Protein AF-A0A5B6WIE9-F1 (afdb_monomer)

Sequence (367 aa):
MVDPPTPPFPHLPLPFPPTQNRHFYPQRWPLRQPPPSRRHHPHALPRRHLQHPHHNLAHRILPSLPSRCLRESHARPPVVYVNPTRDMIIKRPHPHVSPSGLVSIPYLQNWIYPSSNLVDLVVNLGSAFSHDPPLYSQRRSNPNPNPPNYGQQQQPPPPRVAAAGYPPSPYGRAQPSQTEDAAEVYKRNAVNKLVEMVHGDIIKMRKKKGKLKWKAQGVLRKREEEVNKGLKEMQDEKEALEQQLQVVLMSTDVLAGWVRENEGKIKNLGKNNDNVDVDEVFHCADVLSKQMLDCTAADLAIEDVVYSLDKALQEGAVPFDQYLRNVRLLSREQFFHKATAAKVRAAQMQAQVASMAARAPHSHYAP

Nearest PDB structures (foldseek):
  3g67-assembly1_B  TM=3.457E-01  e=8.663E+00  Thermotoga maritima

Radius of gyration: 49.23 Å; Cα contacts (8 Å, |Δi|>4): 116; chains: 1; bounding box: 125×63×139 Å

Secondary structure (DSSP, 8-state):
--PPPPPPPPP---------------------PPPPPPP--------------------S------TTSSGGGTTSPPP-B----TTEEE-SSBTTB-TT-BB--HHHHT--TTT--HHHHHHHHHHHHHHS-SEEE-PPPP-------------------------PPPP--------S-HHHHHHHHHHHHHHHHHHHHHHHHHHHHHHHHHHHHHHHHHHHHHHHHHHHHHHHHHHHHHHHHHHHHHHHHHHHHHHHHHHHHHHHHHTS-SS--GGGTS--SSHHHHHHHHHHHHHHHHHHHHHHHHHHHHTTSS-HHHHHHHHHHHHHHHHHHHHHHHHHHHHHHHHHHHHHHHHS-------

Solvent-accessible surface area (backbone atoms only — not comparable to full-atom values): 23953 Å² total; per-residue (Å²): 141,80,87,85,86,83,85,84,84,85,86,81,86,86,82,86,89,90,87,79,92,79,90,82,88,87,85,82,87,82,90,80,86,86,85,85,88,84,88,87,85,88,88,82,87,86,88,84,84,91,74,86,83,76,90,84,87,87,86,81,86,77,83,87,72,72,82,83,62,56,80,80,45,58,74,46,62,81,89,49,71,56,84,69,54,99,52,38,43,72,46,80,92,42,96,43,38,46,99,87,24,42,54,54,51,70,71,57,76,68,53,43,61,85,86,43,54,72,68,62,48,52,54,53,49,52,53,52,40,70,77,52,62,58,64,44,78,60,80,79,84,80,88,78,91,78,83,89,83,82,83,84,87,81,90,89,94,92,88,92,82,89,82,91,84,87,84,89,81,86,88,85,83,86,86,91,82,84,91,71,62,69,67,56,56,50,47,51,52,51,49,50,51,49,51,51,51,50,52,50,48,52,51,50,50,52,52,51,53,50,53,52,51,50,53,53,50,53,52,51,51,52,50,49,53,52,50,54,49,52,52,49,53,53,49,55,50,49,55,52,49,53,51,51,48,50,53,51,52,54,53,47,52,55,50,53,51,53,49,53,54,47,52,50,51,50,52,63,59,43,74,80,37,94,64,78,58,72,76,74,73,64,74,62,96,42,73,61,55,43,53,38,50,53,23,52,52,51,38,54,50,49,53,55,49,51,56,50,49,55,51,33,41,76,72,61,78,40,58,69,74,58,49,55,53,50,52,55,52,50,53,55,52,38,48,52,26,55,52,48,35,53,50,44,52,51,51,51,52,51,51,50,52,50,54,52,60,73,66,52,78,82,79,85,78,77,136

Mean predicted aligned error: 23.04 Å

Foldseek 3Di:
DDDDDDDDDDDDDDDDDDDDDDDDDDDDDDDDDDDDDDDDDDDDDDDDDDDDDDDDDDDDDDPDDDPVVPPVPLQAQDWDFDDDDPQKAFDPPDPQADNRRTGHDVLNVPRHPPVRDVVVVVVRVVVRCVVPPRMDGHDDDDDDDDDDDDDDDDYYYDDDDDDDDDDDDDDDDDDDDDDDPPVVVVVVVVVVVVVVVVVVVVVVVVVVVVVVVVVVVVVVVVVVVVVVVVVVVVVVVVVVVVVVVVVVVVVVVVVVVVVVVVVVVVVVVPVVPVDDDPVVVDDDPDPLVVLLVVLVVLLVVLVVVLVVLVVCVVVVVDDPVRNVVSNVVSVVVSVVSVVSNVVSVVVVVVVVVVVVVVPDPPPPDDD

InterPro domains:
  IPR008883 Ubiquitin E2 variant, N-terminal [PF05743] (76-135)
  IPR008883 Ubiquitin E2 variant, N-terminal [PS51322] (1-139)
  IPR016135 Ubiquitin-conjugating enzyme/RWD-like [G3DSA:3.10.110.10] (48-138)
  IPR016135 Ubiquitin-conjugating enzyme/RWD-like [SSF54495] (76-138)
  IPR017916 Steadiness box (SB) domain [PF09454] (280-343)
  IPR017916 Steadiness box (SB) domain [PS51312] (286-354)
  IPR037202 ESCRT assembly domain [SSF140111] (286-346)
  IPR052070 ESCRT-I complex UEV domain-containing protein [PTHR23306] (76-352)

Organism: NCBI:txid47621

Structure (mmCIF, N/CA/C/O backbone):
data_AF-A0A5B6WIE9-F1
#
_entry.id   AF-A0A5B6WIE9-F1
#
loop_
_atom_site.group_PDB
_atom_site.id
_atom_site.type_symbol
_atom_site.label_atom_id
_atom_site.label_alt_id
_atom_site.label_comp_id
_atom_site.label_asym_id
_atom_site.label_entity_id
_atom_site.label_seq_id
_atom_site.pdbx_PDB_ins_code
_atom_site.Cartn_x
_atom_site.Cartn_y
_atom_site.Cartn_z
_atom_site.occupancy
_atom_site.B_iso_or_equiv
_atom_site.auth_seq_id
_atom_site.auth_comp_id
_atom_site.auth_asym_id
_atom_site.auth_atom_id
_atom_site.pdbx_PDB_model_num
ATOM 1 N N . MET A 1 1 ? 30.392 -15.941 18.564 1.00 46.34 1 MET A N 1
ATOM 2 C CA . MET A 1 1 ? 30.085 -16.204 17.144 1.00 46.34 1 MET A CA 1
ATOM 3 C C . MET A 1 1 ? 29.423 -14.953 16.618 1.00 46.34 1 MET A C 1
ATOM 5 O O . MET A 1 1 ? 28.345 -14.620 17.083 1.00 46.34 1 MET A O 1
ATOM 9 N N . VAL A 1 2 ? 30.172 -14.185 15.834 1.00 41.00 2 VAL A N 1
ATOM 10 C CA . VAL A 1 2 ? 29.819 -12.846 15.349 1.00 41.00 2 VAL A CA 1
ATOM 11 C C . VAL A 1 2 ? 29.526 -12.988 13.858 1.00 41.00 2 VAL A C 1
ATOM 13 O O . VAL A 1 2 ? 30.335 -13.590 13.152 1.00 41.00 2 VAL A O 1
ATOM 16 N N . ASP A 1 3 ? 28.371 -12.494 13.415 1.00 42.97 3 ASP A N 1
ATOM 17 C CA . ASP A 1 3 ? 27.930 -12.538 12.017 1.00 42.97 3 ASP A CA 1
ATOM 18 C C . ASP A 1 3 ? 28.814 -11.662 11.104 1.00 42.97 3 ASP A C 1
ATOM 20 O O . ASP A 1 3 ? 29.302 -10.615 11.544 1.00 42.97 3 ASP A O 1
ATOM 24 N N . PRO A 1 4 ? 29.033 -12.049 9.832 1.00 57.81 4 PRO A N 1
ATOM 25 C CA . PRO A 1 4 ? 29.828 -11.260 8.894 1.00 57.81 4 PRO A CA 1
ATOM 26 C C . PRO A 1 4 ? 29.032 -10.080 8.290 1.00 57.81 4 PRO A C 1
ATOM 28 O O . PRO A 1 4 ? 27.811 -10.167 8.145 1.00 57.81 4 PRO A O 1
ATOM 31 N N . PRO A 1 5 ? 29.704 -8.978 7.894 1.00 50.72 5 PRO A N 1
ATOM 32 C CA . PRO A 1 5 ? 29.047 -7.775 7.387 1.00 50.72 5 PRO A CA 1
ATOM 33 C C . PRO A 1 5 ? 28.686 -7.852 5.891 1.00 50.72 5 PRO A C 1
ATOM 35 O O . PRO A 1 5 ? 29.426 -8.389 5.067 1.00 50.72 5 PRO A O 1
ATOM 38 N N . THR A 1 6 ? 27.550 -7.244 5.550 1.00 57.22 6 THR A N 1
ATOM 39 C CA . THR A 1 6 ? 26.978 -7.087 4.203 1.00 57.22 6 THR A CA 1
ATOM 40 C C . THR A 1 6 ? 27.828 -6.163 3.306 1.00 57.22 6 THR A C 1
ATOM 42 O O . THR A 1 6 ? 28.265 -5.113 3.784 1.00 57.22 6 THR A O 1
ATOM 45 N N . PRO A 1 7 ? 28.043 -6.471 2.009 1.00 49.34 7 PRO A N 1
ATOM 46 C CA . PRO A 1 7 ? 28.810 -5.602 1.108 1.00 49.34 7 PRO A CA 1
ATOM 47 C C . PRO A 1 7 ? 27.985 -4.417 0.545 1.00 49.34 7 PRO A C 1
ATOM 49 O O . PRO A 1 7 ? 26.763 -4.530 0.414 1.00 49.34 7 PRO A O 1
ATOM 52 N N . PRO A 1 8 ? 28.630 -3.284 0.183 1.00 51.81 8 PRO A N 1
ATOM 53 C CA . PRO A 1 8 ? 27.960 -2.075 -0.305 1.00 51.81 8 PRO A CA 1
ATOM 54 C C .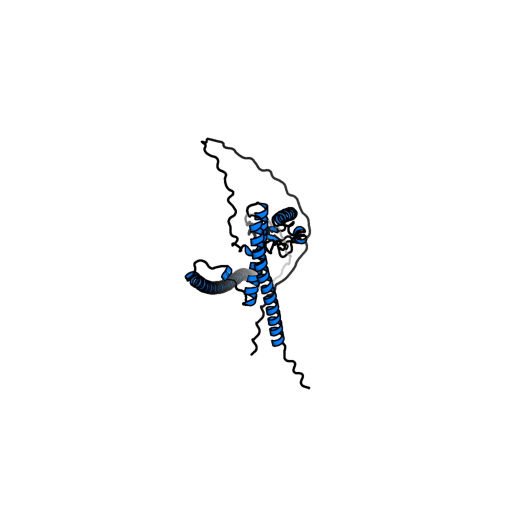 PRO A 1 8 ? 27.700 -2.084 -1.825 1.00 51.81 8 PRO A C 1
ATOM 56 O O . PRO A 1 8 ? 28.451 -2.668 -2.606 1.00 51.81 8 PRO A O 1
ATOM 59 N N . PHE A 1 9 ? 26.639 -1.385 -2.245 1.00 42.34 9 PHE A N 1
ATOM 60 C CA . PHE A 1 9 ? 26.243 -1.185 -3.647 1.00 42.34 9 PHE A CA 1
ATOM 61 C C . PHE A 1 9 ? 27.248 -0.314 -4.434 1.00 42.34 9 PHE A C 1
ATOM 63 O O . PHE A 1 9 ? 27.735 0.681 -3.891 1.00 42.34 9 PHE A O 1
ATOM 70 N N . PRO A 1 10 ? 27.521 -0.602 -5.725 1.00 39.88 10 PRO A N 1
ATOM 71 C CA . PRO A 1 10 ? 28.406 0.221 -6.539 1.00 39.88 10 PRO A CA 1
ATOM 72 C C . PRO A 1 10 ? 27.671 1.418 -7.164 1.00 39.88 10 PRO A C 1
ATOM 74 O O . PRO A 1 10 ? 26.645 1.280 -7.830 1.00 39.88 10 PRO A O 1
ATOM 77 N N . HIS A 1 11 ? 28.247 2.605 -6.977 1.00 44.09 11 HIS A N 1
ATOM 78 C CA . HIS A 1 11 ? 27.909 3.831 -7.694 1.00 44.09 11 HIS A CA 1
ATOM 79 C C . HIS A 1 11 ? 28.489 3.790 -9.117 1.00 44.09 11 HIS A C 1
ATOM 81 O O . HIS A 1 11 ? 29.667 3.479 -9.289 1.00 44.09 11 HIS A O 1
ATOM 87 N N . LEU A 1 12 ? 27.695 4.156 -10.127 1.00 37.78 12 LEU A N 1
ATOM 88 C CA . LEU A 1 12 ? 28.166 4.380 -11.500 1.00 37.78 12 LEU A CA 1
ATOM 89 C C . LEU A 1 12 ? 28.141 5.884 -11.853 1.00 37.78 12 LEU A C 1
ATOM 91 O O . LEU A 1 12 ? 27.233 6.592 -11.406 1.00 37.78 12 LEU A O 1
ATOM 95 N N . PRO A 1 13 ? 29.127 6.383 -12.627 1.00 35.50 13 PRO A N 1
ATOM 96 C CA . PRO A 1 13 ? 29.377 7.805 -12.836 1.00 35.50 13 PRO A CA 1
ATOM 97 C C . PRO A 1 13 ? 28.668 8.380 -14.075 1.00 35.50 13 PRO A C 1
ATOM 99 O O . PRO A 1 13 ? 28.456 7.702 -15.078 1.00 35.50 13 PRO A O 1
ATOM 102 N N . LEU A 1 14 ? 28.362 9.678 -14.008 1.00 45.59 14 LEU A N 1
ATOM 103 C CA . LEU A 1 14 ? 27.932 10.527 -15.126 1.00 45.59 14 LEU A CA 1
ATOM 104 C C . LEU A 1 14 ? 29.136 10.992 -15.969 1.00 45.59 14 LEU A C 1
ATOM 106 O O . LEU A 1 14 ? 30.186 11.280 -15.391 1.00 45.59 14 LEU A O 1
ATOM 110 N N . PRO A 1 15 ? 28.964 11.238 -17.282 1.00 42.66 15 PRO A N 1
ATOM 111 C CA . PRO A 1 15 ? 29.828 12.143 -18.029 1.00 42.66 15 PRO A CA 1
ATOM 112 C C . PRO A 1 15 ? 29.139 13.484 -18.386 1.00 42.66 15 PRO A C 1
ATOM 114 O O . PRO A 1 15 ? 27.974 13.536 -18.772 1.00 42.66 15 PRO A O 1
ATOM 117 N N . PHE A 1 16 ? 29.932 14.551 -18.222 1.00 32.62 16 PHE A N 1
ATOM 118 C CA . PHE A 1 16 ? 29.810 15.991 -18.560 1.00 32.62 16 PHE A CA 1
ATOM 119 C C . PHE A 1 16 ? 29.544 16.291 -20.070 1.00 32.62 16 PHE A C 1
ATOM 121 O O . PHE A 1 16 ? 29.469 15.316 -20.817 1.00 32.62 16 PHE A O 1
ATOM 128 N N . PRO A 1 17 ? 29.534 17.554 -20.613 1.00 43.38 17 PRO A N 1
ATOM 129 C CA . PRO A 1 17 ? 29.736 18.923 -20.056 1.00 43.38 17 PRO A CA 1
ATOM 130 C C . PRO A 1 17 ? 28.742 20.020 -20.576 1.00 43.38 17 PRO A C 1
ATOM 132 O O . PRO A 1 17 ? 27.791 19.702 -21.290 1.00 43.38 17 PRO A O 1
ATOM 135 N N . PRO A 1 18 ? 28.948 21.325 -20.242 1.00 50.28 18 PRO A N 1
ATOM 136 C CA . PRO A 1 18 ? 28.026 22.427 -20.535 1.00 50.28 18 PRO A CA 1
ATOM 137 C C . PRO A 1 18 ? 28.488 23.364 -21.670 1.00 50.28 18 PRO A C 1
ATOM 139 O O . PRO A 1 18 ? 29.670 23.647 -21.810 1.00 50.28 18 PRO A O 1
ATOM 142 N N . THR A 1 19 ? 27.530 23.947 -22.394 1.00 31.75 19 THR A N 1
ATOM 143 C CA . THR A 1 19 ? 27.644 25.166 -23.231 1.00 31.75 19 THR A CA 1
ATOM 144 C C . THR A 1 19 ? 26.218 25.593 -23.601 1.00 31.75 19 THR A C 1
ATOM 146 O O . THR A 1 19 ? 25.361 24.730 -23.734 1.00 31.75 19 THR A O 1
ATOM 149 N N . GLN A 1 20 ? 25.820 26.829 -23.871 1.00 30.16 20 GLN A N 1
ATOM 150 C CA . GLN A 1 20 ? 26.334 28.178 -23.689 1.00 30.16 20 GLN A CA 1
ATOM 151 C C . GLN A 1 20 ? 25.125 29.085 -23.995 1.00 30.16 20 GLN A C 1
ATOM 153 O O . GLN A 1 20 ? 24.283 28.778 -24.837 1.00 30.16 20 GLN A O 1
ATOM 158 N N . ASN A 1 21 ? 25.047 30.189 -23.272 1.00 29.56 21 ASN A N 1
ATOM 159 C CA . ASN A 1 21 ? 24.047 31.245 -23.336 1.00 29.56 21 ASN A CA 1
ATOM 160 C C . ASN A 1 21 ? 23.792 31.780 -24.769 1.00 29.56 21 ASN A C 1
ATOM 162 O O . ASN A 1 21 ? 24.739 32.201 -25.433 1.00 29.56 21 ASN A O 1
ATOM 166 N N . ARG A 1 22 ? 22.526 31.863 -25.212 1.00 27.61 22 ARG A N 1
ATOM 167 C CA . ARG A 1 22 ? 22.078 32.836 -26.230 1.00 27.61 22 ARG A CA 1
ATOM 168 C C . ARG A 1 22 ? 20.649 33.306 -25.955 1.00 27.61 22 ARG A C 1
ATOM 170 O O . ARG A 1 22 ? 19.681 32.571 -26.118 1.00 27.61 22 ARG A O 1
ATOM 177 N N . HIS A 1 23 ? 20.550 34.570 -25.563 1.00 29.64 23 HIS A N 1
ATOM 178 C CA . HIS A 1 23 ? 19.341 35.384 -25.611 1.00 29.64 23 HIS A CA 1
ATOM 179 C C . HIS A 1 23 ? 18.900 35.631 -27.065 1.00 29.64 23 HIS A C 1
ATOM 181 O O . HIS A 1 23 ? 19.759 35.820 -27.921 1.00 29.64 23 HIS A O 1
ATOM 187 N N . PHE A 1 24 ? 17.587 35.649 -27.334 1.00 26.66 24 PHE A N 1
ATOM 188 C CA . PHE A 1 24 ? 16.821 36.813 -27.832 1.00 26.66 24 PHE A CA 1
ATOM 189 C C . PHE A 1 24 ? 15.403 36.404 -28.303 1.00 26.66 24 PHE A C 1
ATOM 191 O O . PHE A 1 24 ? 15.247 35.648 -29.252 1.00 26.66 24 PHE A O 1
ATOM 198 N N . TYR A 1 25 ? 14.415 36.917 -27.558 1.00 30.72 25 TYR A N 1
ATOM 199 C CA . TYR A 1 25 ? 13.066 37.450 -27.846 1.00 30.72 25 TYR A CA 1
ATOM 200 C C . TYR A 1 25 ? 12.206 37.064 -29.089 1.00 30.72 25 TYR A C 1
ATOM 202 O O . TYR A 1 25 ? 12.707 36.667 -30.135 1.00 30.72 25 TYR A O 1
ATOM 210 N N . PRO A 1 26 ? 10.861 37.205 -28.960 1.00 36.16 26 PRO A N 1
ATOM 211 C CA . PRO A 1 26 ? 9.834 36.453 -29.678 1.00 36.16 26 PRO A CA 1
ATOM 212 C C . PRO A 1 26 ? 9.264 37.212 -30.881 1.00 36.16 26 PRO A C 1
ATOM 214 O O . PRO A 1 26 ? 9.279 38.442 -30.900 1.00 36.16 26 PRO A O 1
ATOM 217 N N . GLN A 1 27 ? 8.637 36.501 -31.825 1.00 28.88 27 GLN A N 1
ATOM 218 C CA . GLN A 1 27 ? 7.676 37.134 -32.730 1.00 28.88 27 GLN A CA 1
ATOM 219 C C . GLN A 1 27 ? 6.402 36.321 -32.974 1.00 28.88 27 GLN A C 1
ATOM 221 O O . GLN A 1 27 ? 6.391 35.095 -33.039 1.00 28.88 27 GLN A O 1
ATOM 226 N N . ARG A 1 28 ? 5.332 37.114 -33.046 1.00 27.53 28 ARG A N 1
ATOM 227 C CA . ARG A 1 28 ? 3.891 36.853 -33.090 1.00 27.53 28 ARG A CA 1
ATOM 228 C C . ARG A 1 28 ? 3.390 35.934 -34.212 1.00 27.53 28 ARG A C 1
ATOM 230 O O . ARG A 1 28 ? 3.901 35.916 -35.324 1.00 27.53 28 ARG A O 1
ATOM 237 N N . TRP A 1 29 ? 2.267 35.292 -33.890 1.00 29.02 29 TRP A N 1
ATOM 238 C CA . TRP A 1 29 ? 1.333 34.575 -34.762 1.00 29.02 29 TRP A CA 1
ATOM 239 C C . TRP A 1 29 ? 0.602 35.488 -35.761 1.00 29.02 29 TRP A C 1
ATOM 241 O O . TRP A 1 29 ? 0.368 36.660 -35.455 1.00 29.02 29 TRP A O 1
ATOM 251 N N . PRO A 1 30 ? 0.038 34.902 -36.831 1.00 31.44 30 PRO A N 1
ATOM 252 C CA . PRO A 1 30 ? -1.250 35.346 -37.356 1.00 31.44 30 PRO A CA 1
ATOM 253 C C . PRO A 1 30 ? -2.332 34.255 -37.263 1.00 31.44 30 PRO A C 1
ATOM 255 O O . PRO A 1 30 ? -2.134 33.108 -37.663 1.00 31.44 30 PRO A O 1
ATOM 258 N N . LEU A 1 31 ? -3.503 34.660 -36.756 1.00 34.19 31 LEU A N 1
ATOM 259 C CA . LEU A 1 31 ? -4.770 33.926 -36.786 1.00 34.19 31 LEU A CA 1
ATOM 260 C C . LEU A 1 31 ? -5.202 33.617 -38.231 1.00 34.19 31 LEU A C 1
ATOM 262 O O . LEU A 1 31 ? -5.142 34.490 -39.098 1.00 34.19 31 LEU A O 1
ATOM 266 N N . ARG A 1 32 ? -5.776 32.428 -38.459 1.00 29.06 32 ARG A N 1
ATOM 267 C CA . ARG A 1 32 ? -6.614 32.147 -39.636 1.00 29.06 32 ARG A CA 1
ATOM 268 C C . ARG A 1 32 ? -7.925 31.482 -39.208 1.00 29.06 32 ARG A C 1
ATOM 270 O O . ARG A 1 32 ? -7.918 30.530 -38.435 1.00 29.06 32 ARG A O 1
ATOM 277 N N . GLN A 1 33 ? -9.028 32.053 -39.688 1.00 30.81 33 GLN A N 1
ATOM 278 C CA . GLN A 1 33 ? -10.423 31.690 -39.412 1.00 30.81 33 GLN A CA 1
ATOM 279 C C . GLN A 1 33 ? -10.843 30.369 -40.099 1.00 30.81 33 GLN A C 1
ATOM 281 O O . GLN A 1 33 ? -10.246 30.015 -41.120 1.00 30.81 33 GLN A O 1
ATOM 286 N N . PRO A 1 34 ? -11.879 29.662 -39.598 1.00 35.41 34 PRO A N 1
ATOM 287 C CA 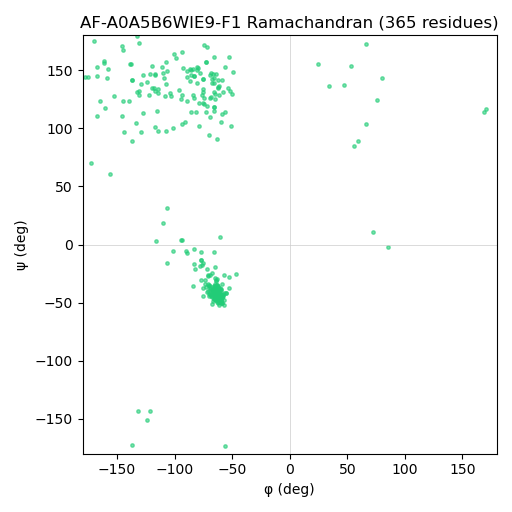. PRO A 1 34 ? -12.387 28.431 -40.207 1.00 35.41 34 PRO A CA 1
ATOM 288 C C . PRO A 1 34 ? -13.483 28.701 -41.265 1.00 35.41 34 PRO A C 1
ATOM 290 O O . PRO A 1 34 ? -14.255 29.647 -41.103 1.00 35.41 34 PRO A O 1
ATOM 293 N N . PRO A 1 35 ? -13.618 27.869 -42.320 1.00 33.88 35 PRO A N 1
ATOM 294 C CA . PRO A 1 35 ? -14.780 27.886 -43.212 1.00 33.88 35 PRO A CA 1
ATOM 295 C C . PRO A 1 35 ? -15.882 26.875 -42.792 1.00 33.88 35 PRO A C 1
ATOM 297 O O . PRO A 1 35 ? -15.632 26.008 -41.954 1.00 33.88 35 PRO A O 1
ATOM 300 N N . PRO A 1 36 ? -17.114 26.998 -43.338 1.00 33.41 36 PRO A N 1
ATOM 301 C CA . PRO A 1 36 ? -18.353 26.660 -42.633 1.00 33.41 36 PRO A CA 1
ATOM 302 C C . PRO A 1 36 ? -18.990 25.300 -42.978 1.00 33.41 36 PRO A C 1
ATOM 304 O O . PRO A 1 36 ? -18.735 24.684 -44.012 1.00 33.41 36 PRO A O 1
ATOM 307 N N . SER A 1 37 ? -19.896 24.893 -42.086 1.00 29.36 37 SER A N 1
ATOM 308 C CA . SER A 1 37 ? -20.723 23.682 -42.077 1.00 29.36 37 SER A CA 1
ATOM 309 C C . SER A 1 37 ? -21.699 23.553 -43.258 1.00 29.36 37 SER A C 1
ATOM 311 O O . SER A 1 37 ? -22.390 24.510 -43.609 1.00 29.36 37 SER A O 1
ATOM 313 N N . ARG A 1 38 ? -21.881 22.326 -43.774 1.00 30.38 38 ARG A N 1
ATOM 314 C CA . ARG A 1 38 ? -23.056 21.929 -44.576 1.00 30.38 38 ARG A CA 1
ATOM 315 C C . ARG A 1 38 ? -24.021 21.084 -43.742 1.00 30.38 38 ARG A C 1
ATOM 317 O O . ARG A 1 38 ? -23.628 20.090 -43.140 1.00 30.38 38 ARG A O 1
ATOM 324 N N . ARG A 1 39 ? -25.286 21.513 -43.735 1.00 28.09 39 ARG A N 1
ATOM 325 C CA . ARG A 1 39 ? -26.458 20.848 -43.147 1.00 28.09 39 ARG A CA 1
ATOM 326 C C . ARG A 1 39 ? -27.018 19.798 -44.108 1.00 28.09 39 ARG A C 1
ATOM 328 O O . ARG A 1 39 ? -27.120 20.084 -45.295 1.00 28.09 39 ARG A O 1
ATOM 335 N N . HIS A 1 40 ? -27.527 18.694 -43.568 1.00 26.39 40 HIS A N 1
ATOM 336 C CA . HIS A 1 40 ? -28.691 17.989 -44.112 1.00 26.39 40 HIS A CA 1
ATOM 337 C C . HIS A 1 40 ? -29.614 17.572 -42.949 1.00 26.39 40 HIS A C 1
ATOM 339 O O . HIS A 1 40 ? -29.156 17.245 -41.859 1.00 26.39 40 HIS A O 1
ATOM 345 N N . HIS A 1 41 ? -30.919 17.667 -43.188 1.00 29.08 41 HIS A N 1
ATOM 346 C CA . HIS A 1 41 ? -32.071 17.511 -42.284 1.00 29.08 41 HIS A CA 1
ATOM 347 C C . HIS A 1 41 ? -33.199 16.863 -43.141 1.00 29.08 41 HIS A C 1
ATOM 349 O O . HIS A 1 41 ? -33.085 16.917 -44.366 1.00 29.08 41 HIS A O 1
ATOM 355 N N . PRO A 1 42 ? -34.341 16.401 -42.592 1.00 41.66 42 PRO A N 1
ATOM 356 C CA . PRO A 1 42 ? -34.539 15.250 -41.699 1.00 41.66 42 PRO A CA 1
ATOM 357 C C . PRO A 1 42 ? -35.698 14.331 -42.188 1.00 41.66 42 PRO A C 1
ATOM 359 O O . PRO A 1 42 ? -36.423 14.697 -43.097 1.00 41.66 42 PRO A O 1
ATOM 362 N N . HIS A 1 43 ? -35.923 13.167 -41.567 1.00 26.44 43 HIS A N 1
ATOM 363 C CA . HIS A 1 43 ? -37.202 12.409 -41.526 1.00 26.44 43 HIS A CA 1
ATOM 364 C C . HIS A 1 43 ? -36.971 11.170 -40.635 1.00 26.44 43 HIS A C 1
ATOM 366 O O . HIS A 1 43 ? -35.901 10.583 -40.724 1.00 26.44 43 HIS A O 1
ATOM 372 N N . ALA A 1 44 ? -37.860 10.627 -39.802 1.00 28.80 44 ALA A N 1
ATOM 373 C CA . ALA A 1 44 ? -38.961 11.091 -38.957 1.00 28.80 44 ALA A CA 1
ATOM 374 C C . ALA A 1 44 ? -39.143 9.988 -37.871 1.00 28.80 44 ALA A C 1
ATOM 376 O O . ALA A 1 44 ? -38.814 8.830 -38.116 1.00 28.80 44 ALA A O 1
ATOM 377 N N . LEU A 1 45 ? -39.613 10.348 -36.670 1.00 28.19 45 LEU A N 1
ATOM 378 C CA . LEU A 1 45 ? -39.799 9.464 -35.495 1.00 28.19 45 LEU A CA 1
ATOM 379 C C . LEU A 1 45 ? -40.984 8.475 -35.666 1.00 28.19 45 LEU A C 1
ATOM 381 O O . LEU A 1 45 ? -41.830 8.693 -36.534 1.00 28.19 45 LEU A O 1
ATOM 385 N N . PRO A 1 46 ? -41.145 7.479 -34.764 1.00 33.22 46 PRO A N 1
ATOM 386 C CA . PRO A 1 46 ? -42.056 7.726 -33.641 1.00 33.22 46 PRO A CA 1
ATOM 387 C C . PRO A 1 46 ? -41.582 7.237 -32.255 1.00 33.22 46 PRO A C 1
ATOM 389 O O . PRO A 1 46 ? -40.779 6.328 -32.088 1.00 33.22 46 PRO A O 1
ATOM 392 N N . ARG A 1 47 ? -42.155 7.928 -31.262 1.00 26.75 47 ARG A N 1
ATOM 393 C CA . ARG A 1 47 ? -41.994 7.903 -29.799 1.00 26.75 47 ARG A CA 1
ATOM 394 C C . ARG A 1 47 ? -42.059 6.519 -29.132 1.00 26.75 47 ARG A C 1
ATOM 396 O O . ARG A 1 47 ? -42.981 5.769 -29.434 1.00 26.75 47 ARG A O 1
ATOM 403 N N . ARG A 1 48 ? -41.314 6.349 -28.024 1.00 26.16 48 ARG A N 1
ATOM 404 C CA . ARG A 1 48 ? -41.897 6.219 -26.665 1.00 26.16 48 ARG A CA 1
ATOM 405 C C . ARG A 1 48 ? -40.857 6.140 -25.528 1.00 26.16 48 ARG A C 1
ATOM 407 O O . ARG A 1 48 ? -39.836 5.486 -25.648 1.00 26.16 48 ARG A O 1
ATOM 414 N N . HIS A 1 49 ? -41.265 6.757 -24.419 1.00 27.98 49 HIS A N 1
ATOM 415 C CA . HIS A 1 49 ? -40.876 6.585 -23.016 1.00 27.98 49 HIS A CA 1
ATOM 416 C C . HIS A 1 49 ? -39.542 7.132 -22.474 1.00 27.98 49 HIS A C 1
ATOM 418 O O . HIS A 1 49 ? -38.444 6.871 -22.942 1.00 27.98 49 HIS A O 1
ATOM 424 N N . LEU A 1 50 ? -39.747 7.938 -21.430 1.00 29.47 50 LEU A N 1
ATOM 425 C CA . LEU A 1 50 ? -38.829 8.666 -20.573 1.00 29.47 50 LEU A CA 1
ATOM 426 C C . LEU A 1 50 ? -38.088 7.672 -19.661 1.00 29.47 50 LEU A C 1
ATOM 428 O O . LEU A 1 50 ? -38.732 7.015 -18.850 1.00 29.47 50 LEU A O 1
ATOM 432 N N . GLN A 1 51 ? -36.761 7.591 -19.745 1.00 27.83 51 GLN A N 1
ATOM 433 C CA . GLN A 1 51 ? -35.939 7.043 -18.662 1.00 27.83 51 GLN A CA 1
ATOM 434 C C . GLN A 1 51 ? -34.542 7.678 -18.720 1.00 27.83 51 GLN A C 1
ATOM 436 O O . GLN A 1 51 ? -33.903 7.723 -19.769 1.00 27.83 51 GLN A O 1
ATOM 441 N N . HIS A 1 52 ? -34.109 8.221 -17.586 1.00 30.44 52 HIS A N 1
ATOM 442 C CA . HIS A 1 52 ? -32.835 8.904 -17.372 1.00 30.44 52 HIS A CA 1
ATOM 443 C C . HIS A 1 52 ? -31.617 8.059 -17.802 1.00 30.44 52 HIS A C 1
ATOM 445 O O . HIS A 1 52 ? -31.533 6.897 -17.400 1.00 30.44 52 HIS A O 1
ATOM 451 N N . PRO A 1 53 ? -30.621 8.615 -18.522 1.00 30.64 53 PRO A N 1
ATOM 452 C CA . PRO A 1 53 ? -29.344 7.945 -18.696 1.00 30.64 53 PRO A CA 1
ATOM 453 C C . PRO A 1 53 ? -28.422 8.255 -17.515 1.00 30.64 53 PRO A C 1
ATOM 455 O O . PRO A 1 53 ? -27.985 9.386 -17.303 1.00 30.64 53 PRO A O 1
ATOM 458 N N . HIS A 1 54 ? -28.133 7.200 -16.760 1.00 28.84 54 HIS A N 1
ATOM 459 C CA . HIS A 1 54 ? -27.058 7.122 -15.786 1.00 28.84 54 HIS A CA 1
ATOM 460 C C . HIS A 1 54 ? -25.716 7.540 -16.403 1.00 28.84 54 HIS A C 1
ATOM 462 O O . HIS A 1 54 ? -25.315 7.045 -17.459 1.00 28.84 54 HIS A O 1
ATOM 468 N N . HIS A 1 55 ? -24.996 8.405 -15.688 1.00 32.53 55 HIS A N 1
ATOM 469 C CA . HIS A 1 55 ? -23.570 8.627 -15.878 1.00 32.53 55 HIS A CA 1
ATOM 470 C C . HIS A 1 55 ? -22.819 7.309 -15.676 1.00 32.53 55 HIS A C 1
ATOM 472 O O . HIS A 1 55 ? -22.750 6.778 -14.571 1.00 32.53 55 HIS A O 1
ATOM 478 N N . ASN A 1 56 ? -22.243 6.796 -16.756 1.00 28.66 56 ASN A N 1
ATOM 479 C CA . ASN A 1 56 ? -21.328 5.669 -16.747 1.00 28.66 56 ASN A CA 1
ATOM 480 C C . ASN A 1 56 ? -19.965 6.200 -17.200 1.00 28.66 56 ASN A C 1
ATOM 482 O O . ASN A 1 56 ? -19.773 6.390 -18.395 1.00 28.66 56 ASN A O 1
ATOM 486 N N . LEU A 1 57 ? -19.066 6.507 -16.256 1.00 31.05 57 LEU A N 1
ATOM 487 C CA . LEU A 1 57 ? -17.607 6.417 -16.439 1.00 31.05 57 LEU A CA 1
ATOM 488 C C . LEU A 1 57 ? -16.863 6.662 -15.106 1.00 31.05 57 LEU A C 1
ATOM 490 O O . LEU A 1 57 ? -16.214 7.685 -14.915 1.00 31.05 57 LEU A O 1
ATOM 494 N N . ALA A 1 58 ? -16.948 5.725 -14.161 1.00 35.22 58 ALA A N 1
ATOM 495 C CA . ALA A 1 58 ? -16.042 5.699 -13.007 1.00 35.22 58 ALA A CA 1
ATOM 496 C C . ALA A 1 58 ? -15.924 4.288 -12.413 1.00 35.22 58 ALA A C 1
ATOM 498 O O . ALA A 1 58 ? -16.236 4.064 -11.254 1.00 35.22 58 ALA A O 1
ATOM 499 N N . HIS A 1 59 ? -15.454 3.320 -13.199 1.00 36.34 59 HIS A N 1
ATOM 500 C CA . HIS A 1 59 ? -14.943 2.069 -12.638 1.00 36.34 59 HIS A CA 1
ATOM 501 C C . HIS A 1 59 ? -13.661 1.668 -13.354 1.00 36.34 59 HIS A C 1
ATOM 503 O O . HIS A 1 59 ? -13.667 0.928 -14.333 1.00 36.34 59 HIS A O 1
ATOM 509 N N . ARG A 1 60 ? -12.536 2.159 -12.832 1.00 31.88 60 ARG A N 1
ATOM 510 C CA . ARG A 1 60 ? -11.253 1.469 -12.949 1.00 31.88 60 ARG A CA 1
ATOM 511 C C . ARG A 1 60 ? -10.443 1.660 -11.665 1.00 31.88 60 ARG A C 1
ATOM 513 O O . ARG A 1 60 ? -9.769 2.661 -11.487 1.00 31.88 60 ARG A O 1
ATOM 520 N N . ILE A 1 61 ? -10.564 0.640 -10.816 1.00 36.69 61 ILE A N 1
ATOM 521 C CA . ILE A 1 61 ? -9.513 0.049 -9.981 1.00 36.69 61 ILE A CA 1
ATOM 522 C C . ILE A 1 61 ? -8.834 1.014 -8.994 1.00 36.69 61 ILE A C 1
ATOM 524 O O . ILE A 1 61 ? -7.761 1.549 -9.253 1.00 36.69 61 ILE A O 1
ATOM 528 N N . LEU A 1 62 ? -9.415 1.117 -7.800 1.00 32.91 62 LEU A N 1
ATOM 529 C CA . LEU A 1 62 ? -8.637 1.202 -6.564 1.00 32.91 62 LEU A CA 1
ATOM 530 C C . LEU A 1 62 ? -8.941 -0.075 -5.769 1.00 32.91 62 LEU A C 1
ATOM 532 O O . LEU A 1 62 ? -10.119 -0.422 -5.652 1.00 32.91 62 LEU A O 1
ATOM 536 N N . PRO A 1 63 ? -7.930 -0.811 -5.275 1.00 39.72 63 PRO A N 1
ATOM 537 C CA . PRO A 1 63 ? -8.181 -1.928 -4.383 1.00 39.72 63 PRO A CA 1
ATOM 538 C C . PRO A 1 63 ? -8.847 -1.391 -3.114 1.00 39.72 63 PRO A C 1
ATOM 540 O O . PRO A 1 63 ? -8.443 -0.365 -2.566 1.00 39.72 63 PRO A O 1
ATOM 543 N N . SER A 1 64 ? -9.896 -2.085 -2.691 1.00 39.47 64 SER A N 1
ATOM 544 C CA . SER A 1 64 ? -10.607 -1.886 -1.436 1.00 39.47 64 SER A CA 1
ATOM 545 C C . SER A 1 64 ? -9.620 -1.856 -0.268 1.00 39.47 64 SER A C 1
ATOM 547 O O . SER A 1 64 ? -9.128 -2.896 0.167 1.00 39.47 64 SER A O 1
ATOM 549 N N . LEU A 1 65 ? -9.316 -0.656 0.226 1.00 38.19 65 LEU A N 1
ATOM 550 C CA . LEU A 1 65 ? -8.644 -0.471 1.504 1.00 38.19 65 LEU A CA 1
ATOM 551 C C . LEU A 1 65 ? -9.668 -0.728 2.622 1.00 38.19 65 LEU A C 1
ATOM 553 O O . LEU A 1 65 ? -10.776 -0.190 2.553 1.00 38.19 65 LEU A O 1
ATOM 557 N N . PRO A 1 66 ? -9.333 -1.542 3.637 1.00 37.31 66 PRO A N 1
ATOM 558 C CA . PRO A 1 66 ? -10.237 -1.850 4.734 1.00 37.31 66 PRO A CA 1
ATOM 559 C C . PRO A 1 66 ? -10.584 -0.579 5.515 1.00 37.31 66 PRO A C 1
ATOM 561 O O . PRO A 1 66 ? -9.722 0.230 5.865 1.00 37.31 66 PRO A O 1
ATOM 564 N N . SER A 1 67 ? -11.869 -0.428 5.831 1.00 44.72 67 SER A N 1
ATOM 565 C CA . SER A 1 67 ? -12.510 0.725 6.481 1.00 44.72 67 SER A CA 1
ATOM 566 C C . SER A 1 67 ? -11.991 1.068 7.894 1.00 44.72 67 SER A C 1
ATOM 568 O O . SER A 1 67 ? -12.538 1.951 8.553 1.00 44.72 67 SER A O 1
ATOM 570 N N . ARG A 1 68 ? -10.927 0.410 8.375 1.00 39.19 68 ARG A N 1
ATOM 571 C CA . ARG A 1 68 ? -10.307 0.605 9.698 1.00 39.19 68 ARG A CA 1
ATOM 572 C C . ARG A 1 68 ? -9.137 1.607 9.694 1.00 39.19 68 ARG A C 1
ATOM 574 O O . ARG A 1 68 ? -8.545 1.846 10.735 1.00 39.19 68 ARG A O 1
ATOM 581 N N . CYS A 1 69 ? -8.833 2.259 8.569 1.00 33.28 69 CYS A N 1
ATOM 582 C CA . CYS A 1 69 ? -7.873 3.377 8.544 1.00 33.28 69 CYS A CA 1
ATOM 583 C C . CYS A 1 69 ? -8.524 4.771 8.501 1.00 33.28 69 CYS A C 1
ATOM 585 O O . CYS A 1 69 ? -7.804 5.760 8.598 1.00 33.28 69 CYS A O 1
ATOM 587 N N . LEU A 1 70 ? -9.855 4.888 8.374 1.00 41.22 70 LEU A N 1
ATOM 588 C CA . LEU A 1 70 ? -10.485 6.205 8.204 1.00 41.22 70 LEU A CA 1
ATOM 589 C C . LEU A 1 70 ? -10.756 6.960 9.516 1.00 41.22 70 LEU A C 1
ATOM 591 O O . LEU A 1 70 ? -10.593 8.176 9.530 1.00 41.22 70 LEU A O 1
ATOM 595 N N . ARG A 1 71 ? -11.111 6.301 10.631 1.00 41.38 71 ARG A N 1
ATOM 596 C CA . ARG A 1 71 ? -11.538 7.046 11.839 1.00 41.38 71 ARG A CA 1
ATOM 597 C C . ARG A 1 71 ? -10.413 7.821 12.537 1.00 41.38 71 ARG A C 1
ATOM 599 O O . ARG A 1 71 ? -10.642 8.957 12.933 1.00 41.38 71 ARG A O 1
ATOM 606 N N . GLU A 1 72 ? -9.194 7.282 12.584 1.00 39.50 72 GLU A N 1
ATOM 607 C CA . GLU A 1 72 ? -8.020 7.980 13.150 1.00 39.50 72 GLU A CA 1
ATOM 608 C C . GLU A 1 72 ? -7.452 9.057 12.194 1.00 39.50 72 GLU A C 1
ATOM 610 O O . GLU A 1 72 ? -6.636 9.894 12.579 1.00 39.50 72 GLU A O 1
ATOM 615 N N . SER A 1 73 ? -7.870 9.056 10.920 1.00 52.31 73 SER A N 1
ATOM 616 C CA . SER A 1 73 ? -7.247 9.875 9.870 1.00 52.31 73 SER A CA 1
ATOM 617 C C . SER A 1 73 ? -7.732 11.325 9.814 1.00 52.31 73 SER A C 1
ATOM 619 O O . SER A 1 73 ? -7.024 12.176 9.286 1.00 52.31 73 SER A O 1
ATOM 621 N N . HIS A 1 74 ? -8.911 11.641 10.358 1.00 56.56 74 HIS A N 1
ATOM 622 C CA . HIS A 1 74 ? -9.522 12.964 10.172 1.00 56.56 74 HIS A CA 1
ATOM 623 C C . HIS A 1 74 ? -8.999 14.036 11.141 1.00 56.56 74 HIS A C 1
ATOM 625 O O . HIS A 1 74 ? -9.142 15.228 10.869 1.00 56.56 74 HIS A O 1
ATOM 631 N N . ALA A 1 75 ? -8.343 13.633 12.234 1.00 66.31 75 ALA A N 1
ATOM 632 C CA . ALA A 1 75 ? -7.733 14.555 13.193 1.00 66.31 75 ALA A CA 1
ATOM 633 C C . ALA A 1 75 ? -6.409 15.166 12.694 1.00 66.31 75 ALA A C 1
ATOM 635 O O . ALA A 1 75 ? -5.961 16.179 13.228 1.00 66.31 75 ALA A O 1
ATOM 636 N N . ARG A 1 76 ? -5.773 14.568 11.677 1.00 76.25 76 ARG A N 1
ATOM 637 C CA . ARG A 1 76 ? -4.505 15.039 11.100 1.00 76.25 76 ARG A CA 1
ATOM 638 C C . ARG A 1 76 ? -4.697 15.430 9.631 1.00 76.25 76 ARG A C 1
ATOM 640 O O . ARG A 1 76 ? -5.491 14.793 8.943 1.00 76.25 76 ARG A O 1
ATOM 647 N N . PRO A 1 77 ? -3.967 16.442 9.126 1.00 84.12 77 PRO A N 1
ATOM 648 C CA . PRO A 1 77 ? -4.033 16.794 7.715 1.00 84.12 77 PRO A CA 1
ATOM 649 C C . PRO A 1 77 ? -3.579 15.615 6.840 1.00 84.12 77 PRO A C 1
ATOM 651 O O . PRO A 1 77 ? -2.557 14.987 7.139 1.00 84.12 77 PRO A O 1
ATOM 654 N N . PRO A 1 78 ? -4.292 15.317 5.742 1.00 86.25 78 PRO A N 1
ATOM 655 C CA . PRO A 1 78 ? -3.874 14.292 4.797 1.00 86.25 78 PRO A CA 1
ATOM 656 C C . PRO A 1 78 ? -2.620 14.735 4.035 1.00 86.25 78 PRO A C 1
ATOM 658 O O . PRO A 1 78 ? -2.447 15.908 3.701 1.00 86.25 78 PRO A O 1
ATOM 661 N N . VAL A 1 79 ? -1.754 13.779 3.703 1.00 88.31 79 VAL A N 1
ATOM 662 C CA . VAL A 1 79 ? -0.573 14.034 2.869 1.00 88.31 79 VAL A CA 1
ATOM 663 C C . VAL A 1 79 ? -0.952 13.859 1.399 1.00 88.31 79 VAL A C 1
ATOM 665 O O . VAL A 1 79 ? -1.436 12.798 1.007 1.00 88.31 79 VAL A O 1
ATOM 668 N N . VAL A 1 80 ? -0.729 14.889 0.578 1.00 88.94 80 VAL A N 1
ATOM 669 C CA . VAL A 1 80 ? -1.158 14.924 -0.830 1.00 88.94 80 VAL A CA 1
ATOM 670 C C . VAL A 1 80 ? 0.050 15.033 -1.760 1.00 88.94 80 VAL A C 1
ATOM 672 O O . VAL A 1 80 ? 0.942 15.853 -1.539 1.00 88.94 80 VAL A O 1
ATOM 675 N N . TYR A 1 81 ? 0.056 14.232 -2.830 1.00 89.31 81 TYR A N 1
ATOM 676 C CA . TYR A 1 81 ? 1.099 14.232 -3.856 1.00 89.31 81 TYR A CA 1
ATOM 677 C C . TYR A 1 81 ? 0.515 14.385 -5.261 1.00 89.31 81 TYR A C 1
ATOM 679 O O . TYR A 1 81 ? -0.542 13.840 -5.576 1.00 89.31 81 TYR A O 1
ATOM 687 N N . VAL A 1 82 ? 1.254 15.071 -6.128 1.00 89.19 82 VAL A N 1
ATOM 688 C CA . VAL A 1 82 ? 1.043 15.089 -7.574 1.00 89.19 82 VAL A CA 1
ATOM 689 C C . VAL A 1 82 ? 1.946 14.036 -8.205 1.00 89.19 82 VAL A C 1
ATOM 691 O O . VAL A 1 82 ? 3.160 14.063 -8.011 1.00 89.19 82 VAL A O 1
ATOM 694 N N . ASN A 1 83 ? 1.363 13.128 -8.986 1.00 85.94 83 ASN A N 1
ATOM 695 C CA . ASN A 1 83 ? 2.101 12.067 -9.665 1.00 85.94 83 ASN A CA 1
ATOM 696 C C . ASN A 1 83 ? 2.180 12.345 -11.181 1.00 85.94 83 ASN A C 1
ATOM 698 O O . ASN A 1 83 ? 1.203 12.089 -11.891 1.00 85.94 83 ASN A O 1
ATOM 702 N N . PRO A 1 84 ? 3.288 12.911 -11.698 1.00 87.56 84 PRO A N 1
ATOM 703 C CA . PRO A 1 84 ? 3.439 13.158 -13.129 1.00 87.56 84 PRO A CA 1
ATOM 704 C C . PRO A 1 84 ? 3.502 11.844 -13.924 1.00 87.56 84 PRO A C 1
ATOM 706 O O . PRO A 1 84 ? 4.174 10.890 -13.541 1.00 87.56 84 PRO A O 1
ATOM 709 N N . THR A 1 85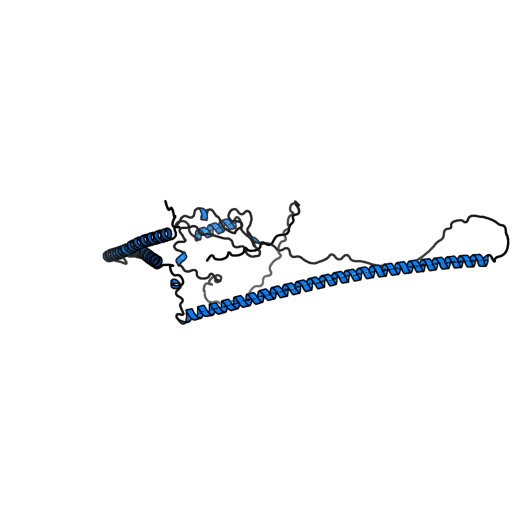 ? 2.832 11.803 -15.077 1.00 85.50 85 THR A N 1
ATOM 710 C CA . THR A 1 85 ? 3.001 10.712 -16.055 1.00 85.50 85 THR A CA 1
ATOM 711 C C . THR A 1 85 ? 4.332 10.838 -16.813 1.00 85.50 85 THR A C 1
ATOM 713 O O . THR A 1 85 ? 5.022 11.848 -16.701 1.00 85.50 85 THR A O 1
ATOM 716 N N . ARG A 1 86 ? 4.705 9.822 -17.615 1.00 80.31 86 ARG A N 1
ATOM 717 C CA . ARG A 1 86 ? 6.001 9.753 -18.334 1.00 80.31 86 ARG A CA 1
ATOM 718 C C . ARG A 1 86 ? 6.326 10.980 -19.194 1.00 80.31 86 ARG A C 1
ATOM 720 O O . ARG A 1 86 ? 7.498 11.266 -19.406 1.00 80.31 86 ARG A O 1
ATOM 727 N N . ASP A 1 87 ? 5.306 11.682 -19.680 1.00 84.38 87 ASP A N 1
ATOM 728 C CA . ASP A 1 87 ? 5.455 12.874 -20.517 1.00 84.38 87 ASP A CA 1
ATOM 729 C C . ASP A 1 87 ? 5.026 14.159 -19.779 1.00 84.38 87 ASP A C 1
ATOM 731 O O . ASP A 1 87 ? 4.749 15.173 -20.416 1.00 84.38 87 ASP A O 1
ATOM 735 N N . MET A 1 88 ? 4.952 14.143 -18.443 1.00 86.38 88 MET A N 1
ATOM 736 C CA . MET A 1 88 ? 4.638 15.307 -17.609 1.00 86.38 88 MET A CA 1
ATOM 737 C C . MET A 1 88 ? 5.804 15.665 -16.689 1.00 86.38 88 MET A C 1
ATOM 739 O O . MET A 1 88 ? 6.509 14.799 -16.179 1.00 86.38 88 MET A O 1
ATOM 743 N N . ILE A 1 89 ? 5.982 16.959 -16.440 1.00 88.00 89 ILE A N 1
ATOM 744 C CA . ILE A 1 89 ? 6.994 17.485 -15.522 1.00 88.00 89 ILE A CA 1
ATOM 745 C C . ILE A 1 89 ? 6.341 18.453 -14.545 1.00 88.00 89 ILE A C 1
ATOM 747 O O . ILE A 1 89 ? 5.511 19.275 -14.934 1.00 88.00 89 ILE A O 1
ATOM 751 N N . ILE A 1 90 ? 6.742 18.361 -13.276 1.00 89.44 90 ILE A N 1
ATOM 752 C CA . ILE A 1 90 ? 6.336 19.303 -12.231 1.00 89.44 90 ILE A CA 1
ATOM 753 C C . ILE A 1 90 ? 6.994 20.662 -12.488 1.00 89.44 90 ILE A C 1
ATOM 755 O O . ILE A 1 90 ? 8.219 20.749 -12.612 1.00 89.44 90 ILE A O 1
ATOM 759 N N . LYS A 1 91 ? 6.186 21.725 -12.542 1.00 83.94 91 LYS A N 1
ATOM 760 C CA . LYS A 1 91 ? 6.643 23.113 -12.685 1.00 83.94 91 LYS A CA 1
ATOM 761 C C . LYS A 1 91 ? 7.591 23.482 -11.539 1.00 83.94 91 LYS A C 1
ATOM 763 O O . LYS A 1 91 ? 7.277 23.259 -10.373 1.00 83.94 91 LYS A O 1
ATOM 768 N N . ARG A 1 92 ? 8.749 24.075 -11.856 1.00 85.19 92 ARG A N 1
ATOM 769 C CA . ARG A 1 92 ? 9.720 24.565 -10.862 1.00 85.19 92 ARG A CA 1
ATOM 770 C C . ARG A 1 92 ? 10.140 26.007 -11.180 1.00 85.19 92 ARG A C 1
ATOM 772 O O . ARG A 1 92 ? 10.525 26.251 -12.323 1.00 85.19 92 ARG A O 1
ATOM 779 N N . PRO A 1 93 ? 10.136 26.930 -10.199 1.00 80.38 93 PRO A N 1
ATOM 780 C CA . PRO A 1 93 ? 9.560 26.805 -8.851 1.00 80.38 93 PRO A CA 1
ATOM 781 C C . PRO A 1 93 ? 8.021 26.910 -8.877 1.00 80.38 93 PRO A C 1
ATOM 783 O O . PRO A 1 93 ? 7.476 27.702 -9.643 1.00 80.38 93 PRO A O 1
ATOM 786 N N . HIS A 1 94 ? 7.324 26.126 -8.047 1.00 83.31 94 HIS A N 1
ATOM 787 C CA . HIS A 1 94 ? 5.869 26.216 -7.863 1.00 83.31 94 HIS A CA 1
ATOM 788 C C . HIS A 1 94 ? 5.548 26.537 -6.392 1.00 83.31 94 HIS A C 1
ATOM 790 O O . HIS A 1 94 ? 6.129 25.904 -5.507 1.00 83.31 94 HIS A O 1
ATOM 796 N N . PRO A 1 95 ? 4.638 27.487 -6.100 1.00 85.25 95 PRO A N 1
ATOM 797 C CA . PRO A 1 95 ? 4.381 27.961 -4.735 1.00 85.25 95 PRO A CA 1
ATOM 798 C C . PRO A 1 95 ? 3.805 26.886 -3.804 1.00 85.25 95 PRO A C 1
ATOM 800 O O . PRO A 1 95 ? 4.071 26.903 -2.607 1.00 85.25 95 PRO A O 1
ATOM 803 N N . HIS A 1 96 ? 3.044 25.935 -4.350 1.00 86.50 96 HIS A N 1
ATOM 804 C CA . HIS A 1 96 ? 2.323 24.927 -3.562 1.00 86.50 96 HIS A CA 1
ATOM 805 C C . HIS A 1 96 ? 2.777 23.485 -3.800 1.00 86.50 96 HIS A C 1
ATOM 807 O O . HIS A 1 96 ? 2.159 22.567 -3.270 1.00 86.50 96 HIS A O 1
ATOM 813 N N . VAL A 1 97 ? 3.808 23.251 -4.624 1.00 88.50 97 VAL A N 1
ATOM 814 C CA . VAL A 1 97 ? 4.232 21.888 -4.995 1.00 88.50 97 VAL A CA 1
ATOM 815 C C . VAL A 1 97 ? 5.753 21.792 -5.017 1.00 88.50 97 VAL A C 1
ATOM 817 O O . VAL A 1 97 ? 6.432 22.533 -5.724 1.00 88.50 97 VAL A O 1
ATOM 820 N N . SER A 1 98 ? 6.281 20.857 -4.231 1.00 85.19 98 SER A N 1
ATOM 821 C CA . SER A 1 98 ? 7.709 20.547 -4.142 1.00 85.19 98 SER A CA 1
ATOM 822 C C . SER A 1 98 ? 8.211 19.799 -5.392 1.00 85.19 98 SER A C 1
ATOM 824 O O . SER A 1 98 ? 7.438 19.086 -6.034 1.00 85.19 98 SER A O 1
ATOM 826 N N . PRO A 1 99 ? 9.522 19.846 -5.712 1.00 82.12 99 PRO A N 1
ATOM 827 C CA . PRO A 1 99 ? 10.170 18.963 -6.686 1.00 82.12 99 PRO A CA 1
ATOM 828 C C . PRO A 1 99 ? 9.851 17.466 -6.564 1.00 82.12 99 PRO A C 1
ATOM 830 O O . PRO A 1 99 ? 9.962 16.765 -7.570 1.00 82.12 99 PRO A O 1
ATOM 833 N N . SER A 1 100 ? 9.485 16.995 -5.364 1.00 82.69 100 SER A N 1
ATOM 834 C CA . SER A 1 100 ? 9.070 15.615 -5.070 1.00 82.69 100 SER A CA 1
ATOM 835 C C . SER A 1 100 ? 7.594 15.321 -5.373 1.00 82.69 100 SER A C 1
ATOM 837 O O . SER A 1 100 ? 7.152 14.192 -5.190 1.00 82.69 100 SER A O 1
ATOM 839 N N . GLY A 1 101 ? 6.817 16.323 -5.790 1.00 83.50 101 GLY A N 1
ATOM 840 C CA . GLY A 1 101 ? 5.373 16.215 -5.996 1.00 83.50 101 GLY A CA 1
ATOM 841 C C . GLY A 1 101 ? 4.540 16.432 -4.733 1.00 83.50 101 GLY A C 1
ATOM 842 O O . GLY A 1 101 ? 3.319 16.436 -4.833 1.00 83.50 101 GLY A O 1
ATOM 843 N N . LEU A 1 102 ? 5.155 16.649 -3.562 1.00 86.75 102 LEU A N 1
ATOM 844 C CA . LEU A 1 102 ? 4.430 16.947 -2.320 1.00 86.75 102 LEU A CA 1
ATOM 845 C C . LEU A 1 102 ? 3.688 18.286 -2.428 1.00 86.75 102 LEU A C 1
ATOM 847 O O . LEU A 1 102 ? 4.301 19.303 -2.768 1.00 86.75 102 LEU A O 1
ATOM 851 N N . VAL A 1 103 ? 2.397 18.284 -2.099 1.00 89.69 103 VAL A N 1
ATOM 852 C CA . VAL A 1 103 ? 1.537 19.471 -2.119 1.00 89.69 103 VAL A CA 1
ATOM 853 C C . VAL A 1 103 ? 1.505 20.133 -0.744 1.00 89.69 103 VAL A C 1
ATOM 855 O O . VAL A 1 103 ? 1.222 19.487 0.261 1.00 89.69 103 VAL A O 1
ATOM 858 N N . SER A 1 104 ? 1.758 21.440 -0.708 1.00 89.12 104 SER A N 1
ATOM 859 C CA . SER A 1 104 ? 1.683 22.283 0.486 1.00 89.12 104 SER A CA 1
ATOM 860 C C . SER A 1 104 ? 0.831 23.514 0.178 1.00 89.12 104 SER A C 1
ATOM 862 O O . SER A 1 104 ? 1.295 24.485 -0.422 1.00 89.12 104 SER A O 1
ATOM 864 N N . ILE A 1 105 ? -0.449 23.448 0.550 1.00 90.31 105 ILE A N 1
ATOM 865 C CA . ILE A 1 105 ? -1.397 24.565 0.445 1.00 90.31 105 ILE A CA 1
ATOM 866 C C . ILE A 1 105 ? -1.777 25.066 1.846 1.00 90.31 105 ILE A C 1
ATOM 868 O O . ILE A 1 105 ? -1.781 24.259 2.780 1.00 90.31 105 ILE A O 1
ATOM 872 N N . PRO A 1 106 ? -2.147 26.351 2.011 1.00 89.81 106 PRO A N 1
ATOM 873 C CA . PRO A 1 106 ? -2.512 26.909 3.319 1.00 89.81 106 PRO A CA 1
ATOM 874 C C . PRO A 1 106 ? -3.594 26.096 4.045 1.00 89.81 106 PRO A C 1
ATOM 876 O O . PRO A 1 106 ? -3.498 25.856 5.242 1.00 89.81 106 PRO A O 1
ATOM 879 N N . TYR A 1 107 ? -4.568 25.562 3.302 1.00 89.06 107 TYR A N 1
ATOM 880 C CA . TYR A 1 107 ? -5.631 24.722 3.859 1.00 89.06 107 TYR A CA 1
ATOM 881 C C . TYR A 1 107 ? -5.111 23.458 4.579 1.00 89.06 107 TYR A C 1
ATOM 883 O O . TYR A 1 107 ? -5.671 23.051 5.590 1.00 89.06 107 TYR A O 1
ATOM 891 N N . LEU A 1 108 ? -4.013 22.853 4.105 1.00 89.31 108 LEU A N 1
ATOM 892 C CA . LEU A 1 108 ? -3.385 21.698 4.765 1.00 89.31 108 LEU A CA 1
ATOM 893 C C . LEU A 1 108 ? -2.570 22.102 6.001 1.00 89.31 108 LEU A C 1
ATOM 895 O O . LEU A 1 108 ? -2.461 21.321 6.943 1.00 89.31 108 LEU A O 1
ATOM 899 N N . GLN A 1 109 ? -1.998 23.309 6.005 1.00 87.88 109 GLN A N 1
ATOM 900 C CA . GLN A 1 109 ? -1.210 23.834 7.127 1.00 87.88 109 GLN A CA 1
ATOM 901 C C . GLN A 1 109 ? -2.102 24.227 8.314 1.00 87.88 109 GLN A C 1
ATOM 903 O O . GLN A 1 109 ? -1.687 24.104 9.463 1.00 87.88 109 GLN A O 1
ATOM 908 N N . ASN A 1 110 ? -3.337 24.654 8.038 1.00 89.75 110 ASN A N 1
ATOM 909 C CA . ASN A 1 110 ? -4.322 25.099 9.024 1.00 89.75 110 ASN A CA 1
ATOM 910 C C . ASN A 1 110 ? -5.461 24.083 9.235 1.00 89.75 110 ASN A C 1
ATOM 912 O O . ASN A 1 110 ? -6.592 24.477 9.514 1.00 89.75 110 ASN A O 1
ATOM 916 N N . TRP A 1 111 ? -5.181 22.785 9.094 1.00 90.56 111 TRP A N 1
ATOM 917 C CA . TRP A 1 111 ? -6.185 21.732 9.263 1.00 90.56 111 TRP A CA 1
ATOM 918 C C . TRP A 1 111 ? -6.691 21.654 10.707 1.00 90.56 111 TRP A C 1
ATOM 920 O O . TRP A 1 111 ? -5.933 21.354 11.629 1.00 90.56 111 TRP A O 1
ATOM 930 N N . ILE A 1 112 ? -7.988 21.886 10.895 1.00 88.50 112 ILE A N 1
ATOM 931 C CA . ILE A 1 112 ? -8.667 21.845 12.193 1.00 88.50 112 ILE A CA 1
ATOM 932 C C . ILE A 1 112 ? -9.867 20.909 12.070 1.00 88.50 112 ILE A C 1
ATOM 934 O O . ILE A 1 112 ? -10.824 21.215 11.370 1.00 88.50 112 ILE A O 1
ATOM 938 N N . TYR A 1 113 ? -9.847 19.768 12.751 1.00 82.00 113 TYR A N 1
ATOM 939 C CA . TYR A 1 113 ? -11.014 18.886 12.830 1.00 82.00 113 TYR A CA 1
ATOM 940 C C . TYR A 1 113 ? -12.005 19.408 13.889 1.00 82.00 113 TYR A C 1
ATOM 942 O O . TYR A 1 113 ? -11.551 19.821 14.958 1.00 82.00 113 TYR A O 1
ATOM 950 N N . PRO A 1 114 ? -13.336 19.393 13.658 1.00 81.94 114 PRO A N 1
ATOM 951 C CA . PRO A 1 114 ? -14.067 18.855 12.501 1.00 81.94 114 PRO A CA 1
ATOM 952 C C . PRO A 1 114 ? -14.386 19.876 11.393 1.00 81.94 114 PRO A C 1
ATOM 954 O O . PRO A 1 114 ? -15.085 19.537 10.442 1.00 81.94 114 PRO A O 1
ATOM 957 N N . SER A 1 115 ? -13.923 21.125 11.501 1.00 83.06 115 SER A N 1
ATOM 958 C CA . SER A 1 115 ? -14.239 22.175 10.518 1.00 83.06 115 SER A CA 1
ATOM 959 C C . SER A 1 115 ? -13.550 21.969 9.164 1.00 83.06 115 SER A C 1
ATOM 961 O O . SER A 1 115 ? -14.073 22.396 8.140 1.00 83.06 115 SER A O 1
ATOM 963 N N . SER A 1 116 ? -12.399 21.296 9.145 1.00 89.44 116 SER A N 1
ATOM 964 C CA . SER A 1 116 ? -11.641 20.941 7.946 1.00 89.44 116 SER A CA 1
ATOM 965 C C . SER A 1 116 ? -11.974 19.524 7.496 1.00 89.44 116 SER A C 1
ATOM 967 O O . SER A 1 116 ? -11.986 18.590 8.298 1.00 89.44 116 SER A O 1
ATOM 969 N N . ASN A 1 117 ? -12.239 19.356 6.203 1.00 88.56 117 ASN A N 1
ATOM 970 C CA . ASN A 1 117 ? -12.652 18.083 5.625 1.00 88.56 117 ASN A CA 1
ATOM 971 C C . ASN A 1 117 ? -12.072 17.897 4.212 1.00 88.56 117 ASN A C 1
ATOM 973 O O . ASN A 1 117 ? -11.525 18.813 3.598 1.00 88.56 117 ASN A O 1
ATOM 977 N N . LEU A 1 118 ? -12.171 16.672 3.691 1.00 88.75 118 LEU A N 1
ATOM 978 C CA . LEU A 1 118 ? -11.604 16.319 2.385 1.00 88.75 118 LEU A CA 1
ATOM 979 C C . LEU A 1 118 ? -12.331 16.979 1.206 1.00 88.75 118 LEU A C 1
ATOM 981 O O . LEU A 1 118 ? -11.721 17.179 0.159 1.00 88.75 118 LEU A O 1
ATOM 985 N N . VAL A 1 119 ? -13.614 17.313 1.355 1.00 89.44 119 VAL A N 1
ATOM 986 C CA . VAL A 1 119 ? -14.395 17.947 0.284 1.00 89.44 119 VAL A CA 1
ATOM 987 C C . VAL A 1 119 ? -13.862 19.356 0.042 1.00 89.44 119 VAL A C 1
ATOM 989 O O . VAL A 1 119 ? -13.473 19.691 -1.077 1.00 89.44 119 VAL A O 1
ATOM 992 N N . ASP A 1 120 ? -13.730 20.134 1.111 1.00 88.38 120 ASP A N 1
ATOM 993 C CA . ASP A 1 120 ? -13.168 21.481 1.064 1.00 88.38 120 ASP A CA 1
ATOM 994 C C . ASP A 1 120 ? -11.691 21.468 0.653 1.00 88.38 120 ASP A C 1
ATOM 996 O O . ASP A 1 120 ? -11.247 22.351 -0.085 1.00 88.38 120 ASP A O 1
ATOM 1000 N N . LEU A 1 121 ? -10.929 20.438 1.039 1.00 90.81 121 LEU A N 1
ATOM 1001 C CA . LEU A 1 121 ? -9.564 20.242 0.550 1.00 90.81 121 LEU A CA 1
ATOM 1002 C C . LEU A 1 121 ? -9.512 20.144 -0.982 1.00 90.81 121 LEU A C 1
ATOM 1004 O O . LEU A 1 121 ? -8.690 20.812 -1.607 1.00 90.81 121 LEU A O 1
ATOM 1008 N N . VAL A 1 122 ? -10.378 19.334 -1.599 1.00 91.00 122 VAL A N 1
ATOM 1009 C CA . VAL A 1 122 ? -10.411 19.163 -3.062 1.00 91.00 122 VAL A CA 1
ATOM 1010 C C . VAL A 1 122 ? -10.821 20.458 -3.762 1.00 91.00 122 VAL A C 1
ATOM 1012 O O . VAL A 1 122 ? -10.228 20.807 -4.782 1.00 91.00 122 VAL A O 1
ATOM 1015 N N . VAL A 1 123 ? -11.774 21.208 -3.201 1.00 92.69 123 VAL A N 1
ATOM 1016 C CA . VAL A 1 123 ? -12.173 22.524 -3.730 1.00 92.69 123 VAL A CA 1
ATOM 1017 C C . VAL A 1 123 ? -11.002 23.511 -3.687 1.00 92.69 123 VAL A C 1
ATOM 1019 O O . VAL A 1 123 ? -10.714 24.176 -4.684 1.00 92.69 123 VAL A O 1
ATOM 1022 N N . ASN A 1 124 ? -10.271 23.563 -2.570 1.00 90.44 124 ASN A N 1
ATOM 1023 C CA . ASN A 1 124 ? -9.099 24.428 -2.417 1.00 90.44 124 ASN A CA 1
ATOM 1024 C C . ASN A 1 124 ? -7.940 24.018 -3.342 1.00 90.44 124 ASN A C 1
ATOM 1026 O O . ASN A 1 124 ? -7.297 24.883 -3.936 1.00 90.44 124 ASN A O 1
ATOM 1030 N N . LEU A 1 125 ? -7.700 22.715 -3.521 1.00 89.88 125 LEU A N 1
ATOM 1031 C CA . LEU A 1 125 ? -6.721 22.200 -4.485 1.00 89.88 125 LEU A CA 1
ATOM 1032 C C . LEU A 1 125 ? -7.105 22.554 -5.925 1.00 89.88 125 LEU A C 1
ATOM 1034 O O . LEU A 1 125 ? -6.256 23.006 -6.692 1.00 89.88 125 LEU A O 1
ATOM 1038 N N . GLY A 1 126 ? -8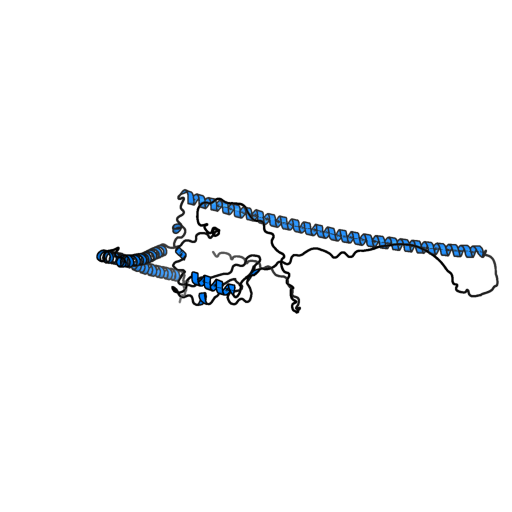.380 22.387 -6.285 1.00 89.50 126 GLY A N 1
ATOM 1039 C CA . GLY A 1 126 ? -8.903 22.742 -7.601 1.00 89.50 126 GLY A CA 1
ATOM 1040 C C . GLY A 1 126 ? -8.734 24.229 -7.905 1.00 89.50 126 GLY A C 1
ATOM 1041 O O . GLY A 1 126 ? -8.262 24.577 -8.985 1.00 89.50 126 GLY A O 1
ATOM 1042 N N . SER A 1 127 ? -9.040 25.100 -6.940 1.00 90.69 127 SER A N 1
ATOM 1043 C CA . SER A 1 127 ? -8.811 26.545 -7.055 1.00 90.69 127 SER A CA 1
ATOM 1044 C C . SER A 1 127 ? -7.322 26.868 -7.241 1.00 90.69 127 SER A C 1
ATOM 1046 O O . SER A 1 127 ? -6.940 27.497 -8.229 1.00 90.69 127 SER A O 1
ATOM 1048 N N . ALA A 1 128 ? -6.455 26.348 -6.365 1.00 86.88 128 ALA A N 1
ATOM 1049 C CA . ALA A 1 128 ? -5.015 26.601 -6.417 1.00 86.88 128 ALA A CA 1
ATOM 1050 C C . ALA A 1 128 ? -4.375 26.139 -7.742 1.00 86.88 128 ALA A C 1
ATOM 1052 O O . ALA A 1 128 ? -3.621 26.893 -8.356 1.00 86.88 128 ALA A O 1
ATOM 1053 N N . PHE A 1 129 ? -4.706 24.934 -8.218 1.00 91.00 129 PHE A N 1
ATOM 1054 C CA . PHE A 1 129 ? -4.154 24.381 -9.462 1.00 91.00 129 PHE A CA 1
ATOM 1055 C C . PHE A 1 129 ? -4.795 24.943 -10.735 1.00 91.00 129 PHE A C 1
ATOM 1057 O O . PHE A 1 129 ? -4.199 24.843 -11.806 1.00 91.00 129 PHE A O 1
ATOM 1064 N N . SER A 1 130 ? -5.979 25.555 -10.638 1.00 88.56 130 SER A N 1
ATOM 1065 C CA . SER A 1 130 ? -6.563 26.312 -11.753 1.00 88.56 130 SER A CA 1
ATOM 1066 C C . SER A 1 130 ? -5.851 27.650 -11.958 1.00 88.56 130 SER A C 1
ATOM 1068 O O . SER A 1 130 ? -5.710 28.099 -13.094 1.00 88.56 130 SER A O 1
ATOM 1070 N N . HIS A 1 131 ? -5.385 28.279 -10.873 1.00 87.56 131 HIS A N 1
ATOM 1071 C CA . HIS A 1 131 ? -4.606 29.515 -10.935 1.00 87.56 131 HIS A CA 1
ATOM 1072 C C . HIS A 1 131 ? -3.161 29.280 -11.380 1.00 87.56 131 HIS A C 1
ATOM 1074 O O . HIS A 1 131 ? -2.667 30.018 -12.233 1.00 87.56 131 HIS A O 1
ATOM 1080 N N . ASP A 1 132 ? -2.497 28.257 -10.836 1.00 85.38 132 ASP A N 1
ATOM 1081 C CA . ASP A 1 132 ? -1.172 27.840 -11.293 1.00 85.38 132 ASP A CA 1
ATOM 1082 C C . ASP A 1 132 ? -1.095 26.312 -11.468 1.00 85.38 132 ASP A C 1
ATOM 1084 O O . ASP A 1 132 ? -1.035 25.578 -10.478 1.00 85.38 132 ASP A O 1
ATOM 1088 N N . PRO A 1 133 ? -1.114 25.798 -12.714 1.00 89.25 133 PRO A N 1
ATOM 1089 C CA . PRO A 1 133 ? -1.033 24.366 -12.965 1.00 89.25 133 PRO A CA 1
ATOM 1090 C C . PRO A 1 133 ? 0.325 23.785 -12.525 1.00 89.25 133 PRO A C 1
ATOM 1092 O O . PRO A 1 133 ? 1.372 24.211 -13.025 1.00 89.25 133 PRO A O 1
ATOM 1095 N N . PRO A 1 134 ? 0.346 22.751 -11.661 1.00 87.31 134 PRO A N 1
ATOM 1096 C CA . PRO A 1 134 ? 1.591 22.196 -11.134 1.00 87.31 134 PRO A CA 1
ATOM 1097 C C . PRO A 1 134 ? 2.336 21.298 -12.132 1.00 87.31 134 PRO A C 1
ATOM 1099 O O . PRO A 1 134 ? 3.500 20.978 -11.896 1.00 87.31 134 PRO A O 1
ATOM 1102 N N . LEU A 1 135 ? 1.695 20.879 -13.234 1.00 89.12 135 LEU A N 1
ATOM 1103 C CA . LEU A 1 135 ? 2.253 19.974 -14.246 1.00 89.12 135 LEU A CA 1
ATOM 1104 C C . LEU A 1 135 ? 2.211 20.586 -15.650 1.00 89.12 135 LEU A C 1
ATOM 1106 O O . LEU A 1 135 ? 1.194 21.140 -16.064 1.00 89.12 135 LEU A O 1
ATOM 1110 N N . TYR A 1 136 ? 3.276 20.371 -16.423 1.00 85.94 136 TYR A N 1
ATOM 1111 C CA . TYR A 1 136 ? 3.325 20.657 -17.858 1.00 85.94 136 TYR A CA 1
ATOM 1112 C C . TYR A 1 136 ? 3.645 19.405 -18.670 1.00 85.94 136 TYR A C 1
ATOM 1114 O O . TYR A 1 136 ? 4.412 18.549 -18.233 1.00 85.94 136 TYR A O 1
ATOM 1122 N N . SER A 1 137 ? 3.090 19.316 -19.880 1.00 85.31 137 SER A N 1
ATOM 1123 C CA . SER A 1 137 ? 3.425 18.264 -20.843 1.00 85.31 137 SER A CA 1
ATOM 1124 C C . SER A 1 137 ? 4.784 18.529 -21.498 1.00 85.31 137 SER A C 1
ATOM 1126 O O . SER A 1 137 ? 4.994 19.599 -22.077 1.00 85.31 137 SER A O 1
ATOM 1128 N N . GLN A 1 138 ? 5.671 17.542 -21.494 1.00 80.25 138 GLN A N 1
ATOM 1129 C CA . GLN A 1 138 ? 6.930 17.563 -22.226 1.00 80.25 138 GLN A CA 1
ATOM 1130 C C . GLN A 1 138 ? 6.689 17.188 -23.695 1.00 80.25 138 GLN A C 1
ATOM 1132 O O . GLN A 1 138 ? 6.337 16.054 -24.016 1.00 80.25 138 GLN A O 1
ATOM 1137 N N . ARG A 1 139 ? 6.902 18.132 -24.620 1.00 67.50 139 ARG A N 1
ATOM 1138 C CA . ARG A 1 139 ? 6.921 17.823 -26.058 1.00 67.50 139 ARG A CA 1
ATOM 1139 C C . ARG A 1 139 ? 8.266 17.202 -26.428 1.00 67.50 139 ARG A C 1
ATOM 1141 O O . ARG A 1 139 ? 9.301 17.838 -26.255 1.00 67.50 139 ARG A O 1
ATOM 1148 N N . ARG A 1 140 ? 8.251 15.989 -26.983 1.00 57.50 140 ARG A N 1
ATOM 1149 C CA . ARG A 1 140 ? 9.431 15.395 -27.627 1.00 57.50 140 ARG A CA 1
ATOM 1150 C C . ARG A 1 140 ? 9.642 16.070 -28.984 1.00 57.50 140 ARG A C 1
ATOM 1152 O O . ARG A 1 140 ? 8.719 16.129 -29.794 1.00 57.50 140 ARG A O 1
ATOM 1159 N N . SER A 1 141 ? 10.838 16.595 -29.228 1.00 51.22 141 SER A N 1
ATOM 1160 C CA . SER A 1 141 ? 11.264 17.024 -30.559 1.00 51.22 141 SER A CA 1
ATOM 1161 C C . SER A 1 141 ? 11.374 15.794 -31.462 1.00 51.22 141 SER A C 1
ATOM 1163 O O . SER A 1 141 ? 12.142 14.877 -31.189 1.00 51.22 141 SER A O 1
ATOM 1165 N N . ASN A 1 142 ? 10.575 15.759 -32.527 1.00 45.50 142 ASN A N 1
ATOM 1166 C CA . ASN A 1 142 ? 10.619 14.705 -33.534 1.00 45.50 142 ASN A CA 1
ATOM 1167 C C . ASN A 1 142 ? 11.869 14.904 -34.421 1.00 45.50 142 ASN A C 1
ATOM 1169 O O . ASN A 1 142 ? 11.979 15.968 -35.037 1.00 45.50 142 ASN A O 1
ATOM 1173 N N . PRO A 1 143 ? 12.811 13.948 -34.522 1.00 47.03 143 PRO A N 1
ATOM 1174 C CA . PRO A 1 143 ? 13.902 14.037 -35.484 1.00 47.03 143 PRO A CA 1
ATOM 1175 C C . PRO A 1 143 ? 13.369 13.622 -36.862 1.00 47.03 143 PRO A C 1
ATOM 1177 O O . PRO A 1 143 ? 13.168 12.444 -37.133 1.00 47.03 143 PRO A O 1
ATOM 1180 N N . ASN A 1 144 ? 13.089 14.592 -37.734 1.00 46.78 144 ASN A N 1
ATOM 1181 C CA . ASN A 1 144 ? 12.771 14.310 -39.134 1.00 46.78 144 ASN A CA 1
ATOM 1182 C C . ASN A 1 144 ? 14.078 14.132 -39.938 1.00 46.78 144 ASN A C 1
ATOM 1184 O O . ASN A 1 144 ? 14.903 15.049 -39.916 1.00 46.78 144 ASN A O 1
ATOM 1188 N N . PRO A 1 145 ? 14.282 13.024 -40.672 1.00 51.03 145 PRO A N 1
ATOM 1189 C CA . PRO A 1 145 ? 15.413 12.859 -41.571 1.00 51.03 145 PRO A CA 1
ATOM 1190 C C . PRO A 1 145 ? 15.023 13.342 -42.973 1.00 51.03 145 PRO A C 1
ATOM 1192 O O . PRO A 1 145 ? 14.290 12.664 -43.679 1.00 51.03 145 PRO A O 1
ATOM 1195 N N . ASN A 1 146 ? 15.513 14.507 -43.398 1.00 43.47 146 ASN A N 1
ATOM 1196 C CA . ASN A 1 146 ? 15.551 14.866 -44.819 1.00 43.47 146 ASN A CA 1
ATOM 1197 C C . ASN A 1 146 ? 16.823 15.682 -45.114 1.00 43.47 146 ASN A C 1
ATOM 1199 O O . ASN A 1 146 ? 17.021 16.725 -44.486 1.00 43.47 146 ASN A O 1
ATOM 1203 N N . PRO A 1 147 ? 17.685 15.253 -46.053 1.00 50.09 147 PRO A N 1
ATOM 1204 C CA . PRO A 1 147 ? 18.843 16.032 -46.484 1.00 50.09 147 PRO A CA 1
ATOM 1205 C C . PRO A 1 147 ? 18.467 17.032 -47.598 1.00 50.09 147 PRO A C 1
ATOM 1207 O O . PRO A 1 147 ? 17.644 16.706 -48.457 1.00 50.09 147 PRO A O 1
ATOM 1210 N N . PRO A 1 148 ? 19.081 18.231 -47.662 1.00 44.31 148 PRO A N 1
ATOM 1211 C CA . PRO A 1 148 ? 18.971 19.081 -48.838 1.00 44.31 148 PRO A CA 1
ATOM 1212 C C . PRO A 1 148 ? 19.846 18.539 -49.977 1.00 44.31 148 PRO A C 1
ATOM 1214 O O . PRO A 1 148 ? 21.060 18.374 -49.860 1.00 44.31 148 PRO A O 1
ATOM 1217 N N . ASN A 1 149 ? 19.169 18.266 -51.086 1.00 40.25 149 ASN A N 1
ATOM 1218 C CA . ASN A 1 149 ? 19.696 17.860 -52.379 1.00 40.25 149 ASN A CA 1
ATOM 1219 C C . ASN A 1 149 ? 20.384 19.053 -53.073 1.00 40.25 149 ASN A C 1
ATOM 1221 O O . ASN A 1 149 ? 19.709 20.009 -53.452 1.00 40.25 149 ASN A O 1
ATOM 1225 N N . TYR A 1 150 ? 21.703 18.995 -53.273 1.00 41.25 150 TYR A N 1
ATOM 1226 C CA . TYR A 1 150 ? 22.400 19.877 -54.214 1.00 41.25 150 TYR A CA 1
ATOM 1227 C C . TYR A 1 150 ? 22.515 19.156 -55.558 1.00 41.25 150 TYR A C 1
ATOM 1229 O O . TYR A 1 150 ? 23.320 18.240 -55.725 1.00 41.25 150 TYR A O 1
ATOM 1237 N N . GLY A 1 151 ? 21.676 19.565 -56.509 1.00 36.16 151 GLY A N 1
ATOM 1238 C CA . GLY A 1 151 ? 21.699 19.063 -57.877 1.00 36.16 151 GLY A CA 1
ATOM 1239 C C . GLY A 1 151 ? 22.979 19.460 -58.616 1.00 36.16 151 GLY A C 1
ATOM 1240 O O . GLY A 1 151 ? 23.369 20.626 -58.637 1.00 36.16 151 GLY A O 1
ATOM 1241 N N . GLN A 1 152 ? 23.606 18.471 -59.252 1.00 33.72 152 GLN A N 1
ATOM 1242 C CA . GLN A 1 152 ? 24.527 18.673 -60.366 1.00 33.72 152 GLN A CA 1
ATOM 1243 C C . GLN A 1 152 ? 23.755 18.950 -61.660 1.00 33.72 152 GLN A C 1
ATOM 1245 O O . GLN A 1 152 ? 22.732 18.316 -61.908 1.00 33.72 152 GLN A O 1
ATOM 1250 N N . GLN A 1 153 ? 24.337 19.763 -62.545 1.00 34.38 153 GLN A N 1
ATOM 1251 C CA . GLN A 1 153 ? 24.156 19.623 -63.991 1.00 34.38 153 GLN A CA 1
ATOM 1252 C C . GLN A 1 153 ? 25.516 19.688 -64.703 1.00 34.38 153 GLN A C 1
ATOM 1254 O O . GLN A 1 153 ? 26.340 20.560 -64.431 1.00 34.38 153 GLN A O 1
ATOM 1259 N N . GLN A 1 154 ? 25.737 18.719 -65.595 1.00 35.88 154 GLN A N 1
ATOM 1260 C CA . GLN A 1 154 ? 26.897 18.546 -66.473 1.00 35.88 154 GLN A CA 1
ATOM 1261 C C . GLN A 1 154 ? 26.479 18.695 -67.955 1.00 35.88 154 GLN A C 1
ATOM 1263 O O . GLN A 1 154 ? 25.540 18.019 -68.357 1.00 35.88 154 GLN A O 1
ATOM 1268 N N . GLN A 1 155 ? 27.279 19.472 -68.722 1.00 32.97 155 GLN A N 1
ATOM 1269 C CA . GLN A 1 155 ? 27.798 19.252 -70.113 1.00 32.97 155 GLN A CA 1
ATOM 1270 C C . GLN A 1 155 ? 26.837 19.227 -71.351 1.00 32.97 155 GLN A C 1
ATOM 1272 O O . GLN A 1 155 ? 25.645 19.040 -71.155 1.00 32.97 155 GLN A O 1
ATOM 1277 N N . PRO A 1 156 ? 27.315 19.173 -72.640 1.00 51.88 156 PRO A N 1
ATOM 1278 C CA . PRO A 1 156 ? 28.215 20.010 -73.515 1.00 51.88 156 PRO A CA 1
ATOM 1279 C C . PRO A 1 156 ? 27.564 20.269 -74.950 1.00 51.88 156 PRO A C 1
ATOM 1281 O O . PRO A 1 156 ? 26.340 20.196 -74.992 1.00 51.88 156 PRO A O 1
ATOM 1284 N N . PRO A 1 157 ? 28.222 20.320 -76.165 1.00 54.47 157 PRO A N 1
ATOM 1285 C CA . PRO A 1 157 ? 29.225 21.183 -76.905 1.00 54.47 157 PRO A CA 1
ATOM 1286 C C . PRO A 1 157 ? 28.671 21.754 -78.295 1.00 54.47 157 PRO A C 1
ATOM 1288 O O . PRO A 1 157 ? 27.451 21.862 -78.370 1.00 54.47 157 PRO A O 1
ATOM 1291 N N . PRO A 1 158 ? 29.379 21.926 -79.477 1.00 48.81 158 PRO A N 1
ATOM 1292 C CA . PRO A 1 158 ? 30.624 22.614 -80.005 1.00 48.81 158 PRO A CA 1
ATOM 1293 C C . PRO A 1 158 ? 30.342 23.605 -81.234 1.00 48.81 158 PRO A C 1
ATOM 1295 O O . PRO A 1 158 ? 29.181 23.973 -81.374 1.00 48.81 158 PRO A O 1
ATOM 1298 N N . PRO A 1 159 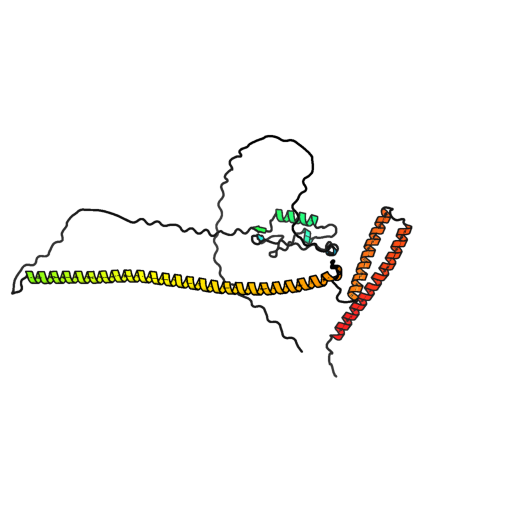? 31.220 23.934 -82.257 1.00 53.91 159 PRO A N 1
ATOM 1299 C CA . PRO A 1 159 ? 32.640 24.416 -82.382 1.00 53.91 159 PRO A CA 1
ATOM 1300 C C . PRO A 1 159 ? 32.936 25.643 -83.352 1.00 53.91 159 PRO A C 1
ATOM 1302 O O . PRO A 1 159 ? 32.079 26.039 -84.133 1.00 53.91 159 PRO A O 1
ATOM 1305 N N . ARG A 1 160 ? 34.243 26.055 -83.425 1.00 35.31 160 ARG A N 1
ATOM 1306 C CA . ARG A 1 160 ? 35.065 26.665 -84.550 1.00 35.31 160 ARG A CA 1
ATOM 1307 C C . ARG A 1 160 ? 34.928 28.194 -84.852 1.00 35.31 160 ARG A C 1
ATOM 1309 O O . ARG A 1 160 ? 33.839 28.711 -84.709 1.00 35.31 160 ARG A O 1
ATOM 1316 N N . VAL A 1 161 ? 35.933 29.022 -85.239 1.00 34.69 161 VAL A N 1
ATOM 1317 C CA . VAL A 1 161 ? 37.201 28.944 -86.037 1.00 34.69 161 VAL A CA 1
ATOM 1318 C C . VAL A 1 161 ? 38.186 30.138 -85.766 1.00 34.69 161 VAL A C 1
ATOM 1320 O O . VAL A 1 161 ? 37.707 31.213 -85.442 1.00 34.69 161 VAL A O 1
ATOM 1323 N N . ALA A 1 162 ? 39.505 29.929 -86.023 1.00 31.75 162 ALA A N 1
ATOM 1324 C CA . ALA A 1 162 ? 40.596 30.823 -86.551 1.00 31.75 162 ALA A CA 1
ATOM 1325 C C . ALA A 1 162 ? 40.915 32.208 -85.883 1.00 31.75 162 ALA A C 1
ATOM 1327 O O . ALA A 1 162 ? 40.041 32.808 -85.289 1.00 31.75 162 ALA A O 1
ATOM 1328 N N . ALA A 1 163 ? 42.111 32.832 -85.909 1.00 29.53 163 ALA A N 1
ATOM 1329 C CA . ALA A 1 163 ? 43.336 32.720 -86.716 1.00 29.53 163 ALA A CA 1
ATOM 1330 C C . ALA A 1 163 ? 44.586 33.363 -86.023 1.00 29.53 163 ALA A C 1
ATOM 1332 O O . ALA A 1 163 ? 44.450 34.225 -85.165 1.00 29.53 163 ALA A O 1
ATOM 1333 N N . ALA A 1 164 ? 45.776 32.909 -86.453 1.00 30.55 164 ALA A N 1
ATOM 1334 C CA . ALA A 1 164 ? 47.072 33.577 -86.738 1.00 30.55 164 ALA A CA 1
ATOM 1335 C C . ALA A 1 164 ? 47.627 34.812 -85.959 1.00 30.55 164 ALA A C 1
ATOM 1337 O O . ALA A 1 164 ? 46.972 35.840 -85.841 1.00 30.55 164 ALA A O 1
ATOM 1338 N N . GLY A 1 165 ? 48.937 34.766 -85.629 1.00 30.83 165 GLY A N 1
ATOM 1339 C CA . GLY A 1 165 ? 49.803 35.936 -85.359 1.00 30.83 165 GLY A CA 1
ATOM 1340 C C . GLY A 1 165 ? 51.200 35.589 -84.786 1.00 30.83 165 GLY A C 1
ATOM 1341 O O . GLY A 1 165 ? 51.291 35.020 -83.709 1.00 30.83 165 GLY A O 1
ATOM 1342 N N . TYR A 1 166 ? 52.266 35.915 -85.527 1.00 34.28 166 TYR A N 1
ATOM 1343 C CA . TYR A 1 166 ? 53.713 35.611 -85.377 1.00 34.28 166 TYR A CA 1
ATOM 1344 C C . TYR A 1 166 ? 54.427 35.935 -84.038 1.00 34.28 166 TYR A C 1
ATOM 1346 O O . TYR A 1 166 ? 54.052 36.883 -83.352 1.00 34.28 166 TYR A O 1
ATOM 1354 N N . PRO A 1 167 ? 55.608 35.314 -83.801 1.00 43.78 167 PRO A N 1
ATOM 1355 C CA . PRO A 1 167 ? 56.793 36.049 -83.328 1.00 43.78 167 PRO A CA 1
ATOM 1356 C C . PRO A 1 167 ? 57.994 35.955 -84.309 1.00 43.78 167 PRO A C 1
ATOM 1358 O O . PRO A 1 167 ? 58.088 34.990 -85.072 1.00 43.78 167 PRO A O 1
ATOM 1361 N N . PRO A 1 168 ? 58.919 36.940 -84.323 1.00 42.47 168 PRO A N 1
ATOM 1362 C CA . PRO A 1 168 ? 60.028 36.993 -85.276 1.00 42.47 168 PRO A CA 1
ATOM 1363 C C . PRO A 1 168 ? 61.266 36.196 -84.826 1.00 42.47 168 PRO A C 1
ATOM 1365 O O . PRO A 1 168 ? 61.558 36.055 -83.640 1.00 42.47 168 PRO A O 1
ATOM 1368 N N . SER A 1 169 ? 61.999 35.701 -85.824 1.00 42.53 169 SER A N 1
ATOM 1369 C CA . SER A 1 169 ? 63.276 34.981 -85.730 1.00 42.53 169 SER A CA 1
ATOM 1370 C C . SER A 1 169 ? 64.469 35.947 -85.641 1.00 42.53 169 SER A C 1
ATOM 1372 O O . SER A 1 169 ? 64.409 37.013 -86.258 1.00 42.53 169 SER A O 1
ATOM 1374 N N . PRO A 1 170 ? 65.593 35.579 -84.996 1.00 44.28 170 PRO A N 1
ATOM 1375 C CA . PRO A 1 170 ? 66.852 36.295 -85.146 1.00 44.28 170 PRO A CA 1
ATOM 1376 C C . PRO A 1 170 ? 67.644 35.779 -86.359 1.00 44.28 170 PRO A C 1
ATOM 1378 O O . PRO A 1 170 ? 67.668 34.584 -86.658 1.00 44.28 170 PRO A O 1
ATOM 1381 N N . TYR A 1 171 ? 68.275 36.718 -87.063 1.00 33.16 171 TYR A N 1
ATOM 1382 C CA . TYR A 1 171 ? 69.228 36.506 -88.152 1.00 33.16 171 TYR A CA 1
ATOM 1383 C C . TYR A 1 171 ? 70.593 36.047 -87.612 1.00 33.16 171 TYR A C 1
ATOM 1385 O O . TYR A 1 171 ? 71.082 36.582 -86.622 1.00 33.16 171 TYR A O 1
ATOM 1393 N N . GLY A 1 172 ? 71.250 35.138 -88.335 1.00 34.34 172 GLY A N 1
ATOM 1394 C CA . GLY A 1 172 ? 72.667 34.805 -88.173 1.00 34.34 172 GLY A CA 1
ATOM 1395 C C . GLY A 1 172 ? 73.146 33.970 -89.360 1.00 34.34 172 GLY A C 1
ATOM 1396 O O . GLY A 1 172 ? 72.691 32.849 -89.554 1.00 34.34 172 GLY A O 1
ATOM 1397 N N . ARG A 1 173 ? 74.002 34.553 -90.204 1.00 31.95 173 ARG A N 1
ATOM 1398 C CA . ARG A 1 173 ? 74.422 34.059 -91.524 1.00 31.95 173 ARG A CA 1
ATOM 1399 C C . ARG A 1 173 ? 75.834 33.456 -91.459 1.00 31.95 173 ARG A C 1
ATOM 1401 O O . ARG A 1 173 ? 76.720 34.152 -90.993 1.00 31.95 173 ARG A O 1
ATOM 1408 N N . ALA A 1 174 ? 75.970 32.238 -92.010 1.00 32.62 174 ALA A N 1
ATOM 1409 C CA . ALA A 1 174 ? 77.102 31.579 -92.710 1.00 32.62 174 ALA A CA 1
ATOM 1410 C C . ALA A 1 174 ? 78.524 31.634 -92.083 1.00 32.62 174 ALA A C 1
ATOM 1412 O O . ALA A 1 174 ? 78.976 32.677 -91.646 1.00 32.62 174 ALA A O 1
ATOM 1413 N N . GLN A 1 175 ? 79.326 30.562 -92.057 1.00 34.56 175 GLN A N 1
ATOM 1414 C CA . GLN A 1 175 ? 79.875 29.819 -93.209 1.00 34.56 175 GLN A CA 1
ATOM 1415 C C . GLN A 1 175 ? 80.553 28.482 -92.759 1.00 34.56 175 GLN A C 1
ATOM 1417 O O . GLN A 1 175 ? 80.585 28.213 -91.561 1.00 34.56 175 GLN A O 1
ATOM 1422 N N . PRO A 1 176 ? 81.025 27.611 -93.684 1.00 47.50 176 PRO A N 1
ATOM 1423 C CA . PRO A 1 176 ? 80.855 26.159 -93.595 1.00 47.50 176 PRO A CA 1
ATOM 1424 C C . PRO A 1 176 ? 82.124 25.366 -93.243 1.00 47.50 176 PRO A C 1
ATOM 1426 O O . PRO A 1 176 ? 83.233 25.755 -93.602 1.00 47.50 176 PRO A O 1
ATOM 1429 N N . SER A 1 177 ? 81.941 24.162 -92.697 1.00 33.62 177 SER A N 1
ATOM 1430 C CA . SER A 1 177 ? 82.907 23.069 -92.844 1.00 33.62 177 SER A CA 1
ATOM 1431 C C . SER A 1 177 ? 82.273 21.696 -92.564 1.00 33.62 177 SER A C 1
ATOM 1433 O O . SER A 1 177 ? 81.828 21.398 -91.467 1.00 33.62 177 SER A O 1
ATOM 1435 N N . GLN A 1 178 ? 82.277 20.877 -93.616 1.00 40.59 178 GLN A N 1
ATOM 1436 C CA . GLN A 1 178 ? 82.532 19.432 -93.617 1.00 40.59 178 GLN A CA 1
ATOM 1437 C C . GLN A 1 178 ? 81.537 18.479 -92.916 1.00 40.59 178 GLN A C 1
ATOM 1439 O O . GLN A 1 178 ? 81.561 18.260 -91.712 1.00 40.59 178 GLN A O 1
ATOM 1444 N N . THR A 1 179 ? 80.758 17.816 -93.785 1.00 49.81 179 THR A N 1
ATOM 1445 C CA . THR A 1 179 ? 80.280 16.418 -93.706 1.00 49.81 179 THR A CA 1
ATOM 1446 C C . THR A 1 179 ? 79.503 15.982 -92.465 1.00 49.81 179 THR A C 1
ATOM 1448 O O . THR A 1 179 ? 80.037 15.322 -91.590 1.00 49.81 179 THR A O 1
ATOM 1451 N N . GLU A 1 180 ? 78.197 16.240 -92.490 1.00 52.94 180 GLU A N 1
ATOM 1452 C CA . GLU A 1 180 ? 77.118 15.257 -92.295 1.00 52.94 180 GLU A CA 1
ATOM 1453 C C . GLU A 1 180 ? 75.855 15.870 -92.933 1.00 52.94 180 GLU A C 1
ATOM 1455 O O . GLU A 1 180 ? 75.692 17.092 -92.926 1.00 52.94 180 GLU A O 1
ATOM 1460 N N . ASP A 1 181 ? 74.998 15.067 -93.568 1.00 61.91 181 ASP A N 1
ATOM 1461 C CA . ASP A 1 181 ? 73.815 15.561 -94.287 1.00 61.91 181 ASP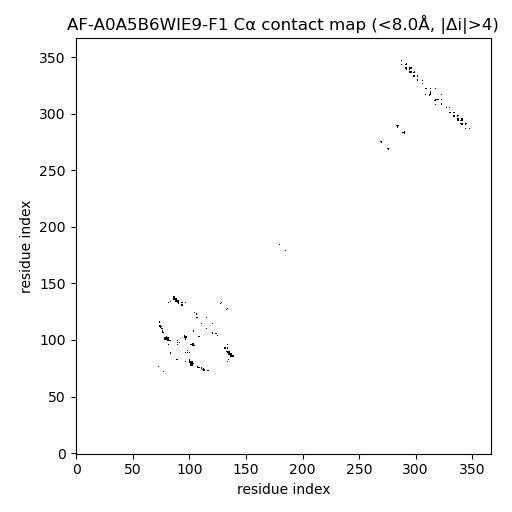 A CA 1
ATOM 1462 C C . ASP A 1 181 ? 72.928 16.393 -93.333 1.00 61.91 181 ASP A C 1
ATOM 1464 O O . ASP A 1 181 ? 72.391 15.881 -92.349 1.00 61.91 181 ASP A O 1
ATOM 1468 N N . ALA A 1 182 ? 72.787 17.700 -93.581 1.00 65.12 182 ALA A N 1
ATOM 1469 C CA . ALA A 1 182 ? 72.028 18.613 -92.718 1.00 65.12 182 ALA A CA 1
ATOM 1470 C C . ALA A 1 182 ? 70.566 18.158 -92.541 1.00 65.12 182 ALA A C 1
ATOM 1472 O O . ALA A 1 182 ? 69.936 18.422 -91.510 1.00 65.12 182 ALA A O 1
ATOM 1473 N N . ALA A 1 183 ? 70.042 17.417 -93.523 1.00 71.31 183 ALA A N 1
ATOM 1474 C CA . ALA A 1 183 ? 68.745 16.770 -93.436 1.00 71.31 183 ALA A CA 1
ATOM 1475 C C . ALA A 1 183 ? 68.740 15.593 -92.443 1.00 71.31 183 ALA A C 1
ATOM 1477 O O . ALA A 1 183 ? 67.738 15.391 -91.758 1.00 71.31 183 ALA A O 1
ATOM 1478 N N . GLU A 1 184 ? 69.829 14.833 -92.311 1.00 71.25 184 GLU A N 1
ATOM 1479 C CA . GLU A 1 184 ? 69.956 13.763 -91.315 1.00 71.25 184 GLU A CA 1
ATOM 1480 C C . GLU A 1 184 ? 70.079 14.292 -89.890 1.00 71.25 184 GLU A C 1
ATOM 1482 O O . GLU A 1 184 ? 69.435 13.753 -88.991 1.00 71.25 184 GLU A O 1
ATOM 1487 N N . VAL A 1 185 ? 70.827 15.375 -89.670 1.00 75.69 185 VAL A N 1
ATOM 1488 C CA . VAL A 1 185 ? 70.931 16.006 -88.343 1.00 75.69 185 VAL A CA 1
ATOM 1489 C C . VAL A 1 185 ? 69.574 16.566 -87.910 1.00 75.69 185 VAL A C 1
ATOM 1491 O O . VAL A 1 185 ? 69.140 16.359 -86.774 1.00 75.69 185 VAL A O 1
ATOM 1494 N N . TYR A 1 186 ? 68.843 17.206 -88.828 1.00 79.75 186 TYR A N 1
ATOM 1495 C CA . TYR A 1 186 ? 67.476 17.657 -88.572 1.00 79.75 186 TYR A CA 1
ATOM 1496 C C . TYR A 1 186 ? 66.527 16.486 -88.280 1.00 79.75 186 TYR A C 1
ATOM 1498 O O . TYR A 1 186 ? 65.765 16.546 -87.315 1.00 79.75 186 TYR A O 1
ATOM 1506 N N . LYS A 1 187 ? 66.602 15.394 -89.056 1.00 82.75 187 LYS A N 1
ATOM 1507 C CA . LYS A 1 187 ? 65.814 14.175 -88.814 1.00 82.75 187 LYS A CA 1
ATOM 1508 C C . LYS A 1 187 ? 66.148 13.548 -87.460 1.00 82.75 187 LYS A C 1
ATOM 1510 O O . LYS A 1 187 ? 65.222 13.253 -86.713 1.00 82.75 187 LYS A O 1
ATOM 1515 N N . ARG A 1 188 ? 67.426 13.401 -87.092 1.00 80.94 188 ARG A N 1
ATOM 1516 C CA . ARG A 1 188 ? 67.848 12.883 -85.775 1.00 80.94 188 ARG A CA 1
ATOM 1517 C C . ARG A 1 188 ? 67.328 13.759 -84.638 1.00 80.94 188 ARG A C 1
ATOM 1519 O O . ARG A 1 188 ? 66.765 13.235 -83.683 1.00 80.94 188 ARG A O 1
ATOM 1526 N N . ASN A 1 189 ? 67.418 15.081 -84.763 1.00 84.44 189 ASN A N 1
ATOM 1527 C CA . ASN A 1 189 ? 66.907 16.012 -83.753 1.00 84.44 189 ASN A CA 1
ATOM 1528 C C . ASN A 1 189 ? 65.374 15.996 -83.650 1.00 84.44 189 ASN A C 1
ATOM 1530 O O . ASN A 1 189 ? 64.826 16.027 -82.547 1.00 84.44 189 ASN A O 1
ATOM 1534 N N . ALA A 1 190 ? 64.667 15.900 -84.778 1.00 85.81 190 ALA A N 1
ATOM 1535 C CA . ALA A 1 190 ? 63.213 15.766 -84.804 1.00 85.81 190 ALA A CA 1
ATOM 1536 C C . ALA A 1 190 ? 62.755 14.434 -84.190 1.00 85.81 190 ALA A C 1
ATOM 1538 O O . ALA A 1 190 ? 61.807 14.415 -83.403 1.00 85.81 190 ALA A O 1
ATOM 1539 N N . VAL A 1 191 ? 63.457 13.336 -84.492 1.00 87.88 191 VAL A N 1
ATOM 1540 C CA . VAL A 1 191 ? 63.209 12.012 -83.907 1.00 87.88 191 VAL A CA 1
ATOM 1541 C C . VAL A 1 191 ? 63.480 12.030 -82.403 1.00 87.88 191 VAL A C 1
ATOM 1543 O O . VAL A 1 191 ? 62.607 11.618 -81.647 1.00 87.88 191 VAL A O 1
ATOM 1546 N N . ASN A 1 192 ? 64.604 12.582 -81.942 1.00 88.56 192 ASN A N 1
ATOM 1547 C CA . ASN A 1 192 ? 64.908 12.702 -80.512 1.00 88.56 192 ASN A CA 1
ATOM 1548 C C . ASN A 1 192 ? 63.843 13.519 -79.769 1.00 88.56 192 ASN A C 1
ATOM 1550 O O . ASN A 1 192 ? 63.353 13.088 -78.728 1.00 88.56 192 ASN A O 1
ATOM 1554 N N . LYS A 1 193 ? 63.394 14.641 -80.343 1.00 90.50 193 LYS A N 1
ATOM 1555 C CA . LYS A 1 193 ? 62.325 15.464 -79.762 1.00 90.50 193 LYS A CA 1
ATOM 1556 C C . LYS A 1 193 ? 60.986 14.724 -79.692 1.00 90.50 193 LYS A C 1
ATOM 1558 O O . LYS A 1 193 ? 60.274 14.833 -78.696 1.00 90.50 193 LYS A O 1
ATOM 1563 N N . LEU A 1 194 ? 60.627 13.962 -80.728 1.00 90.38 194 LEU A N 1
ATOM 1564 C CA . LEU A 1 194 ? 59.427 13.117 -80.717 1.00 90.38 194 LEU A CA 1
ATOM 1565 C C . LEU A 1 194 ? 59.534 12.016 -79.661 1.00 90.38 194 LEU A C 1
ATOM 1567 O O . LEU A 1 194 ? 58.584 11.793 -78.913 1.00 90.38 194 LEU A O 1
ATOM 1571 N N . VAL A 1 195 ? 60.693 11.369 -79.561 1.00 91.31 195 VAL A N 1
ATOM 1572 C CA . VAL A 1 195 ? 60.973 10.340 -78.558 1.00 91.31 195 VAL A CA 1
ATOM 1573 C C . VAL A 1 195 ? 60.866 10.922 -77.149 1.00 91.31 195 VAL A C 1
ATOM 1575 O O . VAL A 1 195 ? 60.205 10.316 -76.309 1.00 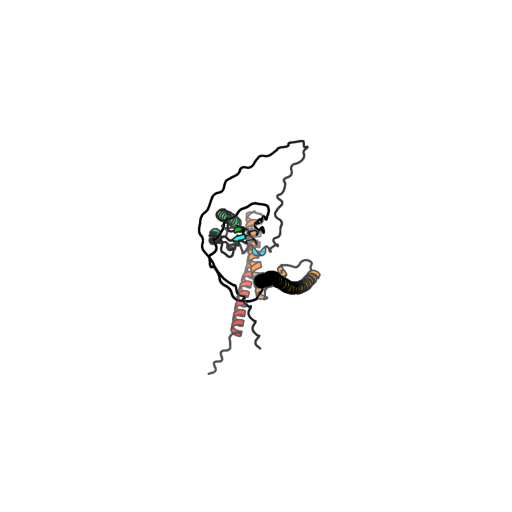91.31 195 VAL A O 1
ATOM 1578 N N . GLU A 1 196 ? 61.422 12.104 -76.883 1.00 90.81 196 GLU A N 1
ATOM 1579 C CA . GLU A 1 196 ? 61.297 12.791 -75.592 1.00 90.81 196 GLU A CA 1
ATOM 1580 C C . GLU A 1 196 ? 59.850 13.168 -75.262 1.00 90.81 196 GLU A C 1
ATOM 1582 O O . GLU A 1 196 ? 59.399 12.942 -74.137 1.00 90.81 196 GLU A O 1
ATOM 1587 N N . MET A 1 197 ? 59.089 13.689 -76.232 1.00 90.94 197 MET A N 1
ATOM 1588 C CA . MET A 1 197 ? 57.671 14.007 -76.034 1.00 90.94 197 MET A CA 1
ATOM 1589 C C . MET A 1 197 ? 56.852 12.751 -75.730 1.00 90.94 197 MET A C 1
ATOM 1591 O O . MET A 1 197 ? 56.080 12.746 -74.772 1.00 90.94 197 MET A O 1
ATOM 1595 N N . VAL A 1 198 ? 57.063 11.665 -76.478 1.00 94.00 198 VAL A N 1
ATOM 1596 C CA . VAL A 1 198 ? 56.379 10.383 -76.258 1.00 94.00 198 VAL A CA 1
ATOM 1597 C C . VAL A 1 198 ? 56.765 9.783 -74.905 1.00 94.00 198 VAL A C 1
ATOM 1599 O O . VAL A 1 198 ? 55.882 9.361 -74.161 1.00 94.00 198 VAL A O 1
ATOM 1602 N N . HIS A 1 199 ? 58.044 9.794 -74.520 1.00 93.00 199 HIS A N 1
ATOM 1603 C CA . HIS A 1 199 ? 58.471 9.345 -73.189 1.00 93.00 199 HIS A CA 1
ATOM 1604 C C . HIS A 1 199 ? 57.860 10.209 -72.082 1.00 93.00 199 HIS A C 1
ATOM 1606 O O . HIS A 1 199 ? 57.339 9.678 -71.096 1.00 93.00 199 HIS A O 1
ATOM 1612 N N . GLY A 1 200 ? 57.860 11.531 -72.258 1.00 92.62 200 GLY A N 1
ATOM 1613 C CA . GLY A 1 200 ? 57.232 12.479 -71.347 1.00 92.62 200 GLY A CA 1
ATOM 1614 C C . GLY A 1 200 ? 55.737 12.212 -71.181 1.00 92.62 200 GLY A C 1
ATOM 1615 O O . GLY A 1 200 ? 55.238 12.158 -70.055 1.00 92.62 200 GLY A O 1
ATOM 1616 N N . ASP A 1 201 ? 55.023 11.973 -72.276 1.00 92.31 201 ASP A N 1
ATOM 1617 C CA . ASP A 1 201 ? 53.589 11.701 -72.263 1.00 92.31 201 ASP A CA 1
ATOM 1618 C C . ASP A 1 201 ? 53.264 10.307 -71.715 1.00 92.31 201 ASP A C 1
ATOM 1620 O O . ASP A 1 201 ? 52.336 10.177 -70.914 1.00 92.31 201 ASP A O 1
ATOM 1624 N N . ILE A 1 202 ? 54.077 9.283 -71.999 1.00 91.38 202 ILE A N 1
ATOM 1625 C CA . ILE A 1 202 ? 53.978 7.958 -71.365 1.00 91.38 202 ILE A CA 1
ATOM 1626 C C . ILE A 1 202 ? 54.158 8.077 -69.844 1.00 91.38 202 ILE A C 1
ATOM 1628 O O . ILE A 1 202 ? 53.377 7.497 -69.081 1.00 91.38 202 ILE A O 1
ATOM 1632 N N . ILE A 1 203 ? 55.140 8.850 -69.371 1.00 90.56 203 ILE A N 1
ATOM 1633 C CA . ILE A 1 203 ? 55.368 9.078 -67.935 1.00 90.56 203 ILE A CA 1
ATOM 1634 C C . ILE A 1 203 ? 54.190 9.841 -67.315 1.00 90.56 203 ILE A C 1
ATOM 1636 O O . ILE A 1 203 ? 53.706 9.454 -66.246 1.00 90.56 203 ILE A O 1
ATOM 1640 N N . LYS A 1 204 ? 53.678 10.890 -67.972 1.00 89.56 204 LYS A N 1
ATOM 1641 C CA . LYS A 1 204 ? 52.495 11.640 -67.508 1.00 89.56 204 LYS A CA 1
ATOM 1642 C C . LYS A 1 204 ? 51.256 10.746 -67.437 1.00 89.56 204 LYS A C 1
ATOM 1644 O O . LYS A 1 204 ? 50.542 10.783 -66.434 1.00 89.56 204 LYS A O 1
ATOM 1649 N N . MET A 1 205 ? 51.026 9.906 -68.445 1.00 85.12 205 MET A N 1
ATOM 1650 C CA . MET A 1 205 ? 49.907 8.961 -68.496 1.00 85.12 205 MET A CA 1
ATOM 1651 C C . MET A 1 205 ? 50.018 7.896 -67.406 1.00 85.12 205 MET A C 1
ATOM 1653 O O . MET A 1 205 ? 49.041 7.652 -66.696 1.00 85.12 205 MET A O 1
ATOM 1657 N N . ARG A 1 206 ? 51.210 7.324 -67.185 1.00 85.88 206 ARG A N 1
ATOM 1658 C CA . ARG A 1 206 ? 51.464 6.392 -66.072 1.00 85.88 206 ARG A CA 1
ATOM 1659 C C . ARG A 1 206 ? 51.228 7.055 -64.716 1.00 85.88 206 ARG A C 1
ATOM 1661 O O . ARG A 1 206 ? 50.535 6.478 -63.881 1.00 85.88 206 ARG A O 1
ATOM 1668 N N . LYS A 1 207 ? 51.708 8.287 -64.513 1.00 84.69 207 LYS A N 1
ATOM 1669 C CA . LYS A 1 207 ? 51.456 9.065 -63.287 1.00 84.69 207 LYS A CA 1
ATOM 1670 C C . LYS A 1 207 ? 49.965 9.353 -63.092 1.00 84.69 207 LYS A C 1
ATOM 1672 O O . LYS A 1 207 ? 49.460 9.178 -61.988 1.00 84.69 207 LYS A O 1
ATOM 1677 N N . LYS A 1 208 ? 49.237 9.760 -64.138 1.00 84.44 208 LYS A N 1
ATOM 1678 C CA . LYS A 1 208 ? 47.788 10.028 -64.072 1.00 84.44 2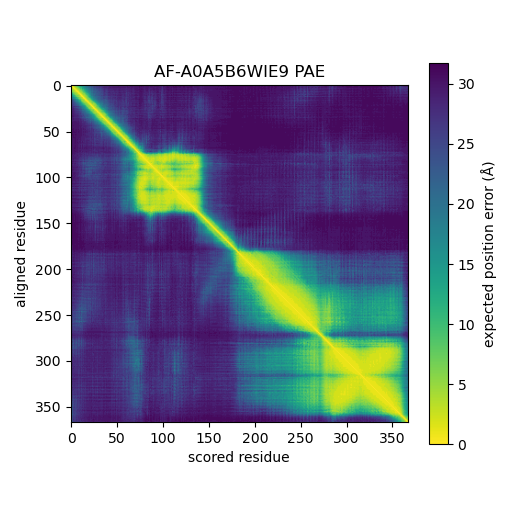08 LYS A CA 1
ATOM 1679 C C . LYS A 1 208 ? 46.994 8.754 -63.771 1.00 84.44 208 LYS A C 1
ATOM 1681 O O . LYS A 1 208 ? 46.159 8.768 -62.871 1.00 84.44 208 LYS A O 1
ATOM 1686 N N . LYS A 1 209 ? 47.302 7.646 -64.452 1.00 80.19 209 LYS A N 1
ATOM 1687 C CA . LYS A 1 209 ? 46.698 6.325 -64.210 1.00 80.19 209 LYS A CA 1
ATOM 1688 C C . LYS A 1 209 ? 46.985 5.827 -62.790 1.00 80.19 209 LYS A C 1
ATOM 1690 O O . LYS A 1 209 ? 46.066 5.378 -62.113 1.00 80.19 209 LYS A O 1
ATOM 1695 N N . GLY A 1 210 ? 48.221 5.977 -62.309 1.00 82.75 210 GLY A N 1
ATOM 1696 C CA . GLY A 1 210 ? 48.610 5.654 -60.933 1.00 82.75 210 GLY A CA 1
ATOM 1697 C C . GLY A 1 210 ? 47.862 6.493 -59.895 1.00 82.75 210 GLY A C 1
ATOM 1698 O O . GLY A 1 210 ? 47.312 5.940 -58.949 1.00 82.75 210 GLY A O 1
ATOM 1699 N N . LYS A 1 211 ? 47.744 7.811 -60.111 1.00 83.69 211 LYS A N 1
ATOM 1700 C CA . LYS A 1 211 ? 46.966 8.716 -59.244 1.00 83.69 211 LYS A CA 1
ATOM 1701 C C . LYS A 1 211 ? 45.482 8.342 -59.188 1.00 83.69 211 LYS A C 1
ATOM 1703 O O . LYS A 1 211 ? 44.896 8.367 -58.111 1.00 83.69 211 LYS A O 1
ATOM 1708 N N . LEU A 1 212 ? 44.870 8.006 -60.325 1.00 83.38 212 LEU A N 1
ATOM 1709 C CA . LEU A 1 212 ? 43.469 7.573 -60.385 1.00 83.38 212 LEU A CA 1
ATOM 1710 C C . LEU A 1 212 ? 43.262 6.244 -59.648 1.00 83.38 212 LEU A C 1
ATOM 1712 O O . LEU A 1 212 ? 42.363 6.146 -58.817 1.00 83.38 212 LEU A O 1
ATOM 1716 N N . LYS A 1 213 ? 44.139 5.261 -59.889 1.00 85.62 213 LYS A N 1
ATOM 1717 C CA . LYS A 1 213 ? 44.128 3.972 -59.184 1.00 85.62 213 LYS A CA 1
ATOM 1718 C C . LYS A 1 213 ? 44.279 4.158 -57.671 1.00 85.62 213 LYS A C 1
ATOM 1720 O O . LYS A 1 213 ? 43.516 3.573 -56.915 1.00 85.62 213 LYS A O 1
ATOM 1725 N N . TRP A 1 214 ? 45.209 5.010 -57.239 1.00 85.62 214 TRP A N 1
ATOM 1726 C CA . TRP A 1 214 ? 45.438 5.309 -55.824 1.00 85.62 214 TRP A CA 1
ATOM 1727 C C . TRP A 1 214 ? 44.218 5.950 -55.156 1.00 85.62 214 TRP A C 1
ATOM 1729 O O . TRP A 1 214 ? 43.810 5.531 -54.076 1.00 85.62 214 TRP A O 1
ATOM 1739 N N . LYS A 1 215 ? 43.579 6.925 -55.819 1.00 86.62 215 LYS A N 1
ATOM 1740 C CA . LYS A 1 215 ? 42.336 7.534 -55.320 1.00 86.62 215 LYS A CA 1
ATOM 1741 C C . LYS A 1 215 ? 41.212 6.504 -55.187 1.00 86.62 215 LYS A C 1
ATOM 1743 O O . LYS A 1 215 ? 40.544 6.481 -54.160 1.00 86.62 215 LYS A O 1
ATOM 1748 N N . ALA A 1 216 ? 41.026 5.643 -56.190 1.00 88.56 216 ALA A N 1
ATOM 1749 C CA . ALA A 1 216 ? 40.016 4.587 -56.146 1.00 88.56 216 ALA A CA 1
ATOM 1750 C C . ALA A 1 216 ? 40.289 3.573 -55.020 1.00 88.56 216 ALA A C 1
ATOM 1752 O O . ALA A 1 216 ? 39.376 3.229 -54.275 1.00 88.56 216 ALA A O 1
ATOM 1753 N N . GLN A 1 217 ? 41.546 3.158 -54.840 1.00 91.81 217 GLN A N 1
ATOM 1754 C CA . GLN A 1 217 ? 41.952 2.256 -53.760 1.00 91.81 217 GLN A CA 1
ATOM 1755 C C . GLN A 1 217 ? 41.720 2.874 -52.374 1.00 91.81 217 GLN A C 1
ATOM 1757 O O . GLN A 1 217 ? 41.243 2.186 -51.478 1.00 91.81 217 GLN A O 1
ATOM 1762 N N . GLY A 1 218 ? 41.988 4.173 -52.202 1.00 92.19 218 GLY A N 1
ATOM 1763 C CA . GLY A 1 218 ? 41.704 4.880 -50.951 1.00 92.19 218 GLY A CA 1
ATOM 1764 C C . GLY A 1 218 ? 40.211 4.918 -50.610 1.00 92.19 218 GLY A C 1
ATOM 1765 O O . GLY A 1 218 ? 39.846 4.721 -49.455 1.00 92.19 218 GLY A O 1
ATOM 1766 N N . VAL A 1 219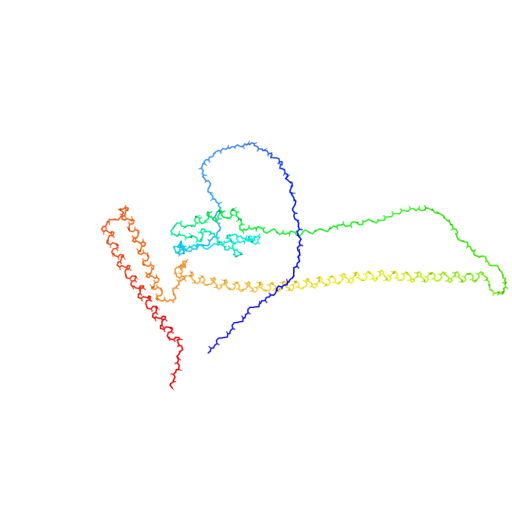 ? 39.341 5.115 -51.609 1.00 94.12 219 VAL A N 1
ATOM 1767 C CA . VAL A 1 219 ? 37.880 5.074 -51.412 1.00 94.12 219 VAL A CA 1
ATOM 1768 C C . VAL A 1 219 ? 37.410 3.670 -51.040 1.00 94.12 219 VAL A C 1
ATOM 1770 O O . VAL A 1 219 ? 36.592 3.533 -50.136 1.00 94.12 219 VAL A O 1
ATOM 1773 N N . LEU A 1 220 ? 37.922 2.632 -51.710 1.00 94.06 220 LEU A N 1
ATOM 1774 C CA . LEU A 1 220 ? 37.571 1.246 -51.393 1.00 94.06 220 LEU A CA 1
ATOM 1775 C C . LEU A 1 220 ? 38.014 0.861 -49.981 1.00 94.06 220 LEU A C 1
ATOM 1777 O O . LEU A 1 220 ? 37.202 0.322 -49.240 1.00 94.06 220 LEU A O 1
ATOM 1781 N N . ARG A 1 221 ? 39.239 1.222 -49.582 1.00 94.69 221 ARG A N 1
ATOM 1782 C CA . ARG A 1 221 ? 39.738 0.964 -48.226 1.00 94.69 221 ARG A CA 1
ATOM 1783 C C . ARG A 1 221 ? 38.902 1.682 -47.169 1.00 94.69 221 ARG A C 1
ATOM 1785 O O . ARG A 1 221 ? 38.542 1.086 -46.168 1.00 94.69 221 ARG A O 1
ATOM 1792 N N . LYS A 1 222 ? 38.518 2.938 -47.419 1.00 95.31 222 LYS A N 1
ATOM 1793 C CA . LYS A 1 222 ? 37.638 3.673 -46.503 1.00 95.31 222 LYS A CA 1
ATOM 1794 C C . LYS A 1 222 ? 36.273 2.990 -46.353 1.00 95.31 222 LYS A C 1
ATOM 1796 O O . LYS A 1 222 ? 35.765 2.883 -45.247 1.00 95.31 222 LYS A O 1
ATOM 1801 N N . ARG A 1 223 ? 35.686 2.510 -47.454 1.00 95.94 223 ARG A N 1
ATOM 1802 C CA . ARG A 1 223 ? 34.415 1.770 -47.412 1.00 95.94 223 ARG A CA 1
ATOM 1803 C C . ARG A 1 223 ? 34.552 0.434 -46.691 1.00 95.94 223 ARG A C 1
ATOM 1805 O O . ARG A 1 223 ? 33.656 0.063 -45.951 1.00 95.94 223 ARG A O 1
ATOM 1812 N N . GLU A 1 224 ? 35.655 -0.275 -46.901 1.00 95.94 224 GLU A N 1
ATOM 1813 C CA . GLU A 1 224 ? 35.975 -1.506 -46.176 1.00 95.94 224 GLU A CA 1
ATOM 1814 C C . GLU A 1 224 ? 36.097 -1.244 -44.669 1.00 95.94 224 GLU A C 1
ATOM 1816 O O . GLU A 1 224 ? 35.491 -1.956 -43.877 1.00 95.94 224 GLU A O 1
ATOM 1821 N N . GLU A 1 225 ? 36.804 -0.183 -44.271 1.00 96.56 225 GLU A N 1
ATOM 1822 C CA . GLU A 1 225 ? 36.907 0.260 -42.876 1.00 96.56 225 GLU A CA 1
ATOM 1823 C C . GLU A 1 225 ? 35.523 0.609 -42.291 1.00 96.56 225 GLU A C 1
ATOM 1825 O O . GLU A 1 225 ? 35.199 0.176 -41.187 1.00 96.56 225 GLU A O 1
ATOM 1830 N N . GLU A 1 226 ? 34.682 1.341 -43.031 1.00 96.75 226 GLU A N 1
ATOM 1831 C CA . GLU A 1 226 ? 33.313 1.697 -42.622 1.00 96.75 226 GLU A CA 1
ATOM 1832 C C . GLU A 1 226 ? 32.413 0.457 -42.463 1.00 96.75 226 GLU A C 1
ATOM 1834 O O . GLU A 1 226 ? 31.690 0.348 -41.474 1.00 96.75 226 GLU A O 1
ATOM 1839 N N . VAL A 1 227 ? 32.486 -0.503 -43.392 1.00 97.44 227 VAL A N 1
ATOM 1840 C CA . VAL A 1 227 ? 31.718 -1.758 -43.329 1.00 97.44 227 VAL A CA 1
ATOM 1841 C C . VAL A 1 227 ? 32.201 -2.642 -42.185 1.00 97.44 227 VAL A C 1
ATOM 1843 O O . VAL A 1 227 ? 31.377 -3.154 -41.436 1.00 97.44 227 VAL A O 1
ATOM 1846 N N . ASN A 1 228 ? 33.514 -2.792 -42.004 1.00 97.31 228 ASN A N 1
ATOM 1847 C CA . ASN A 1 228 ? 34.072 -3.570 -40.897 1.00 97.31 228 ASN A CA 1
ATOM 1848 C C . ASN A 1 228 ? 33.724 -2.947 -39.544 1.00 97.31 228 ASN A C 1
ATOM 1850 O O . ASN A 1 228 ? 33.428 -3.669 -38.592 1.00 97.31 228 ASN A O 1
ATOM 1854 N N . LYS A 1 229 ? 33.711 -1.612 -39.462 1.00 97.69 229 LYS A N 1
ATOM 1855 C CA . LYS A 1 229 ? 33.245 -0.900 -38.274 1.00 97.69 229 LYS A CA 1
ATOM 1856 C C . LYS A 1 229 ? 31.768 -1.196 -37.999 1.00 97.69 229 LYS A C 1
ATOM 1858 O O . LYS A 1 229 ? 31.453 -1.603 -36.888 1.00 97.69 229 LYS A O 1
ATOM 1863 N N . GLY A 1 230 ? 30.896 -1.056 -38.998 1.00 97.62 230 GLY A N 1
ATOM 1864 C CA . GLY A 1 230 ? 29.468 -1.352 -38.841 1.00 97.62 230 GLY A CA 1
ATOM 1865 C C . GLY A 1 230 ? 29.199 -2.821 -38.499 1.00 97.62 230 GLY A C 1
ATOM 1866 O O . GLY A 1 230 ? 28.349 -3.113 -37.667 1.00 97.62 230 GLY A O 1
ATOM 1867 N N . LEU A 1 231 ? 29.959 -3.755 -39.081 1.00 97.81 231 LEU A N 1
ATOM 1868 C CA . LEU A 1 231 ? 29.874 -5.180 -38.756 1.00 97.81 231 LEU A CA 1
ATOM 1869 C C . LEU A 1 231 ? 30.233 -5.445 -37.293 1.00 97.81 231 LEU A C 1
ATOM 1871 O O . LEU A 1 231 ? 29.544 -6.214 -36.629 1.00 97.81 231 LEU A O 1
ATOM 1875 N N . LYS A 1 232 ? 31.286 -4.792 -36.792 1.00 97.69 232 LYS A N 1
ATOM 1876 C CA . LYS A 1 232 ? 31.683 -4.902 -35.391 1.00 97.69 232 LYS A CA 1
ATOM 1877 C C . LYS A 1 232 ? 30.613 -4.330 -34.460 1.00 97.69 232 LYS A C 1
ATOM 1879 O O . LYS A 1 232 ? 30.231 -5.005 -33.518 1.00 97.69 232 LYS A O 1
ATOM 1884 N N . GLU A 1 233 ? 30.094 -3.140 -34.757 1.00 97.69 233 GLU A N 1
ATOM 1885 C CA . GLU A 1 233 ? 29.026 -2.515 -33.961 1.00 97.69 233 GLU A CA 1
ATOM 1886 C C . GLU A 1 233 ? 27.778 -3.410 -33.898 1.00 97.69 233 GLU A C 1
ATOM 1888 O O . GLU A 1 233 ? 27.253 -3.649 -32.816 1.00 97.69 233 GLU A O 1
ATOM 1893 N N . MET A 1 234 ? 27.358 -3.999 -35.023 1.00 97.81 234 MET A N 1
ATOM 1894 C CA . MET A 1 234 ? 26.235 -4.945 -35.045 1.00 97.81 234 MET A CA 1
ATOM 1895 C C . MET A 1 234 ? 26.516 -6.230 -34.255 1.00 97.81 234 MET A C 1
ATOM 1897 O O . MET A 1 234 ? 25.604 -6.781 -33.641 1.00 97.81 234 MET A O 1
ATOM 1901 N N . GLN A 1 235 ? 27.752 -6.733 -34.282 1.00 97.88 235 GLN A N 1
ATOM 1902 C CA . GLN A 1 235 ? 28.139 -7.916 -33.515 1.00 97.88 235 GLN A CA 1
ATOM 1903 C C . GLN A 1 235 ? 28.132 -7.621 -32.008 1.00 97.88 235 GLN A C 1
ATOM 1905 O O . GLN A 1 235 ? 27.569 -8.402 -31.243 1.00 97.88 235 GLN A O 1
ATOM 1910 N N . ASP A 1 236 ? 28.670 -6.472 -31.600 1.00 97.81 236 ASP A N 1
ATOM 1911 C CA . ASP A 1 236 ? 28.659 -6.013 -30.209 1.00 97.81 236 ASP A CA 1
ATOM 1912 C C . ASP A 1 236 ? 27.206 -5.798 -29.721 1.00 97.81 236 ASP A C 1
ATOM 1914 O O . ASP A 1 236 ? 26.841 -6.210 -28.618 1.00 97.81 236 ASP A O 1
ATOM 1918 N N . GLU A 1 237 ? 26.337 -5.213 -30.557 1.00 97.81 237 GLU A N 1
ATOM 1919 C CA . GLU A 1 237 ? 24.903 -5.055 -30.267 1.00 97.81 237 GLU A CA 1
ATOM 1920 C C . GLU A 1 237 ? 24.183 -6.401 -30.139 1.00 97.81 237 GLU A C 1
ATOM 1922 O O . GLU A 1 237 ? 23.376 -6.587 -29.224 1.00 97.81 237 GLU A O 1
ATOM 1927 N N . LYS A 1 238 ? 24.482 -7.357 -31.024 1.00 97.56 238 LYS A N 1
ATOM 1928 C CA . LYS A 1 238 ? 23.931 -8.713 -30.954 1.00 97.56 238 LYS A CA 1
ATOM 1929 C C . LYS A 1 238 ? 24.306 -9.378 -29.629 1.00 97.56 238 LYS A C 1
ATOM 1931 O O . LYS A 1 238 ? 23.423 -9.892 -28.945 1.00 97.56 238 LYS A O 1
ATOM 1936 N N . GLU A 1 239 ? 25.582 -9.348 -29.256 1.00 98.19 239 GLU A N 1
ATOM 1937 C CA . GLU A 1 239 ? 26.065 -9.940 -28.003 1.00 98.19 239 GLU A CA 1
ATOM 1938 C C . GLU A 1 239 ? 25.429 -9.265 -26.779 1.00 98.19 239 GLU A C 1
ATOM 1940 O O . GLU A 1 239 ? 25.033 -9.940 -25.826 1.00 98.19 239 GLU A O 1
ATOM 1945 N N . ALA A 1 240 ? 25.247 -7.942 -26.814 1.00 97.88 240 ALA A N 1
ATOM 1946 C CA . ALA A 1 240 ? 24.550 -7.213 -25.758 1.00 97.88 240 ALA A CA 1
ATOM 1947 C C . ALA A 1 240 ? 23.070 -7.624 -25.641 1.00 97.88 240 ALA A C 1
ATOM 1949 O O . ALA A 1 240 ? 22.563 -7.803 -24.530 1.00 97.88 240 ALA A O 1
ATOM 1950 N N . LEU A 1 241 ? 22.371 -7.806 -26.766 1.00 98.00 241 LEU A N 1
ATOM 1951 C CA . LEU A 1 241 ? 20.981 -8.271 -26.782 1.00 98.00 241 LEU A CA 1
ATOM 1952 C C . LEU A 1 241 ? 20.851 -9.716 -26.289 1.00 98.00 241 LEU A C 1
ATOM 1954 O O . LEU A 1 241 ? 19.910 -10.021 -25.559 1.00 98.00 241 LEU A O 1
ATOM 1958 N N . GLU A 1 242 ? 21.795 -10.594 -26.632 1.00 97.69 242 GLU A N 1
ATOM 1959 C CA . GLU A 1 242 ? 21.839 -11.970 -26.122 1.00 97.69 242 GLU A CA 1
ATOM 1960 C C . GLU A 1 242 ? 22.004 -11.993 -24.593 1.00 97.69 242 GLU A C 1
ATOM 1962 O O . GLU A 1 242 ? 21.286 -12.720 -23.902 1.00 97.69 242 GLU A O 1
ATOM 1967 N N . GLN A 1 243 ? 22.863 -11.131 -24.041 1.00 97.94 243 GLN A N 1
ATOM 1968 C CA . GLN A 1 243 ? 23.016 -10.978 -22.590 1.00 97.94 243 GLN A CA 1
ATOM 1969 C C . GLN A 1 243 ? 21.742 -10.435 -21.928 1.00 97.94 243 GLN A C 1
ATOM 1971 O O . GLN A 1 243 ? 21.308 -10.949 -20.896 1.00 97.94 243 GLN A O 1
ATOM 1976 N N . GLN A 1 244 ? 21.104 -9.420 -22.522 1.00 97.50 244 GLN A N 1
ATOM 1977 C CA . GLN A 1 244 ? 19.832 -8.892 -22.019 1.00 97.50 244 GLN A CA 1
ATOM 1978 C C . GLN A 1 244 ? 18.732 -9.955 -22.036 1.00 97.50 244 GLN A C 1
ATOM 1980 O O . GLN A 1 244 ? 17.988 -10.085 -21.063 1.00 97.50 244 GLN A O 1
ATOM 1985 N N . LEU A 1 245 ? 18.653 -10.743 -23.109 1.00 97.94 245 LEU A N 1
ATOM 1986 C CA . LEU A 1 245 ? 17.716 -11.853 -23.216 1.00 97.94 245 LEU A CA 1
ATOM 1987 C C . LEU A 1 245 ? 17.957 -12.877 -22.105 1.00 97.94 245 LEU A C 1
ATOM 1989 O O . LEU A 1 245 ? 17.002 -13.287 -21.449 1.00 97.94 245 LEU A O 1
ATOM 1993 N N . GLN A 1 246 ? 19.214 -13.243 -21.844 1.00 98.00 246 GLN A N 1
ATOM 1994 C CA . GLN A 1 246 ? 19.553 -14.161 -20.760 1.00 98.00 246 GLN A CA 1
ATOM 1995 C C . GLN A 1 246 ? 19.081 -13.629 -19.400 1.00 98.00 246 GLN A C 1
ATOM 1997 O O . GLN A 1 246 ? 18.455 -14.368 -18.642 1.00 98.00 246 GLN A O 1
ATOM 2002 N N . VAL A 1 247 ? 19.306 -12.345 -19.102 1.00 97.38 247 VAL A N 1
ATOM 2003 C CA . VAL A 1 247 ? 18.841 -11.724 -17.850 1.00 97.38 247 VAL A CA 1
ATOM 2004 C C . VAL A 1 247 ? 17.317 -11.771 -17.736 1.00 97.38 247 VAL A C 1
ATOM 2006 O O . VAL A 1 247 ? 16.788 -12.111 -16.677 1.00 97.38 247 VAL A O 1
ATOM 2009 N N . VAL A 1 248 ? 16.597 -11.466 -18.819 1.00 97.94 248 VAL A N 1
ATOM 2010 C CA . VAL A 1 248 ? 15.127 -11.504 -18.834 1.00 97.94 248 VAL A CA 1
ATOM 2011 C C . VAL A 1 248 ? 14.606 -12.926 -18.642 1.00 97.94 248 VAL A C 1
ATOM 2013 O O . VAL A 1 248 ? 13.661 -13.115 -17.877 1.00 97.94 248 VAL A O 1
ATOM 2016 N N . LEU A 1 249 ? 15.222 -13.929 -19.272 1.00 98.00 249 LEU A N 1
ATOM 2017 C CA . LEU A 1 249 ? 14.848 -15.334 -19.091 1.00 98.00 249 LEU A CA 1
ATOM 2018 C C . LEU A 1 249 ? 15.074 -15.783 -17.646 1.00 98.00 249 LEU A C 1
ATOM 2020 O O . LEU A 1 249 ? 14.142 -16.264 -17.007 1.00 98.00 249 LEU A O 1
ATOM 2024 N N . MET A 1 250 ? 16.257 -15.513 -17.088 1.00 97.56 250 MET A N 1
ATOM 2025 C CA . MET A 1 250 ? 16.558 -15.845 -15.692 1.00 97.56 250 MET A CA 1
ATOM 2026 C C . MET A 1 250 ? 15.606 -15.135 -14.722 1.00 97.56 250 MET A C 1
ATOM 2028 O O . MET A 1 250 ? 15.106 -15.744 -13.779 1.00 97.56 250 MET A O 1
ATOM 2032 N N . SER A 1 251 ? 15.304 -13.855 -14.962 1.00 96.88 251 SER A N 1
ATOM 2033 C CA . SER A 1 251 ? 14.336 -13.116 -14.150 1.00 96.88 251 SER A CA 1
ATOM 2034 C C . SER A 1 251 ? 12.925 -13.691 -14.277 1.00 96.88 251 SER A C 1
ATOM 2036 O O . SER A 1 251 ? 12.196 -13.721 -13.287 1.00 96.88 251 SER A O 1
ATOM 2038 N N . THR A 1 252 ? 12.533 -14.139 -15.469 1.00 97.88 252 THR A N 1
ATOM 2039 C CA . THR A 1 252 ? 11.230 -14.769 -15.711 1.00 97.88 252 THR A CA 1
ATOM 2040 C C . THR A 1 252 ? 11.118 -16.080 -14.943 1.00 97.88 252 THR A C 1
ATOM 2042 O O . THR A 1 252 ? 10.099 -16.301 -14.295 1.00 97.88 252 THR A O 1
ATOM 2045 N N . ASP A 1 253 ? 12.166 -16.903 -14.930 1.00 97.56 253 ASP A N 1
ATOM 2046 C CA . ASP A 1 253 ? 12.185 -18.168 -14.191 1.00 97.56 253 ASP A CA 1
ATOM 2047 C C . ASP A 1 253 ? 12.087 -17.954 -12.677 1.00 97.56 253 ASP A C 1
ATOM 2049 O O . ASP A 1 253 ? 11.315 -18.638 -12.002 1.00 97.56 253 ASP A O 1
ATOM 2053 N N . VAL A 1 254 ? 12.804 -16.959 -12.139 1.00 97.50 254 VAL A N 1
ATOM 2054 C CA . VAL A 1 254 ? 12.713 -16.582 -10.719 1.00 97.50 254 VAL A CA 1
ATOM 2055 C C . VAL A 1 254 ? 11.292 -16.144 -10.364 1.00 97.50 254 VAL A C 1
ATOM 2057 O O . VAL A 1 254 ? 10.725 -16.616 -9.377 1.00 97.50 254 VAL A O 1
ATOM 2060 N N . LEU A 1 255 ? 10.687 -15.277 -11.182 1.00 95.81 255 LEU A N 1
ATOM 2061 C CA . LEU A 1 255 ? 9.319 -14.808 -10.957 1.00 95.81 255 LEU A CA 1
ATOM 2062 C C . LEU A 1 255 ? 8.300 -15.945 -11.099 1.00 95.81 255 LEU A C 1
ATOM 2064 O O . LEU A 1 255 ? 7.397 -16.058 -10.275 1.00 95.81 255 LEU A O 1
ATOM 2068 N N . ALA A 1 256 ? 8.457 -16.823 -12.089 1.00 95.69 256 ALA A N 1
ATOM 2069 C CA . ALA A 1 256 ? 7.587 -17.978 -12.289 1.00 95.69 256 ALA A CA 1
ATOM 2070 C C . ALA A 1 256 ? 7.693 -18.988 -11.133 1.00 95.69 256 ALA A C 1
ATOM 2072 O O . ALA A 1 256 ? 6.681 -19.556 -10.714 1.00 95.69 256 ALA A O 1
ATOM 2073 N N . GLY A 1 257 ? 8.898 -19.194 -10.594 1.00 95.50 257 GLY A N 1
ATOM 2074 C CA . GLY A 1 257 ? 9.125 -19.987 -9.387 1.00 95.50 257 GLY A CA 1
ATOM 2075 C C . GLY A 1 257 ? 8.410 -19.392 -8.175 1.00 95.50 257 GLY A C 1
ATOM 2076 O O . GLY A 1 257 ? 7.637 -20.088 -7.516 1.00 95.50 257 GLY A O 1
ATOM 2077 N N . TRP A 1 258 ? 8.586 -18.089 -7.943 1.00 95.25 258 TRP A N 1
ATOM 2078 C CA . TRP A 1 258 ? 7.943 -17.366 -6.842 1.00 95.25 258 TRP A CA 1
ATOM 2079 C C . TRP A 1 258 ? 6.410 -17.388 -6.937 1.00 95.25 258 TRP A C 1
ATOM 2081 O O . TRP A 1 258 ? 5.729 -17.643 -5.943 1.00 95.25 258 TRP A O 1
ATOM 2091 N N . VAL A 1 259 ? 5.850 -17.180 -8.136 1.00 93.50 259 VAL A N 1
ATOM 2092 C CA . VAL A 1 259 ? 4.398 -17.261 -8.375 1.00 93.50 259 VAL A CA 1
ATOM 2093 C C . VAL A 1 259 ? 3.880 -18.658 -8.051 1.00 93.50 259 VAL A C 1
ATOM 2095 O O . VAL A 1 259 ? 2.907 -18.784 -7.314 1.00 93.50 259 VAL A O 1
ATOM 2098 N N . ARG A 1 260 ? 4.550 -19.713 -8.526 1.00 92.69 260 ARG A N 1
ATOM 2099 C CA . ARG A 1 260 ? 4.144 -21.103 -8.266 1.00 92.69 260 ARG A CA 1
ATOM 2100 C C . ARG A 1 260 ? 4.161 -21.441 -6.777 1.00 92.69 260 ARG A C 1
ATOM 2102 O O . ARG A 1 260 ? 3.240 -22.092 -6.284 1.00 92.69 260 ARG A O 1
ATOM 2109 N N . GLU A 1 261 ? 5.192 -20.996 -6.063 1.00 90.69 261 GLU A N 1
ATOM 2110 C CA . GLU A 1 261 ? 5.305 -21.190 -4.618 1.00 90.69 261 GLU A CA 1
ATOM 2111 C C . GLU A 1 261 ? 4.166 -20.480 -3.872 1.00 90.69 261 GLU A C 1
ATOM 2113 O O . GLU A 1 261 ? 3.531 -21.060 -2.989 1.00 90.69 261 GLU A O 1
ATOM 2118 N N . ASN A 1 262 ? 3.855 -19.245 -4.260 1.00 87.88 262 ASN A N 1
ATOM 2119 C CA . ASN A 1 262 ? 2.827 -18.451 -3.598 1.00 87.88 262 ASN A CA 1
ATOM 2120 C C . ASN A 1 262 ? 1.406 -18.879 -3.943 1.00 87.88 262 ASN A C 1
ATOM 2122 O O . ASN A 1 262 ? 0.561 -18.918 -3.053 1.00 87.88 262 ASN A O 1
ATOM 2126 N N . GLU A 1 263 ? 1.133 -19.273 -5.185 1.00 85.75 263 GLU A N 1
ATOM 2127 C CA . GLU A 1 263 ? -0.129 -19.925 -5.534 1.00 85.75 263 GLU A CA 1
ATOM 2128 C C . GLU A 1 263 ? -0.318 -21.220 -4.739 1.00 85.75 263 GLU A C 1
ATOM 2130 O O . GLU A 1 263 ? -1.429 -21.513 -4.296 1.00 85.75 263 GLU A O 1
ATOM 2135 N N . GLY A 1 264 ? 0.760 -21.981 -4.515 1.00 80.69 264 GLY A N 1
ATOM 2136 C CA . GLY A 1 264 ? 0.755 -23.148 -3.636 1.00 80.69 264 GLY A CA 1
ATOM 2137 C C . GLY A 1 264 ? 0.369 -22.790 -2.198 1.00 80.69 264 GLY A C 1
ATOM 2138 O O . GLY A 1 264 ? -0.512 -23.431 -1.625 1.00 80.69 264 GLY A O 1
ATOM 2139 N N . LYS A 1 265 ? 0.962 -21.729 -1.634 1.00 81.19 265 LYS A N 1
ATOM 2140 C CA . LYS A 1 265 ? 0.612 -21.212 -0.297 1.00 81.19 265 LYS A CA 1
ATOM 2141 C C . LYS A 1 265 ? -0.856 -20.788 -0.224 1.00 81.19 265 LYS A C 1
ATOM 2143 O O . LYS A 1 265 ? -1.554 -21.221 0.687 1.00 81.19 265 LYS A O 1
ATOM 2148 N N . ILE A 1 266 ? -1.344 -20.024 -1.204 1.00 73.00 266 ILE A N 1
ATOM 2149 C CA . ILE A 1 266 ? -2.740 -19.559 -1.266 1.00 73.00 266 ILE A CA 1
ATOM 2150 C C . ILE A 1 266 ? -3.713 -20.740 -1.378 1.00 73.00 266 ILE A C 1
ATOM 2152 O O . ILE A 1 266 ? -4.706 -20.775 -0.661 1.00 73.00 266 ILE A O 1
ATOM 2156 N N . LYS A 1 267 ? -3.425 -21.746 -2.214 1.00 73.56 267 LYS A N 1
ATOM 2157 C CA . LYS A 1 267 ? -4.263 -22.955 -2.337 1.00 73.56 267 LYS A CA 1
ATOM 2158 C C . LYS A 1 267 ? -4.268 -23.802 -1.064 1.00 73.56 267 LYS A C 1
ATOM 2160 O O . LYS A 1 267 ? -5.294 -24.388 -0.731 1.00 73.56 267 LYS A O 1
ATOM 2165 N N . ASN A 1 268 ? -3.145 -23.873 -0.352 1.00 69.50 268 ASN A N 1
ATOM 2166 C CA . ASN A 1 268 ? -3.071 -24.565 0.935 1.00 69.50 268 ASN A CA 1
ATOM 2167 C C . ASN A 1 268 ? -3.838 -23.817 2.037 1.00 69.50 268 ASN A C 1
ATOM 2169 O O . ASN A 1 268 ? -4.472 -24.465 2.862 1.00 69.50 268 ASN A O 1
ATOM 2173 N N . LEU A 1 269 ? -3.833 -22.481 2.017 1.00 64.56 269 LEU A N 1
ATOM 2174 C CA . LEU A 1 269 ? -4.639 -21.639 2.910 1.00 64.56 269 LEU A CA 1
ATOM 2175 C C . LEU A 1 269 ? -6.143 -21.740 2.584 1.00 64.56 269 LEU A C 1
ATOM 2177 O O . LEU A 1 269 ? -6.956 -21.902 3.489 1.00 64.56 269 LEU A O 1
ATOM 2181 N N . GLY A 1 270 ? -6.506 -21.733 1.297 1.00 59.03 270 GLY A N 1
ATOM 2182 C CA . GLY A 1 270 ? -7.896 -21.793 0.825 1.00 59.03 270 GLY A CA 1
ATOM 2183 C C . GLY A 1 270 ? -8.560 -23.172 0.914 1.00 59.03 270 GLY A C 1
ATOM 2184 O O . GLY A 1 270 ? -9.780 -23.261 0.882 1.00 59.03 270 GLY A O 1
ATOM 2185 N N . LYS A 1 271 ? -7.799 -24.266 1.082 1.00 59.12 271 LYS A N 1
ATOM 2186 C CA . LYS A 1 271 ? -8.373 -25.617 1.263 1.00 59.12 271 LYS A CA 1
ATOM 2187 C C . LYS A 1 271 ? -9.179 -25.783 2.557 1.00 59.12 271 LYS A C 1
ATOM 2189 O O . LYS A 1 271 ? -9.975 -26.714 2.631 1.00 59.12 271 LYS A O 1
ATOM 2194 N N . ASN A 1 272 ? -8.979 -24.906 3.544 1.00 57.94 272 ASN A N 1
ATOM 2195 C CA . ASN A 1 272 ? -9.670 -24.970 4.833 1.00 57.94 272 ASN A CA 1
ATOM 2196 C C . ASN A 1 272 ? -10.746 -23.887 5.015 1.00 57.94 272 ASN A C 1
ATOM 2198 O O . ASN A 1 272 ? -11.578 -24.037 5.905 1.00 57.94 272 ASN A O 1
ATOM 2202 N N . ASN A 1 273 ? -10.763 -22.821 4.206 1.00 55.88 273 ASN A N 1
ATOM 2203 C CA . ASN A 1 273 ? -11.814 -21.803 4.239 1.00 55.88 273 ASN A CA 1
ATOM 2204 C C . ASN A 1 273 ? -11.738 -20.942 2.963 1.00 55.88 273 ASN A C 1
ATOM 2206 O O . ASN A 1 273 ? -10.709 -20.318 2.713 1.00 55.88 273 ASN A O 1
ATOM 2210 N N . ASP A 1 274 ? -12.819 -20.856 2.180 1.00 59.75 274 ASP A N 1
ATOM 2211 C CA . ASP A 1 274 ? -12.925 -19.935 1.024 1.00 59.75 274 ASP A CA 1
ATOM 2212 C C . ASP A 1 274 ? -12.916 -18.451 1.450 1.00 59.75 274 ASP A C 1
ATOM 2214 O O . ASP A 1 274 ? -12.860 -17.544 0.619 1.00 59.75 274 ASP A O 1
ATOM 2218 N N . ASN A 1 275 ? -12.949 -18.192 2.759 1.00 65.25 275 ASN A N 1
ATOM 2219 C CA . ASN A 1 275 ? -12.886 -16.871 3.352 1.00 65.25 275 ASN A CA 1
ATOM 2220 C C . ASN A 1 275 ? -11.623 -16.764 4.217 1.00 65.25 275 ASN A C 1
ATOM 2222 O O . ASN A 1 275 ? -11.585 -17.265 5.341 1.00 65.25 275 ASN A O 1
ATOM 2226 N N . VAL A 1 276 ? -10.578 -16.126 3.686 1.00 68.00 276 VAL A N 1
ATOM 2227 C CA . VAL A 1 276 ? -9.439 -15.693 4.503 1.00 68.00 276 VAL A CA 1
ATOM 2228 C C . VAL A 1 276 ? -9.945 -14.561 5.389 1.00 68.00 276 VAL A C 1
ATOM 2230 O O . VAL A 1 276 ? -10.247 -13.480 4.882 1.00 68.00 276 VAL A O 1
ATOM 2233 N N . ASP A 1 277 ? -10.067 -14.811 6.690 1.00 72.69 277 ASP A N 1
ATOM 2234 C CA . ASP A 1 277 ? -10.423 -13.759 7.633 1.00 72.69 277 ASP A CA 1
ATOM 2235 C C . ASP A 1 277 ? -9.292 -12.723 7.682 1.00 72.69 277 ASP A C 1
ATOM 2237 O O . ASP A 1 277 ? -8.161 -13.018 8.073 1.00 72.69 277 ASP A O 1
ATOM 2241 N N . VAL A 1 278 ? -9.590 -11.503 7.233 1.00 75.50 278 VAL A N 1
ATOM 2242 C CA . VAL A 1 278 ? -8.628 -10.394 7.186 1.00 75.50 278 VAL A CA 1
ATOM 2243 C C . VAL A 1 278 ? -8.163 -10.026 8.596 1.00 75.50 278 VAL A C 1
ATOM 2245 O O . VAL A 1 278 ? -7.021 -9.591 8.760 1.00 75.50 278 VAL A O 1
ATOM 2248 N N . ASP A 1 279 ? -9.011 -10.235 9.608 1.00 77.38 279 ASP A N 1
ATOM 2249 C CA . ASP A 1 279 ? -8.671 -9.959 11.003 1.00 77.38 279 ASP A CA 1
ATOM 2250 C C . ASP A 1 279 ? -7.664 -10.982 11.575 1.00 77.38 279 ASP A C 1
ATOM 2252 O O . ASP A 1 279 ? -6.919 -10.643 12.494 1.00 77.38 279 ASP A O 1
ATOM 2256 N N . GLU A 1 280 ? -7.535 -12.179 10.987 1.00 77.94 280 GLU A N 1
ATOM 2257 C CA . GLU A 1 280 ? -6.527 -13.184 11.373 1.00 77.94 280 GLU A CA 1
ATOM 2258 C C . GLU A 1 280 ? -5.205 -13.054 10.597 1.00 77.94 280 GLU A C 1
ATOM 2260 O O . GLU A 1 280 ? -4.227 -13.737 10.889 1.00 77.94 280 GLU A O 1
ATOM 2265 N N . VAL A 1 281 ? -5.104 -12.169 9.603 1.00 78.31 281 VAL A N 1
ATOM 2266 C CA . VAL A 1 281 ? -3.834 -11.984 8.873 1.00 78.31 281 VAL A CA 1
ATOM 2267 C C . VAL A 1 281 ? -2.793 -11.285 9.752 1.00 78.31 281 VAL A C 1
ATOM 2269 O O . VAL A 1 281 ? -1.594 -11.567 9.661 1.00 78.31 281 VAL A O 1
ATOM 2272 N N . PHE A 1 282 ? -3.242 -10.384 10.626 1.00 81.56 282 PHE A N 1
ATOM 2273 C CA . PHE A 1 282 ? -2.376 -9.565 11.462 1.00 81.56 282 PHE A CA 1
ATOM 2274 C C . PHE A 1 282 ? -2.573 -9.898 12.936 1.00 81.56 282 PHE A C 1
ATOM 2276 O O . PHE A 1 282 ? -3.613 -9.623 13.522 1.00 81.56 282 PHE A O 1
ATOM 2283 N N . HIS A 1 283 ? -1.522 -10.430 13.553 1.00 83.88 283 HIS A N 1
ATOM 2284 C CA . HIS A 1 283 ? -1.510 -10.761 14.971 1.00 83.88 283 HIS A CA 1
ATOM 2285 C C . HIS A 1 283 ? -0.595 -9.817 15.750 1.00 83.88 283 HIS A C 1
ATOM 2287 O O . HIS A 1 283 ? 0.438 -9.365 15.249 1.00 83.88 283 HIS A O 1
ATOM 2293 N N . CYS A 1 284 ? -0.953 -9.541 17.003 1.00 87.12 284 CYS A N 1
ATOM 2294 C CA . CYS A 1 284 ? -0.055 -8.861 17.930 1.00 87.12 284 CYS A CA 1
ATOM 2295 C C . CYS A 1 284 ? 1.186 -9.724 18.207 1.00 87.12 284 CYS A C 1
ATOM 2297 O O . CYS A 1 284 ? 1.098 -10.950 18.259 1.00 87.12 284 CYS A O 1
ATOM 2299 N N . ALA A 1 285 ? 2.333 -9.075 18.422 1.00 86.38 285 ALA A N 1
ATOM 2300 C CA . ALA A 1 285 ? 3.603 -9.760 18.669 1.00 86.38 285 ALA A CA 1
ATOM 2301 C C . ALA A 1 285 ? 3.616 -10.562 19.986 1.00 86.38 285 ALA A C 1
ATOM 2303 O O . ALA A 1 285 ? 4.325 -11.559 20.102 1.00 86.38 285 ALA A O 1
ATOM 2304 N N . ASP A 1 286 ? 2.837 -10.131 20.977 1.00 88.06 286 ASP A N 1
ATOM 2305 C CA . ASP A 1 286 ? 2.770 -10.705 22.316 1.00 88.06 286 ASP A CA 1
ATOM 2306 C C . ASP A 1 286 ? 1.328 -10.787 22.835 1.00 88.06 286 ASP A C 1
ATOM 2308 O O . ASP A 1 286 ? 0.441 -10.023 22.441 1.00 88.06 286 ASP A O 1
ATOM 2312 N N . VAL A 1 287 ? 1.107 -11.716 23.771 1.00 91.56 287 VAL A N 1
ATOM 2313 C CA . VAL A 1 287 ? -0.203 -11.955 24.400 1.00 91.56 287 VAL A CA 1
ATOM 2314 C C . VAL A 1 287 ? -0.686 -10.720 25.167 1.00 91.56 287 VAL A C 1
ATOM 2316 O O . VAL A 1 287 ? -1.877 -10.418 25.146 1.00 91.56 287 VAL A O 1
ATOM 2319 N N . LEU A 1 288 ? 0.229 -9.973 25.798 1.00 91.62 288 LEU A N 1
ATOM 2320 C CA . LEU A 1 288 ? -0.110 -8.743 26.517 1.00 91.62 288 LEU A CA 1
ATOM 2321 C C . LEU A 1 288 ? -0.563 -7.638 25.555 1.00 91.62 288 LEU A C 1
ATOM 2323 O O . LEU A 1 288 ? -1.571 -6.991 25.824 1.00 91.62 288 LEU A O 1
ATOM 2327 N N . SER A 1 289 ? 0.095 -7.455 24.406 1.00 91.50 289 SER A N 1
ATOM 2328 C CA . SER A 1 289 ? -0.385 -6.504 23.393 1.00 91.50 289 SER A CA 1
ATOM 2329 C C . SER A 1 289 ? -1.718 -6.910 22.782 1.00 91.50 289 SER A C 1
ATOM 2331 O O . SER A 1 289 ? -2.543 -6.030 22.550 1.00 91.50 289 SER A O 1
ATOM 2333 N N . LYS A 1 290 ? -1.972 -8.211 22.579 1.00 92.62 290 LYS A N 1
ATOM 2334 C CA . LYS A 1 290 ? -3.304 -8.684 22.171 1.00 92.62 290 LYS A CA 1
ATOM 2335 C C . LYS A 1 290 ? -4.357 -8.297 23.210 1.00 92.62 290 LYS A C 1
ATOM 2337 O O . LYS A 1 290 ? -5.347 -7.660 22.875 1.00 92.62 290 LYS A O 1
ATOM 2342 N N . GLN A 1 291 ? -4.098 -8.591 24.483 1.00 94.44 291 GLN A N 1
ATOM 2343 C CA . GLN A 1 291 ? -5.005 -8.235 25.573 1.00 94.44 291 GLN A CA 1
ATOM 2344 C C . GLN A 1 291 ? -5.225 -6.718 25.679 1.00 94.44 291 GLN A C 1
ATOM 2346 O O . GLN A 1 291 ? -6.337 -6.273 25.962 1.00 94.44 291 GLN A O 1
ATOM 2351 N N . MET A 1 292 ? -4.184 -5.913 25.449 1.00 94.12 292 MET A N 1
ATOM 2352 C CA . MET A 1 292 ? -4.290 -4.456 25.414 1.00 94.12 292 MET A CA 1
ATOM 2353 C C . MET A 1 292 ? -5.162 -3.980 24.248 1.00 94.12 292 MET A C 1
ATOM 2355 O O . MET A 1 292 ? -6.034 -3.141 24.468 1.00 94.12 292 MET A O 1
ATOM 2359 N N . LEU A 1 293 ? -4.960 -4.531 23.047 1.00 93.00 293 LEU A N 1
ATOM 2360 C CA . LEU A 1 293 ? -5.764 -4.224 21.865 1.00 93.00 293 LEU A CA 1
ATOM 2361 C C . LEU A 1 293 ? -7.243 -4.541 22.110 1.00 93.00 293 LEU A C 1
ATOM 2363 O O . LEU A 1 293 ? -8.083 -3.667 21.915 1.00 93.00 293 LEU A O 1
ATOM 2367 N N . ASP A 1 294 ? -7.544 -5.743 22.604 1.00 94.06 294 ASP A N 1
ATOM 2368 C CA . ASP A 1 294 ? -8.914 -6.193 22.870 1.00 94.06 294 ASP A CA 1
ATOM 2369 C C . ASP A 1 294 ? -9.599 -5.314 23.931 1.00 94.06 294 ASP A C 1
ATOM 2371 O O . ASP A 1 294 ? -10.744 -4.898 23.758 1.00 94.06 294 ASP A O 1
ATOM 2375 N N . CYS A 1 295 ? -8.890 -4.962 25.014 1.00 96.06 295 CYS A N 1
ATOM 2376 C CA . CYS A 1 295 ? -9.435 -4.082 26.051 1.00 96.06 295 CYS A CA 1
ATOM 2377 C C . CYS A 1 295 ? -9.720 -2.672 25.524 1.00 96.06 295 CYS A C 1
ATOM 2379 O O . CYS A 1 295 ? -10.753 -2.098 25.857 1.00 96.06 295 CYS A O 1
ATOM 2381 N N . THR A 1 296 ? -8.818 -2.102 24.722 1.00 95.19 296 THR A N 1
ATOM 2382 C CA . THR A 1 296 ? -9.019 -0.770 24.138 1.00 95.19 296 THR A CA 1
ATOM 2383 C C . THR A 1 296 ? -10.129 -0.778 23.090 1.00 95.19 296 THR A C 1
ATOM 2385 O O . THR A 1 296 ? -10.930 0.152 23.053 1.00 95.19 296 THR A O 1
ATOM 2388 N N . ALA A 1 297 ? -10.227 -1.829 22.276 1.00 96.06 297 ALA A N 1
ATOM 2389 C CA . ALA A 1 297 ? -11.306 -1.978 21.307 1.00 96.06 297 ALA A CA 1
ATOM 2390 C C . ALA A 1 297 ? -12.676 -2.074 21.996 1.00 96.06 297 ALA A C 1
ATOM 2392 O O . ALA A 1 297 ? -13.611 -1.391 21.583 1.00 96.06 297 ALA A O 1
ATOM 2393 N N . ALA A 1 298 ? -12.785 -2.868 23.067 1.00 96.75 298 ALA A N 1
ATOM 2394 C CA . ALA A 1 298 ? -14.014 -2.987 23.848 1.00 96.75 298 ALA A CA 1
ATOM 2395 C C . ALA A 1 298 ? -14.400 -1.668 24.539 1.00 96.75 298 ALA A C 1
ATOM 2397 O O . ALA A 1 298 ? -15.568 -1.292 24.525 1.00 96.75 298 ALA A O 1
ATOM 2398 N N . ASP A 1 299 ? -13.427 -0.934 25.090 1.00 96.12 299 ASP A N 1
ATOM 2399 C CA . ASP A 1 299 ? -13.654 0.375 25.714 1.00 96.12 299 ASP A CA 1
ATOM 2400 C C . ASP A 1 299 ? -14.274 1.384 24.731 1.00 96.12 299 ASP A C 1
ATOM 2402 O O . ASP A 1 299 ? -15.328 1.959 25.002 1.00 96.12 299 ASP A O 1
ATOM 2406 N N . LEU A 1 300 ? -13.675 1.519 23.545 1.00 95.62 300 LEU A N 1
ATOM 2407 C CA . LEU A 1 300 ? -14.182 2.399 22.487 1.00 95.62 300 LEU A CA 1
ATOM 2408 C C . LEU A 1 300 ? -15.537 1.933 21.938 1.00 95.62 300 LEU A C 1
ATOM 2410 O O . LEU A 1 300 ? -16.404 2.752 21.645 1.00 95.62 300 LEU A O 1
ATOM 2414 N N . ALA A 1 301 ? -15.750 0.619 21.820 1.00 97.62 301 ALA A N 1
ATOM 2415 C CA . ALA A 1 301 ? -17.037 0.076 21.395 1.00 97.62 301 ALA A CA 1
ATOM 2416 C C . ALA A 1 301 ? -18.152 0.415 22.397 1.00 97.62 301 ALA A C 1
ATOM 2418 O O . ALA A 1 301 ? -19.268 0.729 21.988 1.00 97.62 301 ALA A O 1
ATOM 2419 N N . ILE A 1 302 ? -17.857 0.400 23.700 1.00 97.56 302 ILE A N 1
ATOM 2420 C CA . ILE A 1 302 ? -18.818 0.812 24.727 1.00 97.56 302 ILE A CA 1
ATOM 2421 C C . ILE A 1 302 ? -19.150 2.304 24.598 1.00 97.56 302 ILE A C 1
ATOM 2423 O O . ILE A 1 302 ? -20.321 2.662 24.713 1.00 97.56 302 ILE A O 1
ATOM 2427 N N . GLU A 1 303 ? -18.169 3.167 24.318 1.00 95.69 303 GLU A N 1
ATOM 2428 C CA . GLU A 1 303 ? -18.416 4.598 24.079 1.00 95.69 303 GLU A CA 1
ATOM 2429 C C . GLU A 1 303 ? -19.355 4.821 22.877 1.00 95.69 303 GLU A C 1
ATOM 2431 O O . GLU A 1 303 ? -20.333 5.565 22.995 1.00 95.69 303 GLU A O 1
ATOM 2436 N N . ASP A 1 304 ? -19.141 4.098 21.769 1.00 97.62 304 ASP A N 1
ATOM 2437 C CA . ASP A 1 304 ? -20.020 4.119 20.587 1.00 97.62 304 ASP A CA 1
ATOM 2438 C C . ASP A 1 304 ? -21.456 3.640 20.925 1.00 97.62 304 ASP A C 1
ATOM 2440 O O . ASP A 1 304 ? -22.451 4.206 20.448 1.00 97.62 304 ASP A O 1
ATOM 2444 N N . VAL A 1 305 ? -21.595 2.611 21.773 1.00 97.38 305 VAL A N 1
ATOM 2445 C CA . VAL A 1 305 ? -22.903 2.084 22.204 1.00 97.38 305 VAL A CA 1
ATOM 2446 C C . VAL A 1 305 ? -23.626 3.064 23.125 1.00 97.38 305 VAL A C 1
ATOM 2448 O O . VAL A 1 305 ? -24.821 3.293 22.936 1.00 97.38 305 VAL A O 1
ATOM 2451 N N . VAL A 1 306 ? -22.936 3.666 24.097 1.00 96.31 306 VAL A N 1
ATOM 2452 C CA . VAL A 1 306 ? -23.532 4.659 25.006 1.00 96.31 306 VAL A CA 1
ATOM 2453 C C . VAL A 1 306 ? -24.009 5.877 24.222 1.00 96.31 306 VAL A C 1
ATOM 2455 O O . VAL A 1 306 ? -25.157 6.280 24.385 1.00 96.31 306 VAL A O 1
ATOM 2458 N N . TYR A 1 307 ? -23.200 6.380 23.286 1.00 96.88 307 TYR A N 1
ATOM 2459 C CA . TYR A 1 307 ? -23.608 7.467 22.393 1.00 96.88 307 TYR A CA 1
ATOM 2460 C C . TYR A 1 307 ? -24.879 7.123 21.596 1.00 96.88 307 TYR A C 1
ATOM 2462 O O . TYR A 1 307 ? -25.791 7.939 21.445 1.00 96.88 307 TYR A O 1
ATOM 2470 N N . SER A 1 308 ? -24.972 5.886 21.106 1.00 97.31 308 SER A N 1
ATOM 2471 C CA . SER A 1 308 ? -26.149 5.416 20.370 1.00 97.31 308 SER A CA 1
ATOM 2472 C C . SER A 1 308 ? -27.384 5.274 21.271 1.00 97.31 308 SER A C 1
ATOM 2474 O O . SER A 1 308 ? -28.498 5.576 20.841 1.00 97.31 308 SER A O 1
ATOM 2476 N N . LEU A 1 309 ? -27.202 4.857 22.529 1.00 96.81 309 LEU A N 1
ATOM 2477 C CA . LEU A 1 309 ? -28.268 4.790 23.532 1.00 96.81 309 LEU A CA 1
ATOM 2478 C C . LEU A 1 309 ? -28.775 6.181 23.930 1.00 96.81 309 LEU A C 1
ATOM 2480 O O . LEU A 1 309 ? -29.986 6.349 24.071 1.00 96.81 309 LEU A O 1
ATOM 2484 N N . ASP A 1 310 ? -27.888 7.172 24.054 1.00 96.69 310 ASP A N 1
ATOM 2485 C CA . ASP A 1 310 ? -28.261 8.569 24.316 1.00 96.69 310 ASP A CA 1
ATOM 2486 C C . ASP A 1 310 ? -29.174 9.105 23.215 1.00 96.69 310 ASP A C 1
ATOM 2488 O O . ASP A 1 310 ? -30.213 9.715 23.483 1.00 96.69 310 ASP A O 1
ATOM 2492 N N . LYS A 1 311 ? -28.818 8.826 21.958 1.00 97.19 311 LYS A N 1
ATOM 2493 C CA . LYS A 1 311 ? -29.633 9.198 20.803 1.00 97.19 311 LYS A CA 1
ATOM 2494 C C . LYS A 1 311 ? -30.989 8.484 20.809 1.00 97.19 311 LYS A C 1
ATOM 2496 O O . LYS A 1 311 ? -32.018 9.127 20.618 1.00 97.19 311 LYS A O 1
ATOM 2501 N N . ALA A 1 312 ? -31.009 7.182 21.093 1.00 96.56 312 ALA A N 1
ATOM 2502 C CA . ALA A 1 312 ? -32.245 6.402 21.159 1.00 96.56 312 ALA A CA 1
ATOM 2503 C C . ALA A 1 312 ? -33.184 6.855 22.295 1.00 96.56 312 ALA A C 1
ATOM 2505 O O . ALA A 1 312 ? -34.405 6.773 22.155 1.00 96.56 312 ALA A O 1
ATOM 2506 N N . LEU A 1 313 ? -32.633 7.356 23.406 1.00 96.56 313 LEU A N 1
ATOM 2507 C CA . LEU A 1 313 ? -33.409 7.970 24.482 1.00 96.56 313 LEU A CA 1
ATOM 2508 C C . LEU A 1 313 ? -34.046 9.292 24.027 1.00 96.56 313 LEU A C 1
ATOM 2510 O O . LEU A 1 313 ? -35.229 9.511 24.281 1.00 96.56 313 LEU A O 1
ATOM 2514 N N . GLN A 1 314 ? -33.288 10.156 23.342 1.00 96.25 314 GLN A N 1
ATOM 2515 C CA . GLN A 1 314 ? -33.793 11.437 22.821 1.00 96.25 314 GLN A CA 1
ATOM 2516 C C . GLN A 1 314 ? -34.913 11.247 21.791 1.00 96.25 314 GLN A C 1
ATOM 2518 O O . GLN A 1 314 ? -35.875 12.010 21.775 1.00 96.25 314 GLN A O 1
ATOM 2523 N N . GLU A 1 315 ? -34.809 10.210 20.959 1.00 96.62 315 GLU A N 1
ATOM 2524 C CA . GLU A 1 315 ? -35.832 9.835 19.975 1.00 96.62 315 GLU A CA 1
ATOM 2525 C C . GLU A 1 315 ? -37.041 9.115 20.606 1.00 96.62 315 GLU A C 1
ATOM 2527 O O . GLU A 1 315 ? -38.030 8.852 19.924 1.00 96.62 315 GLU A O 1
ATOM 2532 N N . GLY A 1 316 ? -36.986 8.788 21.903 1.00 94.81 316 GLY A N 1
ATOM 2533 C CA . GLY A 1 316 ? -38.046 8.068 22.614 1.00 94.81 316 GLY A CA 1
ATOM 2534 C C . GLY A 1 316 ? -38.156 6.582 22.250 1.00 94.81 316 GLY A C 1
ATOM 2535 O O . GLY A 1 316 ? -39.123 5.930 22.640 1.00 94.81 316 GLY A O 1
ATOM 2536 N N . ALA A 1 317 ? -37.179 6.027 21.526 1.00 96.06 317 ALA A N 1
ATOM 2537 C CA . ALA A 1 317 ? -37.141 4.613 21.149 1.00 96.06 317 ALA A CA 1
ATOM 2538 C C . ALA A 1 317 ? -36.845 3.692 22.347 1.00 96.06 317 ALA A C 1
ATOM 2540 O O . ALA A 1 317 ? -37.235 2.524 22.345 1.00 96.06 317 ALA A O 1
ATOM 2541 N N . VAL A 1 318 ? -36.163 4.211 23.376 1.00 95.69 318 VAL A N 1
ATOM 2542 C CA . VAL A 1 318 ? -35.825 3.484 24.607 1.00 95.69 318 VAL A CA 1
ATOM 2543 C C . VAL A 1 318 ? -36.395 4.225 25.822 1.00 95.69 318 VAL A C 1
ATOM 2545 O O . VAL A 1 318 ? -36.125 5.415 25.983 1.00 95.69 318 VAL A O 1
ATOM 2548 N N . PRO A 1 319 ? -37.145 3.552 26.716 1.00 96.75 319 PRO A N 1
ATOM 2549 C CA . PRO A 1 319 ? -37.638 4.179 27.937 1.00 96.75 319 PRO A CA 1
ATOM 2550 C C . PRO A 1 319 ? -36.488 4.495 28.903 1.00 96.75 319 PRO A C 1
ATOM 2552 O O . PRO A 1 319 ? -35.512 3.746 29.003 1.00 96.75 319 PRO A O 1
ATOM 2555 N N . PHE A 1 320 ? -36.633 5.580 29.665 1.00 96.31 320 PHE A N 1
ATOM 2556 C CA . PHE A 1 320 ? -35.584 6.109 30.545 1.00 96.31 320 PHE A CA 1
ATOM 2557 C C . PHE A 1 320 ? -35.037 5.081 31.549 1.00 96.31 320 PHE A C 1
ATOM 2559 O O . PHE A 1 320 ? -33.822 4.952 31.710 1.00 96.31 320 PHE A O 1
ATOM 2566 N N . ASP A 1 321 ? -35.909 4.277 32.161 1.00 96.44 321 ASP A N 1
ATOM 2567 C CA . ASP A 1 321 ? -35.493 3.229 33.100 1.00 96.44 321 ASP A CA 1
ATOM 2568 C C . ASP A 1 321 ? -34.623 2.152 32.434 1.00 96.44 321 ASP A C 1
ATOM 2570 O O . ASP A 1 321 ? -33.690 1.620 33.042 1.00 96.44 321 ASP A O 1
ATOM 2574 N N . GLN A 1 322 ? -34.895 1.825 31.166 1.00 96.50 322 GLN A N 1
ATOM 2575 C CA . GLN A 1 322 ? -34.085 0.866 30.415 1.00 96.50 322 GLN A CA 1
ATOM 2576 C C . GLN A 1 322 ? -32.725 1.458 30.044 1.00 96.50 322 GLN A C 1
ATOM 2578 O O . GLN A 1 322 ? -31.710 0.771 30.167 1.00 96.50 322 GLN A O 1
ATOM 2583 N N . TYR A 1 323 ? -32.701 2.731 29.648 1.00 97.12 323 TYR A N 1
ATOM 2584 C CA . TYR A 1 323 ? -31.472 3.468 29.380 1.00 97.12 323 TYR A CA 1
ATOM 2585 C C . TYR A 1 323 ? -30.539 3.473 30.604 1.00 97.12 323 TYR A C 1
ATOM 2587 O O . TYR A 1 323 ? -29.400 3.016 30.501 1.00 97.12 323 TYR A O 1
ATOM 2595 N N . LEU A 1 324 ? -31.032 3.869 31.786 1.00 97.12 324 LEU A N 1
ATOM 2596 C CA . LEU A 1 324 ? -30.210 3.927 33.004 1.00 97.12 324 LEU A CA 1
ATOM 2597 C C . LEU A 1 324 ? -29.641 2.561 33.405 1.00 97.12 324 LEU A C 1
ATOM 2599 O O . LEU A 1 324 ? -28.488 2.469 33.837 1.00 97.12 324 LEU A O 1
ATOM 2603 N N . ARG A 1 325 ? -30.428 1.486 33.254 1.00 97.38 325 ARG A N 1
ATOM 2604 C CA . ARG A 1 325 ? -29.952 0.117 33.510 1.00 97.38 325 ARG A CA 1
ATOM 2605 C C . ARG A 1 325 ? -28.826 -0.267 32.553 1.00 97.38 325 ARG A C 1
ATOM 2607 O O . ARG A 1 325 ? -27.797 -0.758 33.012 1.00 97.38 325 ARG A O 1
ATOM 2614 N N . ASN A 1 326 ? -28.998 -0.009 31.258 1.00 96.88 326 ASN A N 1
ATOM 2615 C CA . ASN A 1 326 ? -28.012 -0.356 30.235 1.00 96.88 326 ASN A CA 1
ATOM 2616 C C . ASN A 1 326 ? -26.714 0.440 30.402 1.00 96.88 326 ASN A C 1
ATOM 2618 O O . ASN A 1 326 ? -25.644 -0.162 30.431 1.00 96.88 326 ASN A O 1
ATOM 2622 N N . VAL A 1 327 ? -26.795 1.760 30.599 1.00 97.50 327 VAL A N 1
ATOM 2623 C CA . VAL A 1 327 ? -25.608 2.600 30.826 1.00 97.50 327 VAL A CA 1
ATOM 2624 C C . VAL A 1 327 ? -24.851 2.137 32.064 1.00 97.50 327 VAL A C 1
ATOM 2626 O O . VAL A 1 327 ? -23.640 1.965 32.008 1.00 97.50 327 VAL A O 1
ATOM 2629 N N . ARG A 1 328 ? -25.541 1.821 33.166 1.00 97.38 328 ARG A N 1
ATOM 2630 C CA . ARG A 1 328 ? -24.876 1.328 34.380 1.00 97.38 328 ARG A CA 1
ATOM 2631 C C . ARG A 1 328 ? -24.159 -0.010 34.169 1.00 97.38 328 ARG A C 1
ATOM 2633 O O . ARG A 1 328 ? -23.084 -0.211 34.736 1.00 97.38 328 ARG A O 1
ATOM 2640 N N . LEU A 1 329 ? -24.745 -0.924 33.392 1.00 97.50 329 LEU A N 1
ATOM 2641 C CA . LEU A 1 329 ? -24.120 -2.207 33.055 1.00 97.50 329 LEU A CA 1
ATOM 2642 C C . LEU A 1 329 ? -22.885 -2.007 32.169 1.00 97.50 329 LEU A C 1
ATOM 2644 O O . LEU A 1 329 ? -21.815 -2.512 32.508 1.00 97.50 329 LEU A O 1
ATOM 2648 N N . LEU A 1 330 ? -23.013 -1.205 31.112 1.00 97.50 330 LEU A N 1
ATOM 2649 C CA . LEU A 1 330 ? -21.926 -0.890 30.186 1.00 97.50 330 LEU A CA 1
ATOM 2650 C C . LEU A 1 330 ? -20.785 -0.137 30.877 1.00 97.50 330 LEU A C 1
ATOM 2652 O O . LEU A 1 330 ? -19.628 -0.499 30.706 1.00 97.50 330 LEU A O 1
ATOM 2656 N N . SER A 1 331 ? -21.073 0.845 31.736 1.00 97.12 331 SER A N 1
ATOM 2657 C CA . SER A 1 331 ? -20.041 1.554 32.506 1.00 97.12 331 SER A CA 1
ATOM 2658 C C . SER A 1 331 ? -19.293 0.631 33.471 1.00 97.12 331 SER A C 1
ATOM 2660 O O . SER A 1 331 ? -18.090 0.796 33.683 1.00 97.12 331 SER A O 1
ATOM 2662 N N . ARG A 1 332 ? -19.975 -0.363 34.059 1.00 97.69 332 ARG A N 1
ATOM 2663 C CA . ARG A 1 332 ? -19.318 -1.378 34.893 1.00 97.69 332 ARG A CA 1
ATOM 2664 C C . ARG A 1 332 ? -18.364 -2.235 34.061 1.00 97.69 332 ARG A C 1
ATOM 2666 O O . ARG A 1 332 ? -17.258 -2.501 34.518 1.00 97.69 332 ARG A O 1
ATOM 2673 N N . GLU A 1 333 ? -18.774 -2.661 32.873 1.00 97.06 333 GLU A N 1
ATOM 2674 C CA . GLU A 1 333 ? -17.928 -3.426 31.949 1.00 97.06 333 GLU A CA 1
ATOM 2675 C C . GLU A 1 333 ? -16.732 -2.593 31.458 1.00 97.06 333 GLU A C 1
ATOM 2677 O O . GLU A 1 333 ? -15.582 -3.030 31.554 1.00 97.06 333 GLU A O 1
ATOM 2682 N N . GLN A 1 334 ? -16.977 -1.337 31.081 1.00 96.88 334 GLN A N 1
ATOM 2683 C CA . GLN A 1 334 ? -15.957 -0.371 30.675 1.00 96.88 334 GLN A CA 1
ATOM 2684 C C . GLN A 1 334 ? -14.882 -0.185 31.751 1.00 96.88 334 GLN A C 1
ATOM 2686 O O . GLN A 1 334 ? -13.687 -0.154 31.453 1.00 96.88 334 GLN A O 1
ATOM 2691 N N . PHE A 1 335 ? -15.286 -0.112 33.024 1.00 97.69 335 PHE A N 1
ATOM 2692 C CA . PHE A 1 335 ? -14.348 -0.034 34.141 1.00 97.69 335 PHE A CA 1
ATOM 2693 C C . PHE A 1 335 ? -13.383 -1.228 34.166 1.00 97.69 335 PHE A C 1
ATOM 2695 O O . PHE A 1 335 ? -12.181 -1.033 34.360 1.00 97.69 335 PHE A O 1
ATOM 2702 N N . PHE A 1 336 ? -13.868 -2.453 33.935 1.00 97.19 336 PHE A N 1
ATOM 2703 C CA . PHE A 1 336 ? -13.007 -3.638 33.904 1.00 97.19 336 PHE A CA 1
ATOM 2704 C C . PHE A 1 336 ? -12.039 -3.620 32.719 1.00 97.19 336 PHE A C 1
ATOM 2706 O O . PHE A 1 336 ? -10.866 -3.956 32.909 1.00 97.19 336 PHE A O 1
ATOM 2713 N N . HIS A 1 337 ? -12.467 -3.172 31.536 1.00 97.00 337 HIS A N 1
ATOM 2714 C CA . HIS A 1 337 ? -11.568 -3.006 30.389 1.00 97.00 337 HIS A CA 1
ATOM 2715 C C . HIS A 1 337 ? -10.491 -1.946 30.655 1.00 97.00 337 HIS A C 1
ATOM 2717 O O . HIS A 1 337 ? -9.302 -2.228 30.480 1.00 97.00 337 HIS A O 1
ATOM 2723 N N . LYS A 1 338 ? -10.863 -0.773 31.189 1.00 96.00 338 LYS A N 1
ATOM 2724 C CA . LYS A 1 338 ? -9.914 0.295 31.560 1.00 96.00 338 LYS A CA 1
ATOM 2725 C C . LYS A 1 338 ? -8.924 -0.158 32.634 1.00 96.00 338 LYS A C 1
ATOM 2727 O O . LYS A 1 338 ? -7.718 0.071 32.504 1.00 96.00 338 LYS A O 1
ATOM 2732 N N . ALA A 1 339 ? -9.406 -0.839 33.674 1.00 97.06 339 ALA A N 1
ATOM 2733 C CA . ALA A 1 339 ? -8.566 -1.368 34.745 1.00 97.06 339 ALA A CA 1
ATOM 2734 C C . ALA A 1 339 ? -7.604 -2.454 34.238 1.00 97.06 339 ALA A C 1
ATOM 2736 O O . ALA A 1 339 ? -6.429 -2.465 34.613 1.00 97.06 339 ALA A O 1
ATOM 2737 N N . THR A 1 340 ? -8.075 -3.345 33.362 1.00 95.12 340 THR A N 1
ATOM 2738 C CA . THR A 1 340 ? -7.243 -4.395 32.757 1.00 95.12 340 THR A CA 1
ATOM 2739 C C . THR A 1 340 ? -6.170 -3.785 31.862 1.00 95.12 340 THR A C 1
ATOM 2741 O O . THR A 1 340 ? -4.996 -4.100 32.031 1.00 95.12 340 THR A O 1
ATOM 2744 N N . ALA A 1 341 ? -6.526 -2.831 30.999 1.00 94.75 341 ALA A N 1
ATOM 2745 C CA . ALA A 1 341 ? -5.568 -2.128 30.150 1.00 94.75 341 ALA A CA 1
ATOM 2746 C C . ALA A 1 341 ? -4.495 -1.382 30.968 1.00 94.75 341 ALA A C 1
ATOM 2748 O O . ALA A 1 341 ? -3.317 -1.401 30.613 1.00 94.75 341 ALA A O 1
ATOM 2749 N N . ALA A 1 342 ? -4.867 -0.764 32.096 1.00 94.38 342 ALA A N 1
ATOM 2750 C CA . ALA A 1 342 ? -3.908 -0.126 33.000 1.00 94.38 342 ALA A CA 1
ATOM 2751 C C . ALA A 1 342 ? -2.923 -1.136 33.616 1.00 94.38 342 ALA A C 1
ATOM 2753 O O . ALA A 1 342 ? -1.720 -0.872 33.656 1.00 94.38 342 ALA A O 1
ATOM 2754 N N . LYS A 1 343 ? -3.411 -2.310 34.041 1.00 95.81 343 LYS A N 1
ATOM 2755 C CA . LYS A 1 343 ? -2.564 -3.393 34.570 1.00 95.81 343 LYS A CA 1
ATOM 2756 C C . LYS A 1 343 ? -1.631 -3.969 33.506 1.00 95.81 343 LYS A C 1
ATOM 2758 O O . LYS A 1 343 ? -0.454 -4.170 33.789 1.00 95.81 343 LYS A O 1
ATOM 2763 N N . VAL A 1 344 ? -2.128 -4.189 32.289 1.00 94.25 344 VAL A N 1
ATOM 2764 C CA . VAL A 1 344 ? -1.324 -4.689 31.164 1.00 94.25 344 VAL A CA 1
ATOM 2765 C C . VAL A 1 344 ? -0.204 -3.708 30.819 1.00 94.25 344 VAL A C 1
ATOM 2767 O O . VAL A 1 344 ? 0.946 -4.124 30.719 1.00 94.25 344 VAL A O 1
ATOM 2770 N N . ARG A 1 345 ? -0.494 -2.401 30.744 1.00 92.44 345 ARG A N 1
ATOM 2771 C CA . ARG A 1 345 ? 0.537 -1.370 30.521 1.00 92.44 345 ARG A CA 1
ATOM 2772 C C . ARG A 1 345 ? 1.616 -1.375 31.604 1.00 92.44 345 ARG A C 1
ATOM 2774 O O . ARG A 1 345 ? 2.800 -1.279 31.287 1.00 92.44 345 ARG A O 1
ATOM 2781 N N . ALA A 1 346 ? 1.228 -1.513 32.872 1.00 92.88 346 ALA A N 1
ATOM 2782 C CA . ALA A 1 346 ? 2.185 -1.609 33.972 1.00 92.88 346 ALA A CA 1
ATOM 2783 C C . ALA A 1 346 ? 3.066 -2.868 33.856 1.00 92.88 346 ALA A C 1
ATOM 2785 O O . ALA A 1 346 ? 4.283 -2.779 34.014 1.00 92.88 346 ALA A O 1
ATOM 2786 N N . ALA A 1 347 ? 2.474 -4.017 33.517 1.00 92.19 347 ALA A N 1
ATOM 2787 C CA . ALA A 1 347 ? 3.205 -5.266 33.310 1.00 92.19 347 ALA A CA 1
ATOM 2788 C C . ALA A 1 347 ? 4.171 -5.187 32.114 1.00 92.19 347 ALA A C 1
ATOM 2790 O O . ALA A 1 347 ? 5.312 -5.632 32.214 1.00 92.19 347 ALA A O 1
ATOM 2791 N N . GLN A 1 348 ? 3.755 -4.568 31.006 1.00 90.19 348 GLN A N 1
ATOM 2792 C CA . GLN A 1 348 ? 4.615 -4.350 29.839 1.00 90.19 348 GLN A CA 1
ATOM 2793 C C . GLN A 1 348 ? 5.799 -3.432 30.167 1.00 90.19 348 GLN A C 1
ATOM 2795 O O . GLN A 1 348 ? 6.928 -3.746 29.793 1.00 90.19 348 GLN A O 1
ATOM 2800 N N . MET A 1 349 ? 5.575 -2.351 30.922 1.00 90.12 349 MET A N 1
ATOM 2801 C CA . MET A 1 349 ? 6.650 -1.476 31.404 1.00 90.12 349 MET A CA 1
ATOM 2802 C C . MET A 1 349 ? 7.654 -2.256 32.266 1.00 90.12 349 MET A C 1
ATOM 2804 O O . MET A 1 349 ? 8.861 -2.161 32.057 1.00 90.12 349 MET A O 1
ATOM 2808 N N . GLN A 1 350 ? 7.169 -3.071 33.207 1.00 89.62 350 GLN A N 1
ATOM 2809 C CA . GLN A 1 350 ? 8.028 -3.901 34.057 1.00 89.62 350 GLN A CA 1
ATOM 2810 C C . GLN A 1 350 ? 8.835 -4.920 33.243 1.00 89.62 350 GLN A C 1
ATOM 2812 O O . GLN A 1 350 ? 10.034 -5.071 33.474 1.00 89.62 350 GLN A O 1
ATOM 2817 N N . ALA A 1 351 ? 8.214 -5.578 32.261 1.00 86.06 351 ALA A N 1
ATOM 2818 C CA . ALA A 1 351 ? 8.892 -6.519 31.372 1.00 86.06 351 ALA A CA 1
ATOM 2819 C C . ALA A 1 351 ? 9.974 -5.835 30.519 1.00 86.06 351 ALA A C 1
ATOM 2821 O O . ALA A 1 351 ? 11.066 -6.381 30.351 1.00 86.06 351 ALA A O 1
ATOM 2822 N N . GLN A 1 352 ? 9.712 -4.620 30.026 1.00 85.44 352 GLN A N 1
ATOM 2823 C CA . GLN A 1 352 ? 10.706 -3.823 29.304 1.00 85.44 352 GLN A CA 1
ATOM 2824 C C . GLN A 1 352 ? 11.886 -3.445 30.201 1.00 85.44 352 GLN A C 1
ATOM 2826 O O . GLN A 1 352 ? 13.033 -3.671 29.820 1.00 85.44 352 GLN A O 1
ATOM 2831 N N . VAL A 1 353 ? 11.622 -2.945 31.411 1.00 87.25 353 VAL A N 1
ATOM 2832 C CA . VAL A 1 353 ? 12.670 -2.599 32.384 1.00 87.25 353 VAL A CA 1
ATOM 2833 C C . VAL A 1 353 ? 13.508 -3.827 32.749 1.00 87.25 353 VAL A C 1
ATOM 2835 O O . VAL A 1 353 ? 14.736 -3.750 32.739 1.00 87.25 353 VAL A O 1
ATOM 2838 N N . ALA A 1 354 ? 12.878 -4.979 32.992 1.00 85.19 354 ALA A N 1
ATOM 2839 C CA . ALA A 1 354 ? 13.580 -6.232 33.268 1.00 85.19 354 ALA A CA 1
ATOM 2840 C C . ALA A 1 354 ? 14.449 -6.681 32.080 1.00 85.19 354 ALA A C 1
ATOM 2842 O O . ALA A 1 354 ? 15.604 -7.065 32.266 1.00 85.19 354 ALA A O 1
ATOM 2843 N N . SER A 1 355 ? 13.939 -6.573 30.847 1.00 85.69 355 SER A N 1
ATOM 2844 C CA . SER A 1 355 ? 14.723 -6.868 29.644 1.00 85.69 355 SER A CA 1
ATOM 2845 C C . SER A 1 355 ? 15.900 -5.908 29.459 1.00 85.69 355 SER A C 1
ATOM 2847 O O . SER A 1 355 ? 16.938 -6.333 28.952 1.00 85.69 355 SER A O 1
ATOM 2849 N N . MET A 1 356 ? 15.756 -4.631 29.818 1.00 83.00 356 MET A N 1
ATOM 2850 C CA . MET A 1 356 ? 16.842 -3.648 29.752 1.00 83.00 356 MET A CA 1
ATOM 2851 C C . MET A 1 356 ? 17.907 -3.927 30.814 1.00 83.00 356 MET A C 1
ATOM 2853 O O . MET A 1 356 ? 19.094 -3.906 30.499 1.00 83.00 356 MET A O 1
ATOM 2857 N N . ALA A 1 357 ? 17.492 -4.261 32.038 1.00 83.06 357 ALA A N 1
ATOM 2858 C CA . ALA A 1 357 ? 18.392 -4.643 33.122 1.00 83.06 357 ALA A CA 1
ATOM 2859 C C . ALA A 1 357 ? 19.185 -5.919 32.791 1.00 83.06 357 ALA A C 1
ATOM 2861 O O . ALA A 1 357 ? 20.390 -5.964 33.012 1.00 83.06 357 ALA A O 1
ATOM 2862 N N . ALA A 1 358 ? 18.548 -6.924 32.180 1.00 79.19 358 ALA A N 1
ATOM 2863 C CA . ALA A 1 358 ? 19.217 -8.155 31.751 1.00 79.19 358 ALA A CA 1
ATOM 2864 C C . ALA A 1 358 ? 20.227 -7.944 30.604 1.00 79.19 358 ALA A C 1
ATOM 2866 O O . ALA A 1 358 ? 21.151 -8.737 30.440 1.00 79.19 358 ALA A O 1
ATOM 2867 N N . ARG A 1 359 ? 20.055 -6.885 29.800 1.00 77.44 359 ARG A N 1
ATOM 2868 C CA . ARG A 1 359 ? 20.972 -6.511 28.708 1.00 77.44 359 ARG A CA 1
ATOM 2869 C C . ARG A 1 359 ? 22.091 -5.569 29.155 1.00 77.44 359 ARG A C 1
ATOM 2871 O O . ARG A 1 359 ? 22.981 -5.289 28.354 1.00 77.44 359 ARG A O 1
ATOM 2878 N N . ALA A 1 360 ? 22.057 -5.073 30.391 1.00 68.38 360 ALA A N 1
ATOM 2879 C CA . ALA A 1 360 ? 23.123 -4.232 30.911 1.00 68.38 360 ALA A CA 1
ATOM 2880 C C . ALA A 1 360 ? 24.406 -5.074 31.077 1.00 68.38 360 ALA A C 1
ATOM 2882 O O . ALA A 1 360 ? 24.365 -6.133 31.714 1.00 68.38 360 ALA A O 1
ATOM 2883 N N . PRO A 1 361 ? 25.550 -4.650 30.508 1.00 61.22 361 PRO A N 1
ATOM 2884 C CA . PRO A 1 361 ? 26.808 -5.351 30.718 1.00 61.22 361 PRO A CA 1
ATOM 2885 C C . PRO A 1 361 ? 27.147 -5.308 32.210 1.00 61.22 361 PRO A C 1
ATOM 2887 O O . PRO A 1 361 ? 27.131 -4.241 32.826 1.00 61.22 361 PRO A O 1
ATOM 2890 N N . HIS A 1 362 ? 27.432 -6.472 32.797 1.00 60.22 362 HIS A N 1
ATOM 2891 C CA . HIS A 1 362 ? 27.893 -6.568 34.179 1.00 60.22 362 HIS A CA 1
ATOM 2892 C C . HIS A 1 362 ? 29.199 -5.776 34.298 1.00 60.22 362 HIS A C 1
ATOM 2894 O O . HIS A 1 362 ? 30.241 -6.203 33.802 1.00 60.22 362 HIS A O 1
ATOM 2900 N N . SER A 1 363 ? 29.139 -4.597 34.917 1.00 54.94 363 SER A N 1
ATOM 2901 C CA . SER A 1 363 ? 30.324 -3.796 35.199 1.00 54.94 363 SER A CA 1
ATOM 2902 C C . SER A 1 363 ? 31.124 -4.507 36.288 1.00 54.94 363 SER A C 1
ATOM 2904 O O . SER A 1 363 ? 30.851 -4.346 37.475 1.00 54.94 363 SER A O 1
ATOM 2906 N N . HIS A 1 364 ? 32.098 -5.323 35.882 1.00 50.56 364 HIS A N 1
ATOM 2907 C CA . HIS A 1 364 ? 33.138 -5.839 36.764 1.00 50.56 364 HIS A CA 1
ATOM 2908 C C . HIS A 1 364 ? 33.969 -4.660 37.291 1.00 50.56 364 HIS A C 1
ATOM 2910 O O . HIS A 1 364 ? 34.956 -4.260 36.684 1.00 50.56 364 HIS A O 1
ATOM 2916 N N . TYR A 1 365 ? 33.566 -4.102 38.429 1.00 53.53 365 TYR A N 1
ATOM 2917 C CA . TYR A 1 365 ? 34.492 -3.449 39.346 1.00 53.53 365 TYR A CA 1
ATOM 2918 C C . TYR A 1 365 ? 34.751 -4.439 40.479 1.00 53.53 365 TYR A C 1
ATOM 2920 O O . TYR A 1 365 ? 33.902 -4.644 41.344 1.00 53.53 365 TYR A O 1
ATOM 2928 N N . ALA A 1 366 ? 35.894 -5.119 40.405 1.00 44.72 366 ALA A N 1
ATOM 2929 C CA . ALA A 1 366 ? 36.476 -5.810 41.548 1.00 44.72 366 ALA A CA 1
ATOM 2930 C C . ALA A 1 366 ? 37.408 -4.824 42.289 1.00 44.72 366 ALA A C 1
ATOM 2932 O O . ALA A 1 366 ? 38.003 -3.977 41.615 1.00 44.72 366 ALA A O 1
ATOM 2933 N N . PRO A 1 367 ? 37.469 -4.891 43.632 1.00 63.88 367 PRO A N 1
ATOM 2934 C CA . PRO A 1 367 ? 38.162 -3.927 44.492 1.00 63.88 367 PRO A CA 1
ATOM 2935 C C . PRO A 1 367 ? 39.689 -3.979 44.413 1.00 63.88 367 PRO A C 1
ATOM 2937 O O . PRO A 1 367 ? 40.237 -5.061 44.095 1.00 63.88 367 PRO A O 1
#

pLDDT: mean 72.32, std 25.25, range [26.16, 98.19]